Protein AF-A0A849J1Z3-F1 (afdb_monomer)

Sequence (390 aa):
MSTADLGISADLLAADRLHNLSDVVPKVPTTITYFDLETTGLQRGTGTVPFLYGWAVITGDRVHFEQWLLTQLGQEAPLVEAAISQLRATDLLVTYNGASYDLPLLRTRMVMAGVDRAWPATPHLDLLPMVRKLFRHRLDRCSLRRVEESVLGLSRDHDLPGREAPERYWQFLRSGDPLPLAAVLEHNQQDVLSLARLLERLVRHVDLEGPHPSDWLSLGRFIEARGDLRGAEGVYRRAETCSPPPLDRAAALRRARLLRRQGLEDQARQAWSSIWERWHDPEAAEAMCIDLEHRQNDLGGALELAREGLRAAPVGWDQRFARRIWRLQSRLGPTGPGVPSAGGRTVGKPWSGWLPGGESYEAWIALRRGGDPSRALGERRLVRAPAVGR

Radius of gyration: 31.35 Å; Cα contacts (8 Å, |Δi|>4): 544; chains: 1; bounding box: 70×80×79 Å

Structure (mmCIF, N/CA/C/O backbone):
data_AF-A0A849J1Z3-F1
#
_entry.id   AF-A0A849J1Z3-F1
#
loop_
_atom_site.group_PDB
_atom_site.id
_atom_site.type_symbol
_atom_site.label_atom_id
_atom_site.label_alt_id
_atom_site.label_comp_id
_atom_site.label_asym_id
_atom_site.label_entity_id
_atom_site.label_seq_id
_atom_site.pdbx_PDB_ins_code
_atom_site.Cartn_x
_atom_site.Cartn_y
_atom_site.Cartn_z
_atom_site.occupancy
_atom_site.B_iso_or_equiv
_atom_site.auth_seq_id
_atom_site.auth_comp_id
_atom_site.auth_asym_id
_atom_site.auth_atom_id
_atom_site.pdbx_PDB_model_num
ATOM 1 N N . MET A 1 1 ? -20.767 -13.749 12.564 1.00 87.12 1 MET A N 1
ATOM 2 C CA . MET A 1 1 ? -21.053 -13.647 11.114 1.00 87.12 1 MET A CA 1
ATOM 3 C C . MET A 1 1 ? -20.193 -14.667 10.385 1.00 87.12 1 MET A C 1
ATOM 5 O O . MET A 1 1 ? -19.251 -15.177 10.989 1.00 87.12 1 MET A O 1
ATOM 9 N N . SER A 1 2 ? -20.512 -14.992 9.139 1.00 87.88 2 SER A N 1
ATOM 10 C CA . SER A 1 2 ? -19.619 -15.746 8.260 1.00 87.88 2 SER A CA 1
ATOM 11 C C . SER A 1 2 ? -18.723 -14.805 7.447 1.00 87.88 2 SER A C 1
ATOM 13 O O . SER A 1 2 ? -19.020 -13.618 7.304 1.00 87.88 2 SER A O 1
ATOM 15 N N . THR A 1 3 ? -17.629 -15.316 6.885 1.00 84.81 3 THR A N 1
ATOM 16 C CA . THR A 1 3 ? -16.816 -14.569 5.908 1.00 84.81 3 THR A CA 1
ATOM 17 C C . THR A 1 3 ? -17.610 -14.232 4.644 1.00 84.81 3 THR A C 1
ATOM 19 O O . THR A 1 3 ? -17.436 -13.149 4.083 1.00 84.81 3 THR A O 1
ATOM 22 N N . ALA A 1 4 ? -18.548 -15.099 4.247 1.00 86.25 4 ALA A N 1
ATOM 23 C CA . ALA A 1 4 ? -19.447 -14.861 3.122 1.00 86.25 4 ALA A CA 1
ATOM 24 C C . ALA A 1 4 ? -20.362 -13.645 3.351 1.00 86.25 4 ALA A C 1
ATOM 26 O O . ALA A 1 4 ? -20.583 -12.878 2.415 1.00 86.25 4 ALA A O 1
ATOM 27 N N . ASP A 1 5 ? -20.807 -13.403 4.591 1.00 86.50 5 ASP A N 1
ATOM 28 C CA . ASP A 1 5 ? -21.599 -12.210 4.942 1.00 86.50 5 ASP A CA 1
ATOM 29 C C . ASP A 1 5 ? -20.804 -10.908 4.729 1.00 86.50 5 ASP A C 1
ATOM 31 O O . ASP A 1 5 ? -21.382 -9.855 4.468 1.00 86.50 5 ASP A O 1
ATOM 35 N N . LEU A 1 6 ? -19.470 -10.974 4.803 1.00 83.06 6 LEU A N 1
ATOM 36 C CA . LEU A 1 6 ? -18.568 -9.856 4.501 1.00 83.06 6 LEU A CA 1
ATOM 37 C C . LEU A 1 6 ? -18.173 -9.777 3.017 1.00 83.06 6 LEU A C 1
ATOM 39 O O . LEU A 1 6 ? -17.414 -8.885 2.629 1.00 83.06 6 LEU A O 1
ATOM 43 N N . GLY A 1 7 ? -18.652 -10.709 2.188 1.00 82.88 7 GLY A N 1
ATOM 44 C CA . GLY A 1 7 ? -18.244 -10.855 0.792 1.00 82.88 7 GLY A CA 1
ATOM 45 C C . GLY A 1 7 ? -16.819 -11.387 0.614 1.00 82.88 7 GLY A C 1
ATOM 46 O O . GLY A 1 7 ? -16.238 -11.173 -0.447 1.00 82.88 7 GLY A O 1
ATOM 47 N N . ILE A 1 8 ? -16.261 -12.050 1.633 1.00 84.00 8 ILE A N 1
ATOM 48 C CA . ILE A 1 8 ? -14.901 -12.597 1.638 1.00 84.00 8 ILE A CA 1
ATOM 49 C C . ILE A 1 8 ? -14.949 -14.085 1.279 1.00 84.00 8 ILE A C 1
ATOM 51 O O . ILE A 1 8 ? -15.718 -14.848 1.865 1.00 84.00 8 ILE A O 1
ATOM 55 N N . SER A 1 9 ? -14.113 -14.519 0.330 1.00 76.06 9 SER A N 1
ATOM 56 C CA . SER A 1 9 ? -14.031 -15.937 -0.050 1.00 76.06 9 SER A CA 1
ATOM 57 C C . SER A 1 9 ? -13.435 -16.801 1.066 1.00 76.06 9 SER A C 1
ATOM 59 O O . SER A 1 9 ? -12.420 -16.437 1.661 1.00 76.06 9 SER A O 1
ATOM 61 N N . ALA A 1 10 ? -14.010 -17.986 1.297 1.00 66.50 10 ALA A N 1
ATOM 62 C CA . ALA A 1 10 ? -13.481 -18.972 2.243 1.00 66.50 10 ALA A CA 1
ATOM 63 C C . ALA A 1 10 ? -12.053 -19.433 1.880 1.00 66.50 10 ALA A C 1
ATOM 65 O O . ALA A 1 10 ? -11.229 -19.647 2.767 1.00 66.50 10 ALA A O 1
ATOM 66 N N . ASP A 1 11 ? -11.732 -19.490 0.582 1.00 66.12 11 ASP A N 1
ATOM 67 C CA . ASP A 1 11 ? -10.422 -19.917 0.068 1.00 66.12 11 ASP A CA 1
ATOM 68 C C . ASP A 1 11 ? -9.326 -18.858 0.248 1.00 66.12 11 ASP A C 1
ATOM 70 O O . ASP A 1 11 ? -8.145 -19.128 0.036 1.00 66.12 11 ASP A O 1
ATOM 74 N N . LEU A 1 12 ? -9.689 -17.627 0.613 1.00 60.81 12 LEU A N 1
ATOM 75 C CA . LEU A 1 12 ? -8.722 -16.550 0.798 1.00 60.81 12 LEU A CA 1
ATOM 76 C C . LEU A 1 12 ? -7.778 -16.811 1.974 1.00 60.81 12 LEU A C 1
ATOM 78 O O . LEU A 1 12 ? -6.606 -16.440 1.930 1.00 60.81 12 LEU A O 1
ATOM 82 N N . LEU A 1 13 ? -8.296 -17.449 3.023 1.00 58.59 13 LEU A N 1
ATOM 83 C CA . LEU A 1 13 ? -7.522 -17.819 4.203 1.00 58.59 13 LEU A CA 1
ATOM 84 C C . LEU A 1 13 ? -6.597 -19.013 3.936 1.00 58.59 13 LEU A C 1
ATOM 86 O O . LEU A 1 13 ? -5.935 -19.486 4.858 1.00 58.59 13 LEU A O 1
ATOM 90 N N . ALA A 1 14 ? -6.504 -19.486 2.687 1.00 62.38 14 ALA A N 1
ATOM 91 C CA . ALA A 1 14 ? -5.457 -20.399 2.267 1.00 62.38 14 ALA A CA 1
ATOM 92 C C . ALA A 1 14 ? -4.090 -19.692 2.332 1.00 62.38 14 ALA A C 1
ATOM 94 O O . ALA A 1 14 ? -3.602 -19.125 1.356 1.00 62.38 14 ALA A O 1
ATOM 95 N N . ALA A 1 15 ? -3.500 -19.726 3.526 1.00 56.50 15 ALA A N 1
ATOM 96 C CA . ALA A 1 15 ? -2.077 -19.834 3.828 1.00 56.50 15 ALA A CA 1
ATOM 97 C C . ALA A 1 15 ? -1.095 -19.245 2.794 1.00 56.50 15 ALA A C 1
ATOM 99 O O . ALA A 1 15 ? -0.576 -18.136 2.959 1.00 56.50 15 ALA A O 1
ATOM 100 N N . ASP A 1 16 ? -0.862 -19.976 1.702 1.00 65.19 16 ASP A N 1
ATOM 101 C CA . ASP A 1 16 ? 0.143 -19.641 0.694 1.00 65.19 16 ASP A CA 1
ATOM 102 C C . ASP A 1 16 ? -0.132 -18.301 -0.005 1.00 65.19 16 ASP A C 1
ATOM 104 O O . ASP A 1 16 ? 0.800 -17.571 -0.348 1.00 65.19 16 ASP A O 1
ATOM 108 N N . ARG A 1 17 ? -1.407 -17.926 -0.172 1.00 75.81 17 ARG A N 1
ATOM 109 C CA . ARG A 1 17 ? -1.790 -16.688 -0.871 1.00 75.81 17 ARG A CA 1
ATOM 110 C C . ARG A 1 17 ? -1.498 -15.448 -0.024 1.00 75.81 17 ARG A C 1
ATOM 112 O O . ARG A 1 17 ? -1.074 -14.418 -0.544 1.00 75.81 17 ARG A O 1
ATOM 119 N N . LEU A 1 18 ? -1.659 -15.555 1.295 1.00 78.62 18 LEU A N 1
ATOM 120 C CA . LEU A 1 18 ? -1.367 -14.474 2.237 1.00 78.62 18 LEU A CA 1
ATOM 121 C C . LEU A 1 18 ? 0.143 -14.249 2.398 1.00 78.62 18 LEU A C 1
ATOM 123 O O . LEU A 1 18 ? 0.591 -13.102 2.429 1.00 78.62 18 LEU A O 1
ATOM 127 N N . HIS A 1 19 ? 0.942 -15.320 2.424 1.00 78.19 19 HIS A N 1
ATOM 128 C CA . HIS A 1 19 ? 2.403 -15.217 2.511 1.00 78.19 19 HIS A CA 1
ATOM 129 C C . HIS A 1 19 ? 3.022 -14.500 1.293 1.00 78.19 19 HIS A C 1
ATOM 131 O O . HIS A 1 19 ? 4.009 -13.772 1.420 1.00 78.19 19 HIS A O 1
ATOM 137 N N . ASN A 1 20 ? 2.396 -14.609 0.116 1.00 78.50 20 ASN A N 1
ATOM 138 C CA . ASN A 1 20 ? 2.830 -13.892 -1.089 1.00 78.50 20 ASN A CA 1
ATOM 139 C C . ASN A 1 20 ? 2.712 -12.360 -0.969 1.00 78.50 20 ASN A C 1
ATOM 141 O O . ASN A 1 20 ? 3.391 -11.629 -1.701 1.00 78.50 20 ASN A O 1
ATOM 145 N N . LEU A 1 21 ? 1.904 -11.844 -0.035 1.00 82.75 21 LEU A N 1
ATOM 146 C CA . LEU A 1 21 ? 1.808 -10.405 0.212 1.00 82.75 21 LEU A CA 1
ATOM 147 C C . LEU A 1 21 ? 3.029 -9.854 0.950 1.00 82.75 21 LEU A C 1
ATOM 149 O O . LEU A 1 21 ? 3.564 -8.813 0.563 1.00 82.75 21 LEU A O 1
ATOM 153 N N . SER A 1 22 ? 3.478 -10.529 2.006 1.00 82.50 22 SER A N 1
ATOM 154 C CA . SER A 1 22 ? 4.548 -10.042 2.878 1.00 82.50 22 SER A CA 1
ATOM 155 C C . SER A 1 22 ? 5.187 -11.189 3.645 1.00 82.50 22 SER A C 1
ATOM 157 O O . SER A 1 22 ? 4.489 -12.035 4.194 1.00 82.50 22 SER A O 1
ATOM 159 N N . ASP A 1 23 ? 6.513 -11.159 3.765 1.00 81.31 23 ASP A N 1
ATOM 160 C CA . ASP A 1 23 ? 7.274 -12.206 4.455 1.00 81.31 23 ASP A CA 1
ATOM 161 C C . ASP A 1 23 ? 7.044 -12.195 5.980 1.00 81.31 23 ASP A C 1
ATOM 163 O O . ASP A 1 23 ? 7.378 -13.157 6.666 1.00 81.31 23 ASP A O 1
ATOM 167 N N . VAL A 1 24 ? 6.444 -11.120 6.511 1.00 81.12 24 VAL A N 1
ATOM 168 C CA . VAL A 1 24 ? 5.987 -11.032 7.911 1.00 81.12 24 VAL A CA 1
ATOM 169 C C . VAL A 1 24 ? 4.764 -11.917 8.157 1.00 81.12 24 VAL A C 1
ATOM 171 O O . VAL A 1 24 ? 4.516 -12.315 9.291 1.00 81.12 24 VAL A O 1
ATOM 174 N N . VAL A 1 25 ? 3.987 -12.229 7.118 1.00 81.75 25 VAL A N 1
ATOM 175 C CA . VAL A 1 25 ? 2.778 -13.038 7.258 1.00 81.75 25 VAL A CA 1
ATOM 176 C C . VAL A 1 25 ? 3.175 -14.505 7.452 1.00 81.75 25 VAL A C 1
ATOM 178 O O . VAL A 1 25 ? 3.900 -15.048 6.608 1.00 81.75 25 VAL A O 1
ATOM 181 N N . PRO A 1 26 ? 2.715 -15.167 8.532 1.00 78.19 26 PRO A N 1
ATOM 182 C CA . PRO A 1 26 ? 2.923 -16.598 8.715 1.00 78.19 26 PRO A CA 1
ATOM 183 C C . PRO A 1 26 ? 2.433 -17.387 7.504 1.00 78.19 26 PRO A C 1
ATOM 185 O O . PRO A 1 26 ? 1.479 -16.988 6.843 1.00 78.19 26 PRO A O 1
ATOM 188 N N . LYS A 1 27 ? 3.055 -18.537 7.231 1.00 73.62 27 LYS A N 1
ATOM 189 C CA . LYS A 1 27 ? 2.645 -19.371 6.094 1.00 73.62 27 LYS A CA 1
ATOM 190 C C . LYS A 1 27 ? 1.214 -19.879 6.226 1.00 73.62 27 LYS A C 1
ATOM 192 O O . LYS A 1 27 ? 0.548 -19.975 5.217 1.00 73.62 27 LYS A O 1
ATOM 197 N N . VAL A 1 28 ? 0.747 -20.202 7.434 1.00 76.56 28 VAL A N 1
ATOM 198 C CA . VAL A 1 28 ? -0.594 -20.763 7.676 1.00 76.56 28 VAL A CA 1
ATOM 199 C C . VAL A 1 28 ? -1.196 -20.109 8.929 1.00 76.56 28 VAL A C 1
ATOM 201 O O . VAL A 1 28 ? -1.158 -20.717 9.999 1.00 76.56 28 VAL A O 1
ATOM 204 N N . PRO A 1 29 ? -1.684 -18.855 8.861 1.00 82.81 29 PRO A N 1
ATOM 205 C CA . PRO A 1 29 ? -2.381 -18.259 9.993 1.00 82.81 29 PRO A CA 1
ATOM 206 C C . PRO A 1 29 ? -3.744 -18.943 10.145 1.00 82.81 29 PRO A C 1
ATOM 208 O O . PRO A 1 29 ? -4.526 -19.008 9.198 1.00 82.81 29 PRO A O 1
ATOM 211 N N . THR A 1 30 ? -4.032 -19.465 11.333 1.00 86.06 30 THR A N 1
ATOM 212 C CA . THR A 1 30 ? -5.344 -20.039 11.673 1.00 86.06 30 THR A CA 1
ATOM 213 C C . THR A 1 30 ? -6.303 -18.975 12.195 1.00 86.06 30 THR A C 1
ATOM 215 O O . THR A 1 30 ? -7.520 -19.098 12.042 1.00 86.06 30 THR A O 1
ATOM 218 N N . THR A 1 31 ? -5.745 -17.910 12.772 1.00 91.38 31 THR A N 1
ATOM 219 C CA . THR A 1 31 ? -6.471 -16.782 13.343 1.00 91.38 31 THR A CA 1
ATOM 220 C C . THR A 1 31 ? -5.893 -15.463 12.836 1.00 91.38 31 THR A C 1
ATOM 222 O O . THR A 1 31 ? -4.683 -15.236 12.871 1.00 91.38 31 THR A O 1
ATOM 225 N N . ILE A 1 32 ? -6.763 -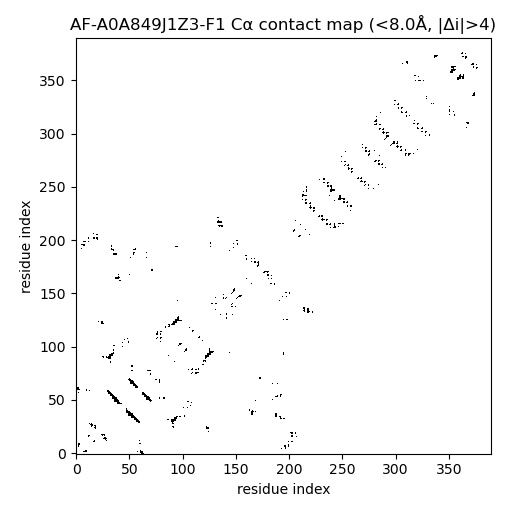14.584 12.338 1.00 94.25 32 ILE A N 1
ATOM 226 C CA . ILE A 1 32 ? -6.386 -13.232 11.911 1.00 94.25 32 ILE A CA 1
ATOM 227 C C . ILE A 1 32 ? -7.235 -12.235 12.686 1.00 94.25 32 ILE A C 1
ATOM 229 O O . ILE A 1 32 ? -8.462 -12.340 12.693 1.00 94.25 32 ILE A O 1
ATOM 233 N N . THR A 1 33 ? -6.590 -11.263 13.325 1.00 97.06 33 THR A N 1
ATOM 234 C CA . THR A 1 33 ? -7.271 -10.174 14.028 1.00 97.06 33 THR A CA 1
ATOM 235 C C . THR A 1 33 ? -7.088 -8.867 13.280 1.00 97.06 33 THR A C 1
ATOM 237 O O . THR A 1 33 ? -5.965 -8.436 13.036 1.00 97.06 33 THR A O 1
ATOM 240 N N . TYR A 1 34 ? -8.199 -8.211 12.976 1.00 97.81 34 TYR A N 1
ATOM 241 C CA . TYR A 1 34 ? -8.262 -6.860 12.433 1.00 97.81 34 TYR A CA 1
ATOM 242 C C . TYR A 1 34 ? -8.568 -5.905 13.572 1.00 97.81 34 TYR A C 1
ATOM 244 O O . TYR A 1 34 ? -9.480 -6.188 14.342 1.00 97.81 34 TYR A O 1
ATOM 252 N N . PHE A 1 35 ? -7.811 -4.822 13.706 1.00 98.31 35 PHE A N 1
ATOM 253 C CA . PHE A 1 35 ? -7.876 -3.956 14.883 1.00 98.31 35 PHE A CA 1
ATOM 254 C C . PHE A 1 35 ? -7.850 -2.479 14.497 1.00 98.31 35 PHE A C 1
ATOM 256 O O . PHE A 1 35 ? -7.056 -2.085 13.638 1.00 98.31 35 PHE A O 1
ATOM 263 N N . ASP A 1 36 ? -8.687 -1.691 15.168 1.00 97.56 36 ASP A N 1
ATOM 264 C CA . ASP A 1 36 ? -8.805 -0.243 15.001 1.00 97.56 36 ASP A CA 1
ATOM 265 C C . ASP A 1 36 ? -9.231 0.437 16.319 1.00 97.56 36 ASP A C 1
ATOM 267 O O . ASP A 1 36 ? -9.882 -0.186 17.168 1.00 97.56 36 ASP A O 1
ATOM 271 N N . LEU A 1 37 ? -8.851 1.706 16.498 1.00 96.38 37 LEU A N 1
ATOM 272 C CA . LEU A 1 37 ? -9.151 2.504 17.689 1.00 96.38 37 LEU A CA 1
ATOM 273 C C . LEU A 1 37 ? -9.846 3.818 17.328 1.00 96.38 37 LEU A C 1
ATOM 275 O O . LEU A 1 37 ? -9.375 4.548 16.461 1.00 96.38 37 LEU A O 1
ATOM 279 N N . GLU A 1 38 ? -10.828 4.219 18.138 1.00 95.25 38 GLU A N 1
ATOM 280 C CA . GLU A 1 38 ? -11.273 5.618 18.188 1.00 95.25 38 GLU A CA 1
ATOM 281 C C . GLU A 1 38 ? -10.682 6.321 19.403 1.00 95.25 38 GLU A C 1
ATOM 283 O O . GLU A 1 38 ? -10.628 5.773 20.511 1.00 95.25 38 GLU A O 1
ATOM 288 N N . THR A 1 39 ? -10.240 7.561 19.212 1.00 94.00 39 THR A 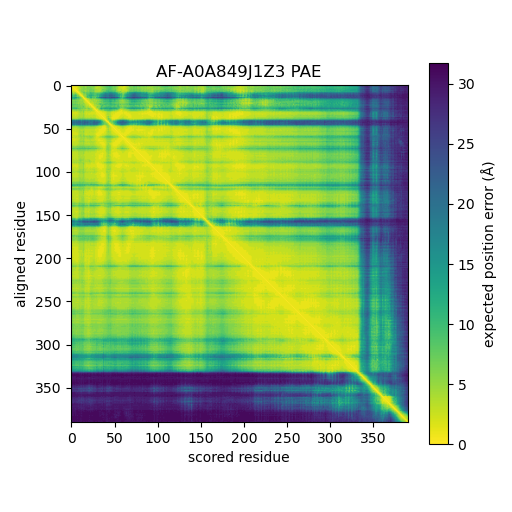N 1
ATOM 289 C CA . THR A 1 39 ? -9.469 8.291 20.221 1.00 94.00 39 THR A CA 1
ATOM 290 C C . THR A 1 39 ? -10.033 9.679 20.487 1.00 94.00 39 THR A C 1
ATOM 292 O O . THR A 1 39 ? -10.668 10.288 19.633 1.00 94.00 39 THR A O 1
ATOM 295 N N . THR A 1 40 ? -9.772 10.230 21.674 1.00 90.25 40 THR A N 1
ATOM 296 C CA . THR A 1 40 ? -10.233 11.572 22.072 1.00 90.25 40 THR A CA 1
ATOM 297 C C . THR A 1 40 ? -9.558 12.725 21.315 1.00 90.25 40 THR A C 1
ATOM 299 O O . THR A 1 40 ? -9.885 13.888 21.562 1.00 90.25 40 THR A O 1
ATOM 302 N N . GLY A 1 41 ? -8.632 12.450 20.388 1.00 79.94 41 GLY A N 1
ATOM 303 C CA . GLY A 1 41 ? -7.984 13.481 19.587 1.00 79.94 41 GLY A CA 1
ATOM 304 C C . GLY A 1 41 ? -7.016 12.949 18.530 1.00 79.94 41 GLY A C 1
ATOM 305 O O . GLY A 1 41 ? -6.396 11.903 18.664 1.00 79.94 41 GLY A O 1
ATOM 306 N N . LEU A 1 42 ? -6.808 13.743 17.479 1.00 61.88 42 LEU A N 1
ATOM 307 C CA . LEU A 1 42 ? -5.957 13.371 16.340 1.00 61.88 42 LEU A CA 1
ATOM 308 C C . LEU A 1 42 ? -4.443 13.428 16.642 1.00 61.88 42 LEU A C 1
ATOM 310 O O . LEU A 1 42 ? -3.630 12.954 15.848 1.00 61.88 42 LEU A O 1
ATOM 314 N N . GLN A 1 43 ? -4.036 14.037 17.761 1.00 61.84 43 GLN A N 1
ATOM 315 C CA . GLN A 1 43 ? -2.624 14.181 18.133 1.00 61.84 43 GLN A CA 1
ATOM 316 C C . GLN A 1 43 ? -2.134 12.995 18.972 1.00 61.84 43 GLN A C 1
ATOM 318 O O . GLN A 1 43 ? -2.889 12.388 19.716 1.00 61.84 43 GLN A O 1
ATOM 323 N N . ARG A 1 44 ? -0.840 12.669 18.877 1.00 58.41 44 ARG A N 1
ATOM 324 C CA . ARG A 1 44 ? -0.194 11.514 19.545 1.00 58.41 44 ARG A CA 1
ATOM 325 C C . ARG A 1 44 ? 0.290 11.820 20.970 1.00 58.41 44 ARG A C 1
ATOM 327 O O . ARG A 1 44 ? 1.252 11.218 21.439 1.00 58.41 44 ARG A O 1
ATOM 334 N N . GLY A 1 45 ? -0.298 12.823 21.616 1.00 62.62 45 GLY A N 1
ATOM 335 C CA . GLY A 1 45 ? 0.109 13.248 22.954 1.00 62.62 45 GLY A CA 1
ATOM 336 C C . GLY A 1 45 ? -0.314 12.243 24.024 1.00 62.62 45 GLY A C 1
ATOM 337 O O . GLY A 1 45 ? -1.264 11.490 23.836 1.00 62.62 45 GLY A O 1
ATOM 338 N N . THR A 1 46 ? 0.340 12.282 25.185 1.00 62.44 46 THR A N 1
ATOM 339 C CA . THR A 1 46 ? -0.026 11.475 26.368 1.00 62.44 46 THR A CA 1
ATOM 340 C C . THR A 1 46 ? -1.449 11.739 26.882 1.00 62.44 46 THR A C 1
ATOM 342 O O . THR A 1 46 ? -1.994 10.919 27.617 1.00 62.44 46 THR A O 1
ATOM 345 N N . GLY A 1 47 ? -2.054 12.866 26.489 1.00 79.50 47 GLY A N 1
ATOM 346 C CA . GLY A 1 47 ? -3.445 13.217 26.789 1.00 79.50 47 GLY A CA 1
ATOM 347 C C . GLY A 1 47 ? -4.487 12.577 25.866 1.00 79.50 47 GLY A C 1
ATOM 348 O O . GLY A 1 47 ? -5.676 12.664 26.161 1.00 79.50 47 GLY A O 1
ATOM 349 N N . THR A 1 48 ? -4.072 11.936 24.771 1.00 89.62 48 THR A N 1
ATOM 350 C CA . THR A 1 48 ? -4.989 11.213 23.885 1.00 89.62 48 THR A CA 1
ATOM 351 C C . THR A 1 48 ? -5.332 9.866 24.500 1.00 89.62 48 THR A C 1
ATOM 353 O O . THR A 1 48 ? -4.447 9.089 24.865 1.00 89.62 48 THR A O 1
ATOM 356 N N . VAL A 1 49 ? -6.628 9.592 24.610 1.00 93.12 49 VAL A N 1
ATOM 357 C CA . VAL A 1 49 ? -7.157 8.362 25.193 1.00 93.12 49 VAL A CA 1
ATOM 358 C C . VAL A 1 49 ? -7.943 7.622 24.113 1.00 93.12 49 VAL A C 1
ATOM 360 O O . VAL A 1 49 ? -8.840 8.224 23.519 1.00 93.12 49 VAL A O 1
ATOM 363 N N . PRO A 1 50 ? -7.622 6.353 23.820 1.00 95.25 50 PRO A N 1
ATOM 364 C CA . PRO A 1 50 ? -8.504 5.504 23.036 1.00 95.25 50 PRO A CA 1
ATOM 365 C C . PRO A 1 50 ? -9.760 5.216 23.862 1.00 95.25 50 PRO A C 1
ATOM 367 O O . PRO A 1 50 ? -9.677 4.695 24.974 1.00 95.25 50 PRO A O 1
ATOM 370 N N . PHE A 1 51 ? -10.918 5.608 23.345 1.00 95.75 51 PHE A N 1
ATOM 371 C CA . PHE A 1 51 ? -12.191 5.401 24.029 1.00 95.75 51 PHE A CA 1
ATOM 372 C C . PHE A 1 51 ? -13.000 4.258 23.420 1.00 95.75 51 PHE A C 1
ATOM 374 O O . PHE A 1 51 ? -13.898 3.751 24.080 1.00 95.75 51 PHE A O 1
ATOM 381 N N . LEU A 1 52 ? -12.690 3.834 22.196 1.00 97.38 52 LEU A N 1
ATOM 382 C CA . LEU A 1 52 ? -13.295 2.665 21.572 1.00 97.38 52 LEU A CA 1
ATOM 383 C C . LEU A 1 52 ? -12.200 1.781 21.001 1.00 97.38 52 LEU A C 1
ATOM 385 O O . LEU A 1 52 ? -11.312 2.257 20.296 1.00 97.38 52 LEU A O 1
ATOM 389 N N . TYR A 1 53 ? -12.292 0.495 21.305 1.00 98.19 53 TYR A N 1
ATOM 390 C CA . TYR A 1 53 ? -11.434 -0.533 20.750 1.00 98.19 53 TYR A CA 1
ATOM 391 C C . TYR A 1 53 ? -12.311 -1.461 19.930 1.00 98.19 53 TYR A C 1
ATOM 393 O O . TYR A 1 53 ? -13.208 -2.091 20.488 1.00 98.19 53 TYR A O 1
ATOM 401 N N . GLY A 1 54 ? -12.061 -1.536 18.629 1.00 98.00 54 GLY A N 1
ATOM 402 C CA . GLY A 1 54 ? -12.769 -2.434 17.730 1.00 98.00 54 GLY A CA 1
ATOM 403 C C . GLY A 1 54 ? -11.843 -3.519 17.220 1.00 98.00 54 GLY A C 1
ATOM 404 O O . GLY A 1 54 ? -10.724 -3.234 16.782 1.00 98.00 54 GLY A O 1
ATOM 405 N N . TRP A 1 55 ? -12.307 -4.766 17.230 1.00 98.19 55 TRP A N 1
ATOM 406 C CA . TRP A 1 55 ? -11.619 -5.820 16.501 1.00 98.19 55 TRP A CA 1
ATOM 407 C C . TRP A 1 55 ? -12.543 -6.882 15.933 1.00 98.19 55 TRP A C 1
ATOM 409 O O . TRP A 1 55 ? -13.598 -7.196 16.479 1.00 98.19 55 TRP A O 1
ATOM 419 N N . ALA A 1 56 ? -12.094 -7.476 14.831 1.00 97.25 56 ALA A N 1
ATOM 420 C CA . ALA A 1 56 ? -12.683 -8.670 14.252 1.00 97.25 56 ALA A CA 1
ATOM 421 C C . ALA A 1 56 ? -11.654 -9.798 14.262 1.00 97.25 56 ALA A C 1
ATOM 423 O O . ALA A 1 56 ? -10.523 -9.612 13.817 1.00 97.25 56 ALA A O 1
ATOM 424 N N . VAL A 1 57 ? -12.050 -10.973 14.737 1.00 95.94 57 VAL A N 1
ATOM 425 C CA . VAL A 1 57 ? -11.274 -12.210 14.665 1.00 95.94 57 VAL A CA 1
ATOM 426 C C . VAL A 1 57 ? -11.894 -13.099 13.604 1.00 95.94 57 VAL A C 1
ATOM 428 O O . VAL A 1 57 ? -13.084 -13.415 13.668 1.00 95.94 57 VAL A O 1
ATOM 431 N N . ILE A 1 58 ? -11.081 -13.503 12.635 1.00 92.69 58 ILE A N 1
ATOM 432 C CA . ILE A 1 58 ? -11.468 -14.476 11.620 1.00 92.69 58 ILE A CA 1
ATOM 433 C C . ILE A 1 58 ? -10.763 -15.799 11.904 1.00 92.69 58 ILE A C 1
ATOM 435 O O . ILE A 1 58 ? -9.544 -15.842 12.079 1.00 92.69 58 ILE A O 1
ATOM 439 N N . THR A 1 59 ? -11.545 -16.877 11.960 1.00 90.44 59 THR A N 1
ATOM 440 C 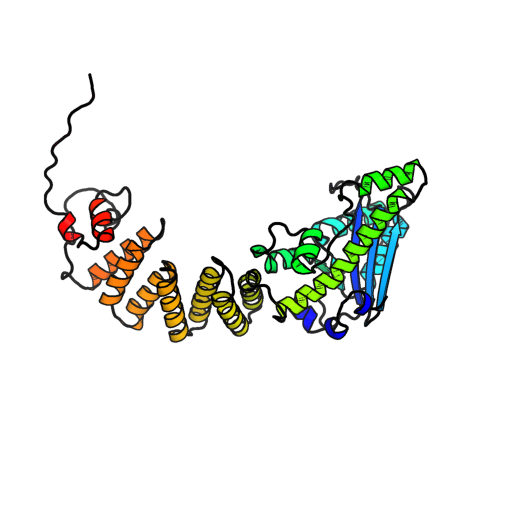CA . THR A 1 59 ? -11.072 -18.253 12.166 1.00 90.44 59 THR A CA 1
ATOM 441 C C . THR A 1 59 ? -11.870 -19.185 11.264 1.00 90.44 59 THR A C 1
ATOM 443 O O . THR A 1 59 ? -13.050 -19.444 11.512 1.00 90.44 59 THR A O 1
ATOM 446 N N . GLY A 1 60 ? -11.242 -19.669 10.191 1.00 86.00 60 GLY A N 1
ATOM 447 C CA . GLY A 1 60 ? -11.955 -20.378 9.128 1.00 86.00 60 GLY A CA 1
ATOM 448 C C . GLY A 1 60 ? -13.050 -19.501 8.511 1.00 86.00 60 GLY A C 1
ATOM 449 O O . GLY A 1 60 ? -12.796 -18.375 8.100 1.00 86.00 60 GLY A O 1
ATOM 450 N N . ASP A 1 61 ? -14.285 -19.994 8.472 1.00 86.81 61 ASP A N 1
ATOM 451 C CA . ASP A 1 61 ? -15.441 -19.261 7.944 1.00 86.81 61 ASP A CA 1
ATOM 452 C C . ASP A 1 61 ? -16.096 -18.313 8.962 1.00 86.81 61 ASP A C 1
ATOM 454 O O . ASP A 1 61 ? -17.030 -17.589 8.613 1.00 86.81 61 ASP A O 1
ATOM 458 N N . ARG A 1 62 ? -15.631 -18.297 10.218 1.00 90.75 62 ARG A N 1
ATOM 459 C CA . ARG A 1 62 ? -16.262 -17.542 11.304 1.00 90.75 62 ARG A CA 1
ATOM 460 C C . ARG A 1 62 ? -15.619 -16.181 11.482 1.00 90.75 62 ARG A C 1
ATOM 462 O O . ARG A 1 62 ? -14.402 -16.068 11.584 1.00 90.75 62 ARG A O 1
ATOM 469 N N . VAL A 1 63 ? -16.471 -15.171 11.618 1.00 92.94 63 VAL A N 1
ATOM 470 C CA . VAL A 1 63 ? -16.110 -13.804 11.986 1.00 92.94 63 VAL A CA 1
ATOM 471 C C . VAL A 1 63 ? -16.742 -13.483 13.337 1.00 92.94 63 VAL A C 1
ATOM 473 O O . VAL A 1 63 ? -17.977 -13.466 13.466 1.00 92.94 63 VAL A O 1
ATOM 476 N N . HIS A 1 64 ? -15.894 -13.209 14.326 1.00 95.44 64 HIS A N 1
ATOM 477 C CA . HIS A 1 64 ? -16.278 -12.668 15.626 1.00 95.44 64 HIS A CA 1
ATOM 478 C C . HIS A 1 64 ? -15.871 -11.200 15.700 1.00 95.44 64 HIS A C 1
ATOM 480 O O . HIS A 1 64 ? -14.698 -10.894 15.524 1.00 95.44 64 HIS A O 1
ATOM 486 N N . PHE A 1 65 ? -16.820 -10.301 15.933 1.00 96.94 65 PHE A N 1
ATOM 487 C CA . PHE A 1 65 ? -16.557 -8.869 16.048 1.00 96.94 65 PHE A CA 1
ATOM 488 C C . PHE A 1 65 ? -16.895 -8.401 17.458 1.00 96.94 65 PHE A C 1
ATOM 490 O O . PHE A 1 65 ? -17.950 -8.754 17.984 1.00 96.94 65 PHE A O 1
ATOM 497 N N . GLU A 1 66 ? -16.012 -7.601 18.044 1.00 96.81 66 GLU A N 1
ATOM 498 C CA . GLU A 1 66 ? -16.177 -7.031 19.375 1.00 96.81 66 GLU A CA 1
ATOM 499 C C . GLU A 1 66 ? -15.810 -5.551 19.388 1.00 96.81 66 GLU A C 1
ATOM 501 O O . GLU A 1 66 ? -14.892 -5.106 18.693 1.00 96.81 66 GLU A O 1
ATOM 506 N N . GLN A 1 67 ? -16.515 -4.810 20.242 1.00 97.38 67 GLN A N 1
ATOM 507 C CA . GLN A 1 67 ? -16.238 -3.415 20.547 1.00 97.38 67 GLN A CA 1
ATOM 508 C C . GLN A 1 67 ? -16.223 -3.201 22.050 1.00 97.38 67 GLN A C 1
ATOM 510 O O . GLN A 1 67 ? -17.142 -3.613 22.759 1.00 97.38 67 GLN A O 1
ATOM 515 N N . TRP A 1 68 ? -15.188 -2.518 22.522 1.00 97.69 68 TRP A N 1
ATOM 516 C CA . TRP A 1 68 ? -14.998 -2.199 23.927 1.00 97.69 68 TRP A CA 1
ATOM 517 C C . TRP A 1 68 ? -14.945 -0.685 24.096 1.00 97.69 68 TRP A C 1
ATOM 519 O O . TRP A 1 68 ? -14.013 -0.025 23.634 1.00 97.69 68 TRP A O 1
ATOM 529 N N . LEU A 1 69 ? -15.981 -0.144 24.738 1.00 96.94 69 LEU A N 1
ATOM 530 C CA . LEU A 1 69 ? -16.174 1.286 24.960 1.00 96.94 69 LEU A CA 1
ATOM 531 C C . LEU A 1 69 ? -15.722 1.676 26.370 1.00 96.94 69 LEU A C 1
ATOM 533 O O . LEU A 1 69 ? -16.165 1.102 27.366 1.00 96.94 69 LEU A O 1
ATOM 537 N N . LEU A 1 70 ? -14.883 2.701 26.458 1.00 96.19 70 LEU A N 1
ATOM 538 C CA . LEU A 1 70 ? -14.480 3.315 27.710 1.00 96.19 70 LEU A CA 1
ATOM 539 C C . LEU A 1 70 ? -15.620 4.203 28.198 1.00 96.19 70 LEU A C 1
ATOM 541 O O . LEU A 1 70 ? -15.831 5.287 27.674 1.00 96.19 70 LEU A O 1
ATOM 545 N N . THR A 1 71 ? -16.373 3.770 29.201 1.00 94.75 71 THR A N 1
ATOM 546 C CA . THR A 1 71 ? -17.519 4.557 29.684 1.00 94.75 71 THR A CA 1
ATOM 547 C C . THR A 1 71 ? -17.125 5.658 30.666 1.00 94.75 71 THR A C 1
ATOM 549 O O . THR A 1 71 ? -17.900 6.582 30.904 1.00 94.75 71 THR A O 1
ATOM 552 N N . GLN A 1 72 ? -15.923 5.569 31.243 1.00 92.50 72 GLN A N 1
ATOM 553 C CA . GLN A 1 72 ? -15.393 6.509 32.225 1.00 92.50 72 GLN A CA 1
ATOM 554 C C . GLN A 1 72 ? -13.881 6.659 32.053 1.00 92.50 72 GLN A C 1
ATOM 556 O O . GLN A 1 72 ? -13.145 5.674 31.989 1.00 92.50 72 GLN A O 1
ATOM 561 N N . LEU A 1 73 ? -13.397 7.901 32.015 1.00 91.69 73 LEU A N 1
ATOM 562 C CA . LEU A 1 73 ? -11.960 8.171 31.940 1.00 91.69 73 LEU A CA 1
ATOM 563 C C . LEU A 1 73 ? -11.234 7.669 33.193 1.00 91.69 73 LEU A C 1
ATOM 565 O O . LEU A 1 73 ? -11.760 7.739 34.302 1.00 91.69 73 LEU A O 1
ATOM 569 N N . GLY A 1 74 ? -10.010 7.176 33.008 1.00 90.00 74 GLY A N 1
ATOM 570 C CA . GLY A 1 74 ? -9.211 6.581 34.081 1.00 90.00 74 GLY A CA 1
ATOM 571 C C . GLY A 1 74 ? -9.502 5.100 34.349 1.00 90.00 74 GLY A C 1
ATOM 572 O O . GLY A 1 74 ? -8.742 4.477 35.080 1.00 90.00 74 GLY A O 1
ATOM 573 N N . GLN A 1 75 ? -10.532 4.513 33.727 1.00 93.25 75 GLN A N 1
ATOM 574 C CA . GLN A 1 75 ? -10.880 3.086 33.844 1.00 93.25 75 GLN A CA 1
ATOM 575 C C . GLN A 1 75 ? -10.458 2.280 32.604 1.00 93.25 75 GLN A C 1
ATOM 577 O O . GLN A 1 75 ? -11.198 1.452 32.083 1.00 93.25 75 GLN A O 1
ATOM 582 N N . GLU A 1 76 ? -9.259 2.549 32.091 1.00 94.56 76 GLU A N 1
ATOM 583 C CA . GLU A 1 76 ? -8.791 1.996 30.811 1.00 94.56 76 GLU A CA 1
ATOM 584 C C . GLU A 1 76 ? -8.172 0.602 30.924 1.00 94.56 76 GLU A C 1
ATOM 586 O O . GLU A 1 76 ? -8.096 -0.110 29.923 1.00 94.56 76 GLU A O 1
ATOM 591 N N . ALA A 1 77 ? -7.732 0.207 32.125 1.00 95.38 77 ALA A N 1
ATOM 592 C CA . ALA A 1 77 ? -7.003 -1.042 32.342 1.00 95.38 77 ALA A CA 1
ATOM 593 C C . ALA A 1 77 ? -7.726 -2.276 31.763 1.00 95.38 77 ALA A C 1
ATOM 595 O O . ALA A 1 77 ? -7.080 -3.004 31.009 1.00 95.38 77 ALA A O 1
ATOM 596 N N . PRO A 1 78 ? -9.047 -2.482 31.967 1.00 95.94 78 PRO A N 1
ATOM 597 C CA . PRO A 1 78 ? -9.736 -3.648 31.409 1.00 95.94 78 PRO A CA 1
ATOM 598 C C . PRO A 1 78 ? -9.733 -3.690 29.873 1.00 95.94 78 PRO A C 1
ATOM 600 O O . PRO A 1 78 ? -9.550 -4.754 29.286 1.00 95.94 78 PRO A O 1
ATOM 603 N N . LEU A 1 79 ? -9.892 -2.540 29.207 1.00 96.94 79 LEU A N 1
ATOM 604 C CA . LEU A 1 79 ? -9.904 -2.455 27.741 1.00 96.94 79 LEU A CA 1
ATOM 605 C C . LEU A 1 79 ? -8.518 -2.750 27.169 1.00 96.94 79 LEU A C 1
ATOM 607 O O . LEU A 1 79 ? -8.369 -3.487 26.194 1.00 96.94 79 LEU A O 1
ATOM 611 N N . VAL A 1 80 ? -7.488 -2.190 27.803 1.00 96.88 80 VAL A N 1
ATOM 612 C CA . VAL A 1 80 ? -6.100 -2.438 27.427 1.00 96.88 80 VAL A CA 1
ATOM 613 C C . VAL A 1 80 ? -5.737 -3.908 27.645 1.00 96.88 80 VAL A C 1
ATOM 615 O O . VAL A 1 80 ? -5.132 -4.521 26.769 1.00 96.88 80 VAL A O 1
ATOM 618 N N . GLU A 1 81 ? -6.124 -4.503 28.773 1.00 96.75 81 GLU A N 1
ATOM 619 C CA . GLU A 1 81 ? -5.900 -5.924 29.054 1.00 96.75 81 GLU A CA 1
ATOM 620 C C . GLU A 1 81 ? -6.592 -6.837 28.042 1.00 96.75 81 GLU A C 1
ATOM 622 O O . GLU A 1 81 ? -5.974 -7.803 27.576 1.00 96.75 81 GLU A O 1
ATOM 627 N N . ALA A 1 82 ? -7.837 -6.523 27.670 1.00 96.62 82 ALA A N 1
ATOM 628 C CA . ALA A 1 82 ? -8.578 -7.244 26.642 1.00 96.62 82 ALA A CA 1
ATOM 629 C C . ALA A 1 82 ? -7.853 -7.169 25.291 1.00 96.62 82 ALA A C 1
ATOM 631 O O . ALA A 1 82 ? -7.547 -8.206 24.699 1.00 96.62 82 ALA A O 1
ATOM 632 N N . ALA A 1 83 ? -7.456 -5.968 24.859 1.00 96.69 83 ALA A N 1
ATOM 633 C CA . ALA A 1 83 ? -6.726 -5.773 23.609 1.00 96.69 83 ALA A CA 1
ATOM 634 C C . ALA A 1 83 ? -5.385 -6.528 23.596 1.00 96.69 83 ALA A C 1
ATOM 636 O O . ALA A 1 83 ? -5.082 -7.247 22.647 1.00 96.69 83 ALA A O 1
ATOM 637 N N . ILE A 1 84 ? -4.584 -6.434 24.664 1.00 96.31 84 ILE A N 1
ATOM 638 C CA . ILE A 1 84 ? -3.303 -7.154 24.759 1.00 96.31 84 ILE A CA 1
ATOM 639 C C . ILE A 1 84 ? -3.513 -8.673 24.770 1.00 96.31 84 ILE A C 1
ATOM 641 O O . ILE A 1 84 ? -2.705 -9.403 24.192 1.00 96.31 84 ILE A O 1
ATOM 645 N N . SER A 1 85 ? -4.578 -9.164 25.406 1.00 95.44 85 SER A N 1
ATOM 646 C CA . SER A 1 85 ? -4.920 -10.591 25.395 1.00 95.44 85 SER A CA 1
ATOM 647 C C . SER A 1 85 ? -5.312 -11.055 23.992 1.00 95.44 85 SER A C 1
ATOM 649 O O . SER A 1 85 ? -4.794 -12.070 23.530 1.00 95.44 85 SER A O 1
ATOM 651 N N . GLN A 1 86 ? -6.125 -10.274 23.278 1.00 95.88 86 GLN A N 1
ATOM 652 C CA . GLN A 1 86 ? -6.518 -10.571 21.903 1.00 95.88 86 GLN A CA 1
ATOM 653 C C . GLN A 1 86 ? -5.320 -10.558 20.945 1.00 95.88 86 GLN A C 1
ATOM 655 O O . GLN A 1 86 ? -5.146 -11.485 20.156 1.00 95.88 86 GLN A O 1
ATOM 660 N N . LEU A 1 87 ? -4.447 -9.550 21.043 1.00 94.69 87 LEU A N 1
ATOM 661 C CA . LEU A 1 87 ? -3.233 -9.470 20.230 1.00 94.69 87 LEU A CA 1
ATOM 662 C C . LEU A 1 87 ? -2.303 -10.670 20.468 1.00 94.69 87 LEU A C 1
ATOM 664 O O . LEU A 1 87 ? -1.604 -11.071 19.547 1.00 94.69 87 LEU A O 1
ATOM 668 N N . ARG A 1 88 ? -2.277 -11.260 21.670 1.00 94.12 88 ARG A N 1
ATOM 669 C CA . ARG A 1 88 ? -1.480 -12.469 21.969 1.00 94.12 88 ARG A CA 1
ATOM 670 C C . ARG A 1 88 ? -2.095 -13.759 21.441 1.00 94.12 88 ARG A C 1
ATOM 672 O O . ARG A 1 88 ? -1.358 -14.711 21.224 1.00 94.12 88 ARG A O 1
ATOM 679 N N . ALA A 1 89 ? -3.416 -13.800 21.310 1.00 93.50 89 ALA A N 1
ATOM 680 C CA . ALA A 1 89 ? -4.160 -14.992 20.919 1.00 93.50 89 ALA A CA 1
ATOM 681 C C . ALA A 1 89 ? -4.283 -15.165 19.395 1.00 93.50 89 ALA A C 1
ATOM 683 O O . ALA A 1 89 ? -4.852 -16.157 18.954 1.00 93.50 89 ALA A O 1
ATOM 684 N N . THR A 1 90 ? -3.789 -14.206 18.605 1.00 94.25 90 THR A N 1
ATOM 685 C CA . THR A 1 90 ? -3.893 -14.210 17.140 1.00 94.25 90 THR A CA 1
ATOM 686 C C . THR A 1 90 ? -2.570 -14.574 16.473 1.00 94.25 90 THR A C 1
ATOM 688 O O . THR A 1 90 ? -1.505 -14.210 16.974 1.00 94.25 90 THR A O 1
ATOM 691 N N . ASP A 1 91 ? -2.623 -15.247 15.324 1.00 93.31 91 ASP A N 1
ATOM 692 C CA . ASP A 1 91 ? -1.429 -15.576 14.534 1.00 93.31 91 ASP A CA 1
ATOM 693 C C . ASP A 1 91 ? -0.954 -14.380 13.699 1.00 93.31 91 ASP A C 1
ATOM 695 O O . ASP A 1 91 ? 0.237 -14.240 13.410 1.00 93.31 91 ASP A O 1
ATOM 699 N N . LEU A 1 92 ? -1.890 -13.515 13.293 1.00 94.50 92 LEU A N 1
ATOM 700 C CA . LEU A 1 92 ? -1.621 -12.333 12.486 1.00 94.50 92 LEU A CA 1
ATOM 701 C C . LEU A 1 92 ? -2.510 -11.167 12.917 1.00 94.50 92 LEU A C 1
ATOM 703 O O . LEU A 1 92 ? -3.736 -11.224 12.826 1.00 94.50 92 LEU A O 1
ATOM 707 N N . LEU A 1 93 ? -1.872 -10.066 13.299 1.00 97.31 93 LEU A N 1
ATOM 708 C CA . LEU A 1 93 ? -2.531 -8.784 13.498 1.00 97.31 93 LEU A CA 1
ATOM 709 C C . LEU A 1 93 ? -2.532 -7.989 12.191 1.00 97.31 93 LEU A C 1
ATOM 711 O O . LEU A 1 93 ? -1.492 -7.835 11.549 1.00 97.31 93 LEU A O 1
ATOM 715 N N . VAL A 1 94 ? -3.676 -7.420 11.831 1.00 97.50 94 VAL A N 1
ATOM 716 C CA . VAL A 1 94 ? -3.855 -6.581 10.647 1.00 97.50 94 VAL A CA 1
ATOM 717 C C . VAL A 1 94 ? -4.446 -5.240 11.061 1.00 97.50 94 VAL A C 1
ATOM 719 O O . VAL A 1 94 ? -5.448 -5.182 11.768 1.00 97.50 94 VAL A O 1
ATOM 722 N N . THR A 1 95 ? -3.832 -4.149 10.611 1.00 98.31 95 THR A N 1
ATOM 723 C CA . THR A 1 95 ? -4.323 -2.786 10.873 1.00 98.31 95 THR A CA 1
ATOM 724 C C . THR A 1 95 ? -4.187 -1.910 9.630 1.00 98.31 95 THR A C 1
ATOM 726 O O . THR A 1 95 ? -3.533 -2.290 8.652 1.00 98.31 95 THR A O 1
ATOM 729 N N . TYR A 1 96 ? -4.766 -0.710 9.664 1.00 97.75 96 TYR A N 1
ATOM 730 C CA . TYR A 1 96 ? -4.535 0.317 8.650 1.00 97.75 96 TYR A CA 1
ATOM 731 C C . TYR A 1 96 ? -3.852 1.524 9.275 1.00 97.75 96 TYR A C 1
ATOM 733 O O . TYR A 1 96 ? -4.462 2.257 10.037 1.00 97.75 96 TYR A O 1
ATOM 741 N N . ASN A 1 97 ? -2.579 1.753 8.948 1.00 96.62 97 ASN A N 1
ATOM 742 C CA . ASN A 1 97 ? -1.745 2.782 9.577 1.00 96.62 97 ASN A CA 1
ATOM 743 C C . ASN A 1 97 ? -1.498 2.576 11.088 1.00 96.62 97 ASN A C 1
ATOM 745 O O . ASN A 1 97 ? -0.942 3.461 11.750 1.00 96.62 97 ASN A O 1
ATOM 749 N N . GLY A 1 98 ? -1.857 1.416 11.647 1.00 95.88 98 GLY A N 1
ATOM 750 C CA . GLY A 1 98 ? -1.740 1.162 13.081 1.00 95.88 98 GLY A CA 1
ATOM 751 C C . GLY A 1 98 ? -0.308 0.951 13.564 1.00 95.88 98 GLY A C 1
ATOM 752 O O . GLY A 1 98 ? -0.034 1.201 14.735 1.00 95.88 98 GLY A O 1
ATOM 753 N N . ALA A 1 99 ? 0.641 0.601 12.680 1.00 95.75 99 ALA A N 1
ATOM 754 C CA . ALA A 1 99 ? 2.065 0.590 13.050 1.00 95.75 99 ALA A CA 1
ATOM 755 C C . ALA A 1 99 ? 2.520 1.989 13.465 1.00 95.75 99 ALA A C 1
ATOM 757 O O . ALA A 1 99 ? 3.330 2.165 14.376 1.00 95.75 99 ALA A O 1
ATOM 758 N N . SER A 1 100 ? 1.987 2.991 12.766 1.00 93.81 100 SER A N 1
ATOM 759 C CA . SER A 1 100 ? 2.286 4.372 13.062 1.00 93.81 100 SER A CA 1
ATOM 760 C C . SER A 1 100 ? 1.364 4.925 14.129 1.00 93.81 100 SER A C 1
ATOM 762 O O . SER A 1 100 ? 1.850 5.770 14.850 1.00 93.81 100 SER A O 1
ATOM 764 N N . TYR A 1 101 ? 0.087 4.562 14.248 1.00 91.56 101 TYR A N 1
ATOM 765 C CA . TYR A 1 101 ? -0.864 5.274 15.120 1.00 91.56 101 TYR A CA 1
ATOM 766 C C . TYR A 1 101 ? -1.374 4.439 16.305 1.00 91.56 101 TYR A C 1
ATOM 768 O O . TYR A 1 101 ? -0.966 4.707 17.438 1.00 91.56 101 TYR A O 1
ATOM 776 N N . ASP A 1 102 ? -2.185 3.414 16.047 1.00 95.12 102 ASP A N 1
ATOM 777 C CA . ASP A 1 102 ? -2.925 2.677 17.082 1.00 95.12 102 ASP A CA 1
ATOM 778 C C . ASP A 1 102 ? -2.018 1.917 18.049 1.00 95.12 102 ASP A C 1
ATOM 780 O O . ASP A 1 102 ? -2.168 2.011 19.267 1.00 95.12 102 ASP A O 1
ATOM 784 N N . LEU A 1 103 ? -1.031 1.182 17.526 1.00 95.62 103 LEU A N 1
ATOM 785 C CA . LEU A 1 103 ? -0.183 0.315 18.346 1.00 95.62 103 LEU A CA 1
ATOM 786 C C . LEU A 1 103 ? 0.767 1.103 19.259 1.00 95.62 103 LEU A C 1
ATOM 788 O O . LEU A 1 103 ? 0.893 0.731 20.429 1.00 95.62 103 LEU A O 1
ATOM 792 N N . PRO A 1 104 ? 1.412 2.199 18.805 1.00 94.56 104 PRO A N 1
ATOM 793 C CA . PRO A 1 104 ? 2.137 3.086 19.709 1.00 94.56 104 PRO A CA 1
ATOM 794 C C . PRO A 1 104 ? 1.256 3.664 20.821 1.00 94.56 104 PRO A C 1
ATOM 796 O O . PRO A 1 104 ? 1.684 3.669 21.975 1.00 94.56 104 PRO A O 1
ATOM 799 N N . LEU A 1 105 ? 0.031 4.103 20.502 1.00 94.50 105 LEU A N 1
ATOM 800 C CA . LEU A 1 105 ? -0.900 4.636 21.500 1.00 94.50 105 LEU A CA 1
ATOM 801 C C . LEU A 1 105 ? -1.286 3.563 22.523 1.00 94.50 105 LEU A C 1
ATOM 803 O O . LEU A 1 105 ? -1.156 3.794 23.725 1.00 94.50 105 LEU A O 1
ATOM 807 N N . LEU A 1 106 ? -1.677 2.372 22.059 1.00 95.25 106 LEU A N 1
ATOM 808 C CA . LEU A 1 106 ? -2.003 1.234 22.917 1.00 95.25 106 LEU A CA 1
ATOM 809 C C . LEU A 1 106 ? -0.841 0.879 23.850 1.00 95.25 106 LEU A C 1
ATOM 811 O O . LEU A 1 106 ? -1.049 0.656 25.041 1.00 95.25 106 LEU A O 1
ATOM 815 N N . ARG A 1 107 ? 0.396 0.888 23.341 1.00 94.69 107 ARG A N 1
ATOM 816 C CA . ARG A 1 107 ? 1.596 0.636 24.148 1.00 94.69 107 ARG A CA 1
ATOM 817 C C . ARG A 1 107 ? 1.791 1.692 25.235 1.00 94.69 107 ARG A C 1
ATOM 819 O O . ARG A 1 107 ? 2.117 1.341 26.365 1.00 94.69 107 ARG A O 1
ATOM 826 N N . THR A 1 108 ? 1.580 2.970 24.926 1.00 93.56 108 THR A N 1
ATOM 827 C CA . THR A 1 108 ? 1.626 4.035 25.937 1.00 93.56 108 THR A CA 1
ATOM 828 C C . THR A 1 108 ? 0.541 3.839 26.996 1.00 93.56 108 THR A C 1
ATOM 830 O O . THR A 1 108 ? 0.847 3.905 28.186 1.00 93.56 108 THR A O 1
ATOM 833 N N . ARG A 1 109 ? -0.701 3.534 26.593 1.00 93.50 109 ARG A N 1
ATOM 834 C CA . ARG A 1 109 ? -1.806 3.301 27.540 1.00 93.50 109 ARG A CA 1
ATOM 835 C C . ARG A 1 109 ? -1.580 2.072 28.414 1.00 93.50 109 ARG A C 1
ATOM 837 O O . ARG A 1 109 ? -1.892 2.119 29.593 1.00 93.50 109 ARG A O 1
ATOM 844 N N . MET A 1 110 ? -0.962 1.025 27.876 1.00 94.50 110 MET A N 1
ATOM 845 C CA . MET A 1 110 ? -0.546 -0.162 28.625 1.00 94.50 110 MET A CA 1
ATOM 846 C C . MET A 1 110 ? 0.387 0.160 29.787 1.00 94.50 110 MET A C 1
ATOM 848 O O . MET A 1 110 ? 0.147 -0.298 30.901 1.00 94.50 110 MET A O 1
ATOM 852 N N . VAL A 1 111 ? 1.393 1.004 29.555 1.00 93.56 111 VAL A N 1
ATOM 853 C CA . VAL A 1 111 ? 2.285 1.464 30.626 1.00 93.56 111 VAL A CA 1
ATOM 854 C C . VAL A 1 111 ? 1.527 2.339 31.628 1.00 93.56 111 VAL A C 1
ATOM 856 O O . VAL A 1 111 ? 1.651 2.140 32.831 1.00 93.56 111 VAL A O 1
ATOM 859 N N . MET A 1 112 ? 0.718 3.289 31.148 1.00 92.50 112 MET A N 1
ATOM 860 C CA . MET A 1 112 ? -0.013 4.226 32.015 1.00 92.50 112 MET A CA 1
ATOM 861 C C . MET A 1 112 ? -1.082 3.549 32.880 1.00 92.50 112 MET A C 1
ATOM 863 O O . MET A 1 112 ? -1.301 3.971 34.010 1.00 92.50 112 MET A O 1
ATOM 867 N N . ALA A 1 113 ? -1.727 2.504 32.365 1.00 92.31 113 ALA A N 1
ATOM 868 C CA . ALA A 1 113 ? -2.723 1.717 33.081 1.00 92.31 113 ALA A CA 1
ATOM 869 C C . ALA A 1 113 ? -2.100 0.680 34.036 1.00 92.31 113 ALA A C 1
ATOM 871 O O . ALA A 1 113 ? -2.837 -0.017 34.725 1.00 92.31 113 ALA A O 1
ATOM 872 N N . GLY A 1 114 ? -0.765 0.559 34.082 1.00 92.19 114 GLY A N 1
ATOM 873 C CA . GLY A 1 114 ? -0.078 -0.398 34.952 1.00 92.19 114 GLY A CA 1
ATOM 874 C C . GLY A 1 114 ? -0.287 -1.860 34.552 1.00 92.19 114 GLY A C 1
ATOM 875 O O . GLY A 1 114 ? -0.181 -2.745 35.398 1.00 92.19 114 GLY A O 1
ATOM 876 N N . VAL A 1 115 ? -0.592 -2.129 33.278 1.00 92.19 115 VAL A N 1
ATOM 877 C CA . VAL A 1 115 ? -0.804 -3.492 32.781 1.00 92.19 115 VAL A CA 1
ATOM 878 C C . VAL A 1 115 ? 0.553 -4.178 32.636 1.00 92.19 115 VAL A C 1
ATOM 880 O O . VAL A 1 115 ? 1.250 -4.010 31.631 1.00 92.19 115 VAL A O 1
ATOM 883 N N . ASP A 1 116 ? 0.930 -4.955 33.653 1.00 85.19 116 ASP A N 1
ATOM 884 C CA . ASP A 1 116 ? 2.205 -5.678 33.715 1.00 85.19 116 ASP A CA 1
ATOM 885 C C . ASP A 1 116 ? 2.192 -6.924 32.819 1.00 85.19 116 ASP A C 1
ATOM 887 O O . ASP A 1 116 ? 1.969 -8.061 33.241 1.00 85.19 116 ASP A O 1
ATOM 891 N N . ARG A 1 117 ? 2.367 -6.695 31.518 1.00 83.94 117 ARG A N 1
ATOM 892 C CA . ARG A 1 117 ? 2.571 -7.743 30.516 1.00 83.94 117 ARG A CA 1
ATOM 893 C C . ARG A 1 117 ? 3.677 -7.314 29.557 1.00 83.94 117 ARG A C 1
ATOM 895 O O . ARG A 1 117 ? 3.932 -6.134 29.352 1.00 83.94 117 ARG A O 1
ATOM 902 N N . ALA A 1 118 ? 4.323 -8.266 28.892 1.00 91.12 118 ALA A N 1
ATOM 903 C CA . ALA A 1 118 ? 5.183 -7.911 27.762 1.00 91.12 118 ALA A CA 1
ATOM 904 C C . ALA A 1 118 ? 4.334 -7.428 26.566 1.00 91.12 118 ALA A C 1
ATOM 906 O O . ALA A 1 118 ? 3.171 -7.823 26.418 1.00 91.12 118 ALA A O 1
ATOM 907 N N . TRP A 1 119 ? 4.912 -6.624 25.673 1.00 94.19 119 TRP A N 1
ATOM 908 C CA . TRP A 1 119 ? 4.270 -6.363 24.384 1.00 94.19 119 TRP A CA 1
ATOM 909 C C . TRP A 1 119 ? 4.195 -7.672 23.567 1.00 94.19 119 TRP A C 1
ATOM 911 O O . TRP A 1 119 ? 5.177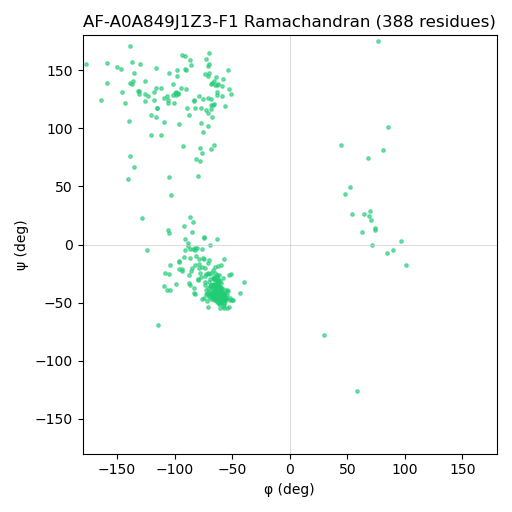 -8.422 23.565 1.00 94.19 119 TRP A O 1
ATOM 921 N N . PRO A 1 120 ? 3.073 -7.989 22.894 1.00 91.69 120 PRO A N 1
ATOM 922 C CA . PRO A 1 120 ? 2.951 -9.222 22.116 1.00 91.69 120 PRO A CA 1
ATOM 923 C C . PRO A 1 120 ? 3.957 -9.264 20.954 1.00 91.69 120 PRO A C 1
ATOM 925 O O . PRO A 1 120 ? 4.135 -8.274 20.247 1.00 91.69 120 PRO A O 1
ATOM 928 N N . ALA A 1 121 ? 4.595 -10.418 20.732 1.00 90.69 121 ALA A N 1
ATOM 929 C CA . ALA A 1 121 ? 5.509 -10.650 19.603 1.00 90.69 121 ALA A CA 1
ATOM 930 C C . ALA A 1 121 ? 4.773 -11.055 18.309 1.00 90.69 121 ALA A C 1
ATOM 932 O O . ALA A 1 121 ? 5.355 -11.655 17.408 1.00 90.69 121 ALA A O 1
ATOM 933 N N . THR A 1 122 ? 3.479 -10.761 18.248 1.00 92.31 122 THR A N 1
ATOM 934 C CA . THR A 1 122 ? 2.571 -11.154 17.178 1.00 92.31 122 THR A CA 1
ATOM 935 C C . THR A 1 122 ? 2.991 -10.528 15.848 1.00 92.31 122 THR A C 1
ATOM 937 O O . THR A 1 122 ? 3.218 -9.313 15.799 1.00 92.31 122 THR A O 1
ATOM 940 N N . PRO A 1 123 ? 3.072 -11.314 14.760 1.00 94.44 123 PRO A N 1
ATOM 941 C CA . PRO A 1 123 ? 3.254 -10.784 13.418 1.00 94.44 123 PRO A CA 1
ATOM 942 C C . PRO A 1 123 ? 2.212 -9.716 13.090 1.00 94.44 123 PRO A C 1
ATOM 944 O O . PRO A 1 123 ? 1.018 -9.894 13.333 1.00 94.44 123 PRO A O 1
ATOM 947 N N . HIS A 1 124 ? 2.668 -8.599 12.529 1.00 95.50 124 HIS A N 1
ATOM 948 C CA . HIS A 1 124 ? 1.817 -7.452 12.232 1.00 95.50 124 HIS A CA 1
ATOM 949 C C . HIS A 1 124 ? 1.926 -7.051 10.764 1.00 95.50 124 HIS A C 1
ATOM 951 O O . HIS A 1 124 ? 3.011 -6.743 10.269 1.00 95.50 124 HIS A O 1
ATOM 957 N N . LEU A 1 125 ? 0.783 -7.023 10.081 1.00 95.81 125 LEU A N 1
ATOM 958 C CA . LEU A 1 125 ? 0.637 -6.514 8.727 1.00 95.81 125 LEU A CA 1
ATOM 959 C C . LEU A 1 125 ? -0.143 -5.192 8.740 1.00 95.81 125 LEU A C 1
ATOM 961 O O . LEU A 1 125 ? -1.363 -5.165 8.883 1.00 95.81 125 LEU A O 1
ATOM 965 N N . ASP A 1 126 ? 0.567 -4.086 8.533 1.00 97.25 126 ASP A N 1
ATOM 966 C CA . ASP A 1 126 ? -0.056 -2.792 8.247 1.00 97.25 126 ASP A CA 1
ATOM 967 C C . ASP A 1 126 ? -0.387 -2.696 6.748 1.00 97.25 126 ASP A C 1
ATOM 969 O O . ASP A 1 126 ? 0.491 -2.842 5.888 1.00 97.25 126 ASP A O 1
ATOM 973 N N . LEU A 1 127 ? -1.656 -2.450 6.417 1.00 97.56 127 LEU A N 1
ATOM 974 C CA . LEU A 1 127 ? -2.132 -2.418 5.032 1.00 97.56 127 LEU A CA 1
ATOM 975 C C . LEU A 1 127 ? -1.780 -1.116 4.299 1.00 97.56 127 LEU A C 1
ATOM 977 O O . LEU A 1 127 ? -1.669 -1.117 3.068 1.00 97.56 127 LEU A O 1
ATOM 981 N N . LEU A 1 128 ? -1.562 -0.002 5.008 1.00 97.19 128 LEU A N 1
ATOM 982 C CA . LEU A 1 128 ? -1.350 1.305 4.377 1.00 97.19 128 LEU A CA 1
ATOM 983 C C . LEU A 1 128 ? -0.093 1.349 3.480 1.00 97.19 128 LEU A C 1
ATOM 985 O O . LEU A 1 128 ? -0.186 1.858 2.354 1.00 97.19 128 LEU A O 1
ATOM 989 N N . PRO A 1 129 ? 1.083 0.832 3.895 1.00 94.94 129 PRO A N 1
ATOM 990 C CA . PRO A 1 129 ? 2.253 0.763 3.023 1.00 94.94 129 PRO A CA 1
ATOM 991 C C . PRO A 1 129 ? 1.989 0.000 1.719 1.00 94.94 129 PRO A C 1
ATOM 993 O O . PRO A 1 129 ? 2.437 0.435 0.654 1.00 94.94 129 PRO A O 1
ATOM 996 N N . MET A 1 130 ? 1.231 -1.100 1.777 1.00 93.88 130 MET A N 1
ATOM 997 C CA . MET A 1 130 ? 0.905 -1.896 0.590 1.00 93.88 130 MET A CA 1
ATOM 998 C C . MET A 1 130 ? -0.060 -1.161 -0.333 1.00 93.88 130 MET A C 1
ATOM 1000 O O . MET A 1 130 ? 0.197 -1.076 -1.533 1.00 93.88 130 MET A O 1
ATOM 1004 N N . VAL A 1 131 ? -1.108 -0.552 0.227 1.00 96.25 131 VAL A N 1
ATOM 1005 C CA . VAL A 1 131 ? -2.049 0.293 -0.521 1.00 96.25 131 VAL A CA 1
ATOM 1006 C C . VAL A 1 131 ? -1.308 1.405 -1.256 1.00 96.25 131 VAL A C 1
ATOM 1008 O O . VAL A 1 131 ? -1.499 1.586 -2.457 1.00 96.25 131 VAL A O 1
ATOM 1011 N N . ARG A 1 132 ? -0.404 2.115 -0.569 1.00 95.62 132 ARG A N 1
ATOM 1012 C CA . ARG A 1 132 ? 0.423 3.160 -1.189 1.00 95.62 132 ARG A CA 1
ATOM 1013 C C . ARG A 1 132 ? 1.301 2.599 -2.298 1.00 95.62 132 ARG A C 1
ATOM 1015 O O . ARG A 1 132 ? 1.454 3.234 -3.333 1.00 95.62 132 ARG A O 1
ATOM 1022 N N . LYS A 1 133 ? 1.896 1.422 -2.110 1.00 94.06 133 LYS A N 1
ATOM 1023 C CA . LYS A 1 133 ? 2.781 0.818 -3.112 1.00 94.06 133 LYS A CA 1
ATOM 1024 C C . LYS A 1 133 ? 2.017 0.391 -4.366 1.00 94.06 133 LYS A C 1
ATOM 1026 O O . LYS A 1 133 ? 2.471 0.699 -5.467 1.00 94.06 133 LYS A O 1
ATOM 1031 N N . LEU A 1 134 ? 0.888 -0.294 -4.198 1.00 95.62 134 LEU A N 1
ATOM 1032 C CA . LEU A 1 134 ? 0.126 -0.914 -5.283 1.00 95.62 134 LEU A CA 1
ATOM 1033 C C . LEU A 1 134 ? -0.785 0.092 -5.997 1.00 95.62 134 LEU A C 1
ATOM 1035 O O . LEU A 1 134 ? -0.771 0.163 -7.223 1.00 95.62 134 LEU A O 1
ATOM 1039 N N . PHE A 1 135 ? -1.471 0.961 -5.255 1.00 96.06 135 PHE A N 1
ATOM 1040 C CA . PHE A 1 135 ? -2.526 1.822 -5.799 1.00 96.06 135 PHE A CA 1
ATOM 1041 C C . PHE A 1 135 ? -2.127 3.299 -5.978 1.00 96.06 135 PHE A C 1
ATOM 1043 O O . PHE A 1 135 ? -2.975 4.128 -6.307 1.00 96.06 135 PHE A O 1
ATOM 1050 N N . ARG A 1 136 ? -0.841 3.664 -5.825 1.00 92.31 136 ARG A N 1
ATOM 1051 C CA . ARG A 1 136 ? -0.326 5.057 -5.958 1.00 92.31 136 ARG A CA 1
ATOM 1052 C C . ARG A 1 136 ? -0.717 5.809 -7.230 1.00 92.31 136 ARG A C 1
ATOM 1054 O O . ARG A 1 136 ? -0.638 7.029 -7.263 1.00 92.31 136 ARG A O 1
ATOM 1061 N N . HIS A 1 137 ? -1.011 5.094 -8.310 1.00 92.75 137 HIS A N 1
ATOM 1062 C CA . HIS A 1 137 ? -1.338 5.691 -9.605 1.00 92.75 137 HIS A CA 1
ATOM 1063 C C . HIS A 1 137 ? -2.837 5.912 -9.800 1.00 92.75 137 HIS A C 1
ATOM 1065 O O . HIS A 1 137 ? -3.240 6.576 -10.751 1.00 92.75 137 HIS A O 1
ATOM 1071 N N . ARG A 1 138 ? -3.647 5.348 -8.904 1.00 90.12 138 ARG A N 1
ATOM 1072 C CA . ARG A 1 138 ? -5.101 5.438 -8.911 1.00 90.12 138 ARG A CA 1
ATOM 1073 C C . ARG A 1 138 ? -5.619 6.312 -7.773 1.00 90.12 138 ARG A C 1
ATOM 1075 O O . ARG A 1 138 ? -6.602 7.018 -7.956 1.00 90.12 138 ARG A O 1
ATOM 1082 N N . LEU A 1 139 ? -4.958 6.259 -6.618 1.00 92.12 139 LEU A N 1
ATOM 1083 C CA . LEU A 1 139 ? -5.357 6.980 -5.416 1.00 92.12 139 LEU A CA 1
ATOM 1084 C C . LEU A 1 139 ? -4.518 8.248 -5.241 1.00 92.12 139 LEU A C 1
ATOM 1086 O O . LEU A 1 139 ? -3.299 8.186 -5.096 1.00 92.12 139 LEU A O 1
ATOM 1090 N N . ASP A 1 140 ? -5.194 9.391 -5.193 1.00 85.25 140 ASP A N 1
ATOM 1091 C CA . ASP A 1 140 ? -4.632 10.686 -4.795 1.00 85.25 140 ASP A CA 1
ATOM 1092 C C . ASP A 1 140 ? -4.286 10.717 -3.298 1.00 85.25 140 ASP A C 1
ATOM 1094 O O . ASP A 1 140 ? -3.293 11.312 -2.877 1.00 85.25 140 ASP A O 1
ATOM 1098 N N . ARG A 1 141 ? -5.109 10.043 -2.489 1.00 89.94 141 ARG A N 1
ATOM 1099 C CA . ARG A 1 141 ? -4.942 9.869 -1.048 1.00 89.94 141 ARG A CA 1
ATOM 1100 C C . ARG A 1 141 ? -5.230 8.425 -0.672 1.00 89.94 141 ARG A C 1
ATOM 1102 O O . ARG A 1 141 ? -6.167 7.814 -1.168 1.00 89.94 141 ARG A O 1
ATOM 1109 N N . CYS A 1 142 ? -4.435 7.897 0.251 1.00 93.19 142 CYS A N 1
ATOM 1110 C CA . CYS A 1 142 ? -4.595 6.547 0.790 1.00 93.19 142 CYS A CA 1
ATOM 1111 C C . CYS A 1 142 ? -5.181 6.621 2.206 1.00 93.19 142 CYS A C 1
ATOM 1113 O O . CYS A 1 142 ? -4.514 6.235 3.160 1.00 93.19 142 CYS A O 1
ATOM 1115 N N . SER A 1 143 ? -6.360 7.226 2.364 1.00 92.38 143 SER A N 1
ATOM 1116 C CA . SER A 1 143 ? -7.167 7.019 3.573 1.00 92.38 143 SER A CA 1
ATOM 1117 C C . SER A 1 143 ? -8.020 5.766 3.393 1.00 92.38 143 SER A C 1
ATOM 1119 O O . SER A 1 143 ? -8.344 5.420 2.254 1.00 92.38 143 SER A O 1
ATOM 1121 N N . LEU A 1 144 ? -8.410 5.109 4.490 1.00 93.31 144 LEU A N 1
ATOM 1122 C CA . LEU A 1 144 ? -9.232 3.899 4.425 1.00 93.31 144 LEU A CA 1
ATOM 1123 C C . LEU A 1 144 ? -10.527 4.148 3.641 1.00 93.31 144 LEU A C 1
ATOM 1125 O O . LEU A 1 144 ? -10.789 3.439 2.679 1.00 93.31 144 LEU A O 1
ATOM 1129 N N . ARG A 1 145 ? -11.217 5.260 3.913 1.00 90.44 145 ARG A N 1
ATOM 1130 C CA . ARG A 1 145 ? -12.376 5.716 3.130 1.00 90.44 145 ARG A CA 1
ATOM 1131 C C . ARG A 1 145 ? -12.128 5.763 1.615 1.00 90.44 145 ARG A C 1
ATOM 1133 O O . ARG A 1 145 ? -12.930 5.268 0.832 1.00 90.44 145 ARG A O 1
ATOM 1140 N N . ARG A 1 146 ? -11.009 6.344 1.163 1.00 92.06 146 ARG A N 1
ATOM 1141 C CA . ARG A 1 146 ? -10.705 6.415 -0.283 1.00 92.06 146 ARG A CA 1
ATOM 1142 C C . ARG A 1 146 ? -10.448 5.033 -0.870 1.00 92.06 146 ARG A C 1
ATOM 1144 O O . ARG A 1 146 ? -10.794 4.784 -2.024 1.00 92.06 146 ARG A O 1
ATOM 1151 N N . VAL A 1 147 ? -9.843 4.143 -0.087 1.00 94.75 147 VAL A N 1
ATOM 1152 C CA . VAL A 1 147 ? -9.631 2.746 -0.473 1.00 94.75 147 VAL A CA 1
ATOM 1153 C C . VAL A 1 147 ? -10.957 1.997 -0.554 1.00 94.75 147 VAL A C 1
ATOM 1155 O O . VAL A 1 147 ? -11.184 1.287 -1.524 1.00 94.75 147 VAL A O 1
ATOM 1158 N N . GLU A 1 148 ? -11.859 2.178 0.398 1.00 93.62 148 GLU A N 1
ATOM 1159 C CA . GLU A 1 148 ? -13.193 1.583 0.357 1.00 93.62 148 GLU A CA 1
ATOM 1160 C C . GLU A 1 148 ? -13.959 1.993 -0.901 1.00 93.62 148 GLU A C 1
ATOM 1162 O O . GLU A 1 148 ? -14.366 1.128 -1.673 1.00 93.62 148 GLU A O 1
ATOM 1167 N N . GLU A 1 149 ? -14.057 3.296 -1.167 1.00 92.25 149 GLU A N 1
ATOM 1168 C CA . GLU A 1 149 ? -14.766 3.834 -2.332 1.00 92.25 149 GLU A CA 1
ATOM 1169 C C . GLU A 1 149 ? -14.137 3.350 -3.646 1.00 92.25 149 GLU A C 1
ATOM 1171 O O . GLU A 1 149 ? -14.809 2.823 -4.531 1.00 92.25 149 GLU A O 1
ATOM 1176 N N . SER A 1 150 ? -12.819 3.515 -3.787 1.00 92.00 150 SER A N 1
ATOM 1177 C CA . SER A 1 150 ? -12.150 3.315 -5.075 1.00 92.00 150 SER A CA 1
ATOM 1178 C C . SER A 1 150 ? -11.719 1.868 -5.309 1.00 92.00 150 SER A C 1
ATOM 1180 O O . SER A 1 150 ? -11.685 1.410 -6.449 1.00 92.00 150 SER A O 1
ATOM 1182 N N . VAL A 1 151 ? -11.336 1.134 -4.267 1.00 93.44 151 VAL A N 1
ATOM 1183 C CA . VAL A 1 151 ? -10.739 -0.207 -4.383 1.00 93.44 151 VAL A CA 1
ATOM 1184 C C . VAL A 1 151 ? -11.732 -1.306 -4.017 1.00 93.44 151 VAL A C 1
ATOM 1186 O O . VAL A 1 151 ? -11.736 -2.331 -4.700 1.00 93.44 151 VAL A O 1
ATOM 1189 N N . LEU A 1 152 ? -12.570 -1.093 -2.996 1.00 92.31 152 LEU A N 1
ATOM 1190 C CA . LEU A 1 152 ? -13.579 -2.068 -2.553 1.00 92.31 152 LEU A CA 1
ATOM 1191 C C . LEU A 1 152 ? -14.975 -1.820 -3.141 1.00 92.31 152 LEU A C 1
ATOM 1193 O O . LEU A 1 152 ? -15.814 -2.714 -3.078 1.00 92.31 152 LEU A O 1
ATOM 1197 N N . GLY A 1 153 ? -15.217 -0.644 -3.728 1.00 90.38 153 GLY A N 1
ATOM 1198 C CA . GLY A 1 153 ? -16.521 -0.266 -4.274 1.00 90.38 153 GLY A CA 1
ATOM 1199 C C . GLY A 1 153 ? -17.581 -0.032 -3.197 1.00 90.38 153 GLY A C 1
ATOM 1200 O O . GLY A 1 153 ? -18.756 -0.284 -3.441 1.00 90.38 153 GLY A O 1
ATOM 1201 N N . LEU A 1 154 ? -17.169 0.396 -2.000 1.00 87.25 154 LEU A N 1
ATOM 1202 C CA . LEU A 1 154 ? -18.067 0.658 -0.879 1.00 87.25 154 LEU A CA 1
ATOM 1203 C C . LEU A 1 154 ? -18.419 2.136 -0.787 1.00 87.25 154 LEU A C 1
ATOM 1205 O O . LEU A 1 154 ? -17.539 2.995 -0.780 1.00 87.25 154 LEU A O 1
ATOM 1209 N N . SER A 1 155 ? -19.713 2.422 -0.692 1.00 77.81 155 SER A N 1
ATOM 1210 C CA . SER A 1 155 ? -20.241 3.770 -0.492 1.00 77.81 155 SER A CA 1
ATOM 1211 C C . SER A 1 155 ? -20.569 3.985 0.985 1.00 77.81 155 SER A C 1
ATOM 1213 O O . SER A 1 155 ? -21.231 3.151 1.598 1.00 77.81 155 SER A O 1
ATOM 1215 N N . ARG A 1 156 ? -20.117 5.110 1.553 1.00 75.56 156 ARG A N 1
ATOM 1216 C CA . ARG A 1 156 ? -20.515 5.565 2.893 1.00 75.56 156 ARG A CA 1
ATOM 1217 C C . ARG A 1 156 ? -21.655 6.576 2.753 1.00 75.56 156 ARG A C 1
ATOM 1219 O O . ARG A 1 156 ? -21.393 7.719 2.388 1.00 75.56 156 ARG A O 1
ATOM 1226 N N . ASP A 1 157 ? -22.892 6.170 3.037 1.00 58.12 157 ASP A N 1
ATOM 1227 C CA . ASP A 1 157 ? -24.058 7.075 2.974 1.00 58.12 157 ASP A CA 1
ATOM 1228 C C . ASP A 1 157 ? -24.095 8.090 4.135 1.00 58.12 157 ASP A C 1
ATOM 1230 O O . ASP A 1 157 ? -24.643 9.179 3.986 1.00 58.12 157 ASP A O 1
ATOM 1234 N N . HIS A 1 158 ? -23.471 7.776 5.277 1.00 56.53 158 HIS A N 1
ATOM 1235 C CA . HIS A 1 158 ? -23.496 8.599 6.494 1.00 56.53 158 HIS A CA 1
ATOM 1236 C C . HIS A 1 158 ? -22.094 8.716 7.105 1.00 56.53 158 HIS A C 1
ATOM 1238 O O . HIS A 1 158 ? -21.814 8.171 8.170 1.00 56.53 158 HIS A O 1
ATOM 1244 N N . ASP A 1 159 ? -21.171 9.383 6.408 1.00 62.03 159 ASP A N 1
ATOM 1245 C CA . ASP A 1 159 ? -19.800 9.503 6.908 1.00 62.03 159 ASP A CA 1
ATOM 1246 C C . ASP A 1 159 ? -19.743 10.448 8.111 1.00 62.03 159 ASP A C 1
ATOM 1248 O O . ASP A 1 159 ? -19.959 11.654 7.980 1.00 62.03 159 ASP A O 1
ATOM 1252 N N . LEU A 1 160 ? -19.425 9.889 9.278 1.00 67.56 160 LEU A N 1
ATOM 1253 C CA . LEU A 1 160 ? -19.004 10.657 10.435 1.00 67.56 160 LEU A CA 1
ATOM 1254 C C . LEU A 1 160 ? -17.619 11.252 10.133 1.00 67.56 160 LEU A C 1
ATOM 1256 O O . LEU A 1 160 ? -16.656 10.498 9.973 1.00 67.56 160 LEU A O 1
ATOM 1260 N N . PRO A 1 161 ? -17.454 12.584 10.071 1.00 70.00 161 PRO A N 1
ATOM 1261 C CA . PRO A 1 161 ? -16.126 13.166 9.987 1.00 70.00 161 PRO A CA 1
ATOM 1262 C C . PRO A 1 161 ? -15.321 12.727 11.213 1.00 70.00 161 PRO A C 1
ATOM 1264 O O . PRO A 1 161 ? -15.761 12.964 12.330 1.00 70.00 161 PRO A O 1
ATOM 1267 N N . GLY A 1 162 ? -14.117 12.169 11.043 1.00 66.19 162 GLY A N 1
ATOM 1268 C CA . GLY A 1 162 ? -13.320 11.638 12.170 1.00 66.19 162 GLY A CA 1
ATOM 1269 C C . GLY A 1 162 ? -13.007 12.638 13.303 1.00 66.19 162 GLY A C 1
ATOM 1270 O O . GLY A 1 162 ? -12.588 12.253 14.386 1.00 66.19 162 GLY A O 1
ATOM 1271 N N . ARG A 1 163 ? -13.247 13.940 13.093 1.00 70.94 163 ARG A N 1
ATOM 1272 C CA . ARG A 1 163 ? -13.198 14.975 14.144 1.00 70.94 163 ARG A CA 1
ATOM 1273 C C . ARG A 1 163 ? -14.411 14.986 15.085 1.00 70.94 163 ARG A C 1
ATOM 1275 O O . ARG A 1 163 ? -14.312 15.557 16.163 1.00 70.94 163 ARG A O 1
ATOM 1282 N N . GLU A 1 164 ? -15.533 14.398 14.683 1.00 84.31 164 GLU A N 1
ATOM 1283 C CA . GLU A 1 164 ? -16.778 14.362 15.457 1.00 84.31 164 GLU A CA 1
ATOM 1284 C C . GLU A 1 164 ? -16.823 13.195 16.447 1.00 84.31 164 GLU A C 1
ATOM 1286 O O . GLU A 1 164 ? -17.543 13.277 17.441 1.00 84.31 164 GLU A O 1
ATOM 1291 N N . ALA A 1 165 ? -16.049 12.127 16.221 1.00 90.19 165 ALA A N 1
ATOM 1292 C CA . ALA A 1 165 ? -15.994 10.985 17.133 1.00 90.19 165 ALA A CA 1
ATOM 1293 C C . ALA A 1 165 ? -15.584 11.396 18.568 1.00 90.19 165 ALA A C 1
ATOM 1295 O O . ALA A 1 165 ? -16.330 11.079 19.501 1.00 90.19 165 ALA A O 1
ATOM 1296 N N . PRO A 1 166 ? -14.519 12.205 18.778 1.00 91.50 166 PRO A N 1
ATOM 1297 C CA . PRO A 1 166 ? -14.218 12.762 20.096 1.00 91.50 166 PRO A CA 1
ATOM 1298 C C . PRO A 1 166 ? -15.362 13.591 20.689 1.00 91.50 166 PRO A C 1
ATOM 1300 O O . PRO A 1 166 ? -15.664 13.473 21.872 1.00 91.50 166 PRO A O 1
ATOM 1303 N N . GLU A 1 167 ? -15.997 14.451 19.890 1.00 92.31 167 GLU A N 1
ATOM 1304 C CA . GLU A 1 167 ? -17.045 15.360 20.366 1.00 92.31 167 GLU A CA 1
ATOM 1305 C C . GLU A 1 167 ? -18.274 14.596 20.870 1.00 92.31 167 GLU A C 1
ATOM 1307 O O . GLU A 1 167 ? -18.785 14.890 21.954 1.00 92.31 167 GLU A O 1
ATOM 1312 N N . ARG A 1 168 ? -18.693 13.563 20.133 1.00 93.56 168 ARG A N 1
ATOM 1313 C CA . ARG A 1 168 ? -19.793 12.666 20.513 1.00 93.56 168 ARG A CA 1
ATOM 1314 C C . ARG A 1 168 ? -19.464 11.864 21.765 1.00 93.56 168 ARG A C 1
ATOM 1316 O O . ARG A 1 168 ? -20.321 11.708 22.632 1.00 93.56 168 ARG A O 1
ATOM 1323 N N . TYR A 1 169 ? -18.215 11.429 21.910 1.00 95.00 169 TYR A N 1
ATOM 1324 C CA . TYR A 1 169 ? -17.752 10.789 23.136 1.00 95.00 169 TYR A CA 1
ATOM 1325 C C . TYR A 1 169 ? -17.802 11.732 24.347 1.00 95.00 169 TYR A C 1
ATOM 1327 O O . TYR A 1 169 ? -18.336 11.371 25.397 1.00 95.00 169 TYR A O 1
ATOM 1335 N N . TRP A 1 170 ? -17.347 12.979 24.202 1.00 93.19 170 TRP A N 1
ATOM 1336 C CA . TRP A 1 170 ? -17.469 13.983 25.264 1.00 93.19 170 TRP A CA 1
ATOM 1337 C C . TRP A 1 170 ? -18.921 14.334 25.589 1.00 93.19 170 TRP A C 1
ATOM 1339 O O . TRP A 1 170 ? -19.237 14.621 26.744 1.00 93.19 170 TRP A O 1
ATOM 1349 N N . GLN A 1 171 ? -19.813 14.326 24.596 1.00 93.94 171 GLN A N 1
ATOM 1350 C CA . GLN A 1 171 ? -21.246 14.481 24.826 1.00 93.94 171 GLN A CA 1
ATOM 1351 C C . GLN A 1 171 ? -21.781 13.342 25.696 1.00 93.94 171 GLN A C 1
ATOM 1353 O O . GLN A 1 171 ? -22.384 13.636 26.725 1.00 93.94 171 GLN A O 1
ATOM 1358 N N . PHE A 1 172 ? -21.483 12.090 25.341 1.00 95.50 172 PHE A N 1
ATOM 1359 C CA . PHE A 1 172 ? -21.858 10.914 26.125 1.00 95.50 172 PHE A CA 1
ATOM 1360 C C . PHE A 1 172 ? -21.355 10.998 27.574 1.00 95.50 172 PHE A C 1
ATOM 1362 O O . PHE A 1 172 ? -22.138 10.809 28.500 1.00 95.50 172 PHE A O 1
ATOM 1369 N N . LEU A 1 173 ? -20.091 11.372 27.801 1.00 94.44 173 LEU A N 1
ATOM 1370 C CA . LEU A 1 173 ? -19.555 11.503 29.162 1.00 94.44 173 LEU A CA 1
ATOM 1371 C C . LEU A 1 173 ? -20.265 12.582 30.000 1.00 94.44 173 LEU A C 1
ATOM 1373 O O . LEU A 1 173 ? -20.317 12.466 31.222 1.00 94.44 173 LEU A O 1
ATOM 1377 N N . ARG A 1 174 ? -20.791 13.641 29.367 1.00 94.69 174 ARG A N 1
ATOM 1378 C CA . ARG A 1 174 ? -21.506 14.728 30.060 1.00 94.69 174 ARG A CA 1
ATOM 1379 C C . ARG A 1 174 ? -22.972 14.404 30.322 1.00 94.69 174 ARG A C 1
ATOM 1381 O O . ARG A 1 174 ? -23.481 14.767 31.377 1.00 94.69 174 ARG A O 1
ATOM 1388 N N . SER A 1 175 ? -23.661 13.809 29.350 1.00 94.94 175 SER A N 1
ATOM 1389 C CA . SER A 1 175 ? -25.105 13.561 29.427 1.00 94.94 175 SER A CA 1
ATOM 1390 C C . SER A 1 175 ? -25.457 12.178 29.971 1.00 94.94 175 SER A C 1
ATOM 1392 O O . SER A 1 175 ? -26.577 11.987 30.434 1.00 94.94 175 SER A O 1
ATOM 1394 N N . GLY A 1 176 ? -24.541 11.211 29.877 1.00 92.69 176 GLY A N 1
ATOM 1395 C CA . GLY A 1 176 ? -24.820 9.788 30.075 1.00 92.69 176 GLY A CA 1
ATOM 1396 C C . GLY A 1 176 ? -25.639 9.149 28.945 1.00 92.69 176 GLY A C 1
ATOM 1397 O O . GLY A 1 176 ? -25.915 7.954 29.005 1.00 92.69 176 GLY A O 1
ATOM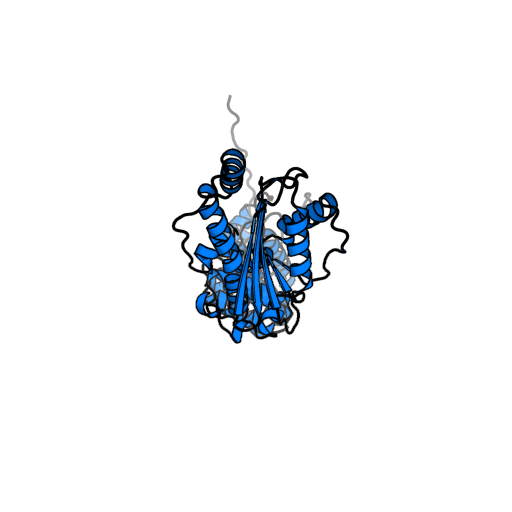 1398 N N . ASP A 1 177 ? -26.028 9.916 27.922 1.00 93.12 177 ASP A N 1
ATOM 1399 C CA . ASP A 1 177 ? -26.820 9.434 26.788 1.00 93.12 177 ASP A CA 1
ATOM 1400 C C . ASP A 1 177 ? -25.905 8.759 25.751 1.00 93.12 177 ASP A C 1
ATOM 1402 O O . ASP A 1 177 ? -25.029 9.436 25.201 1.00 93.12 177 ASP A O 1
ATOM 1406 N N . PRO A 1 178 ? -26.069 7.451 25.470 1.00 91.56 178 PRO A N 1
ATOM 1407 C CA . PRO A 1 178 ? -25.243 6.732 24.505 1.00 91.56 178 PRO A CA 1
ATOM 1408 C C . PRO A 1 178 ? -25.645 6.993 23.050 1.00 91.56 178 PRO A C 1
ATOM 1410 O O . PRO A 1 178 ? -24.891 6.634 22.149 1.00 91.56 178 PRO A O 1
ATOM 1413 N N . LEU A 1 179 ? -26.804 7.608 22.788 1.00 91.56 179 LEU A N 1
ATOM 1414 C CA . LEU A 1 179 ? -27.320 7.797 21.432 1.00 91.56 179 LEU A CA 1
ATOM 1415 C C . LEU A 1 179 ? -26.324 8.482 20.468 1.00 91.56 179 LEU A C 1
ATOM 1417 O O . LEU A 1 179 ? -26.195 8.015 19.334 1.00 91.56 179 LEU A O 1
ATOM 1421 N N . PRO A 1 180 ? -25.547 9.512 20.873 1.00 87.75 180 PRO A N 1
ATOM 1422 C CA . PRO A 1 180 ? -24.540 10.128 20.006 1.00 87.75 180 PRO A CA 1
ATOM 1423 C C . PRO A 1 180 ? -23.435 9.166 19.548 1.00 87.75 180 PRO A C 1
ATOM 1425 O O . PRO A 1 180 ? -22.850 9.388 18.485 1.00 87.75 180 PRO A O 1
ATOM 1428 N N . LEU A 1 181 ? -23.150 8.111 20.324 1.00 92.56 181 LEU A N 1
ATOM 1429 C CA . LEU A 1 181 ? -22.097 7.136 20.036 1.00 92.56 181 LEU A CA 1
ATOM 1430 C C . LEU A 1 181 ? -22.492 6.095 18.992 1.00 92.56 181 LEU A C 1
ATOM 1432 O O . LEU A 1 181 ? -21.593 5.470 18.440 1.00 92.56 181 LEU A O 1
ATOM 1436 N N . ALA A 1 182 ? -23.781 5.921 18.682 1.00 92.00 182 ALA A N 1
ATOM 1437 C CA . ALA A 1 182 ? -24.232 4.913 17.717 1.00 92.00 182 ALA A CA 1
ATOM 1438 C C . ALA A 1 182 ? -23.474 5.018 16.380 1.00 92.00 182 ALA A C 1
ATOM 1440 O O . ALA A 1 182 ? -22.880 4.046 15.925 1.00 92.00 182 ALA A O 1
ATOM 1441 N N . ALA A 1 183 ? -23.361 6.232 15.832 1.00 89.75 183 ALA A N 1
ATOM 1442 C CA . ALA A 1 183 ? -22.622 6.473 14.591 1.00 89.75 183 ALA A CA 1
ATOM 1443 C C . ALA A 1 183 ? -21.106 6.221 14.715 1.00 89.75 183 ALA A C 1
ATOM 1445 O O . ALA A 1 183 ? -20.462 5.870 13.732 1.00 89.75 183 ALA A O 1
ATOM 1446 N N . VAL A 1 184 ? -20.520 6.409 15.905 1.00 93.06 184 VAL A N 1
ATOM 1447 C CA . VAL A 1 184 ? -19.093 6.130 16.152 1.00 93.06 184 VAL A CA 1
ATOM 1448 C C . VAL A 1 184 ? -18.849 4.621 16.182 1.00 93.06 184 VAL A C 1
ATOM 1450 O O . VAL A 1 184 ? -17.894 4.135 15.586 1.00 93.06 184 VAL A O 1
ATOM 1453 N N . LEU A 1 185 ? -19.742 3.872 16.838 1.00 93.94 185 LEU A N 1
ATOM 1454 C CA . LEU A 1 185 ? -19.691 2.412 16.888 1.00 93.94 185 LEU A CA 1
ATOM 1455 C C . LEU A 1 185 ? -19.858 1.806 15.489 1.00 93.94 185 LEU A C 1
ATOM 1457 O O . LEU A 1 185 ? -19.070 0.946 15.104 1.00 93.94 185 LEU A O 1
ATOM 1461 N N . GLU A 1 186 ? -20.828 2.289 14.712 1.00 92.44 186 GLU A N 1
ATOM 1462 C CA . GLU A 1 186 ? -21.044 1.860 13.324 1.00 92.44 186 GLU A CA 1
ATOM 1463 C C . GLU A 1 186 ? -19.831 2.169 12.433 1.00 92.44 186 GLU A C 1
ATOM 1465 O O . GLU A 1 186 ? -19.412 1.320 11.645 1.00 92.44 186 GLU A O 1
ATOM 1470 N N . HIS A 1 187 ? -19.223 3.351 12.590 1.00 92.19 187 HIS A N 1
ATOM 1471 C CA . HIS A 1 187 ? -18.020 3.739 11.851 1.00 92.19 187 HIS A CA 1
ATOM 1472 C C . HIS A 1 187 ? -16.849 2.799 12.136 1.00 92.19 187 HIS A C 1
ATOM 1474 O O . HIS A 1 187 ? -16.300 2.201 11.215 1.00 92.19 187 HIS A O 1
ATOM 1480 N N . ASN A 1 188 ? -16.503 2.615 13.410 1.00 94.69 188 ASN A N 1
ATOM 1481 C CA . ASN A 1 188 ? -15.400 1.745 13.801 1.00 94.69 188 ASN A CA 1
ATOM 1482 C C . ASN A 1 188 ? -15.653 0.284 13.390 1.00 94.69 188 ASN A C 1
ATOM 1484 O O . ASN A 1 188 ? -14.738 -0.400 12.933 1.00 94.69 188 ASN A O 1
ATOM 1488 N N . GLN A 1 189 ? -16.898 -0.195 13.479 1.00 94.62 189 GLN A N 1
ATOM 1489 C CA . GLN A 1 189 ? -17.260 -1.512 12.960 1.00 94.62 189 GLN A CA 1
ATOM 1490 C C . GLN A 1 189 ? -16.983 -1.620 11.460 1.00 94.62 189 GLN A C 1
ATOM 1492 O O . GLN A 1 189 ? -16.352 -2.584 11.019 1.00 94.62 189 GLN A O 1
ATOM 1497 N N . GLN A 1 190 ? -17.427 -0.639 10.677 1.00 92.94 190 GLN A N 1
ATOM 1498 C CA . GLN A 1 190 ? -17.179 -0.605 9.242 1.00 92.94 190 GLN A CA 1
ATOM 1499 C C . GLN A 1 190 ? -15.677 -0.586 8.936 1.00 92.94 190 GLN A C 1
ATOM 1501 O O . GLN A 1 190 ? -15.232 -1.379 8.108 1.00 92.94 190 GLN A O 1
ATOM 1506 N N . ASP A 1 191 ? -14.896 0.249 9.622 1.00 94.38 191 ASP A N 1
ATOM 1507 C CA . ASP A 1 191 ? -13.450 0.372 9.420 1.00 94.38 191 ASP A CA 1
ATOM 1508 C C . ASP A 1 191 ? -12.740 -0.965 9.668 1.00 94.38 191 ASP A C 1
ATOM 1510 O O . ASP A 1 191 ? -12.012 -1.450 8.795 1.00 94.38 191 ASP A O 1
ATOM 1514 N N . VAL A 1 192 ? -13.030 -1.625 10.796 1.00 96.38 192 VAL A N 1
ATOM 1515 C CA . VAL A 1 192 ? -12.472 -2.942 11.146 1.00 96.38 192 VAL A CA 1
ATOM 1516 C C . VAL A 1 192 ? -12.836 -4.004 10.105 1.00 96.38 192 VAL A C 1
ATOM 1518 O O . VAL A 1 192 ? -11.968 -4.757 9.653 1.00 96.38 192 VAL A O 1
ATOM 1521 N N . LEU A 1 193 ? -14.104 -4.078 9.689 1.00 94.38 193 LEU A N 1
ATOM 1522 C CA . LEU A 1 193 ? -14.557 -5.069 8.706 1.00 94.38 193 LEU A CA 1
ATOM 1523 C C . LEU A 1 193 ? -14.007 -4.782 7.298 1.00 94.38 193 LEU A C 1
ATOM 1525 O O . LEU A 1 193 ? -13.692 -5.710 6.545 1.00 94.38 193 LEU A O 1
ATOM 1529 N N . SER A 1 194 ? -13.817 -3.509 6.949 1.00 95.06 194 SER A N 1
ATOM 1530 C CA . SER A 1 194 ? -13.162 -3.089 5.711 1.00 95.06 194 SER A CA 1
ATOM 1531 C C . SER A 1 194 ? -11.712 -3.563 5.634 1.00 95.06 194 SER A C 1
ATOM 1533 O O . SER A 1 194 ? -11.246 -3.872 4.536 1.00 95.06 194 SER A O 1
ATOM 1535 N N . LEU A 1 195 ? -11.000 -3.700 6.760 1.00 96.44 195 LEU A N 1
ATOM 1536 C CA . LEU A 1 195 ? -9.635 -4.243 6.763 1.00 96.44 195 LEU A CA 1
ATOM 1537 C C . LEU A 1 195 ? -9.587 -5.688 6.260 1.00 96.44 195 LEU A C 1
ATOM 1539 O O . LEU A 1 195 ? -8.694 -6.037 5.484 1.00 96.44 195 LEU A O 1
ATOM 1543 N N . ALA A 1 196 ? -10.560 -6.514 6.652 1.00 93.50 196 ALA A N 1
ATOM 1544 C CA . ALA A 1 196 ? -10.648 -7.903 6.211 1.00 93.50 196 ALA A CA 1
ATOM 1545 C C . ALA A 1 196 ? -10.871 -8.002 4.699 1.00 93.50 196 ALA A C 1
ATOM 1547 O O . ALA A 1 196 ? -10.153 -8.717 3.994 1.00 93.50 196 ALA A O 1
ATOM 1548 N N . ARG A 1 197 ? -11.794 -7.191 4.180 1.00 93.62 197 ARG A N 1
ATOM 1549 C CA . ARG A 1 197 ? -12.089 -7.100 2.743 1.00 93.62 197 ARG A CA 1
ATOM 1550 C C . ARG A 1 197 ? -10.930 -6.507 1.946 1.00 93.62 197 ARG A C 1
ATOM 1552 O O . ARG A 1 197 ? -10.665 -6.909 0.814 1.00 93.62 197 ARG A O 1
ATOM 1559 N N . LEU A 1 198 ? -10.206 -5.556 2.527 1.00 95.00 198 LEU A N 1
ATOM 1560 C CA . LEU A 1 198 ? -9.025 -4.973 1.906 1.00 95.00 198 LEU A CA 1
ATOM 1561 C C . LEU A 1 198 ? -7.878 -5.974 1.818 1.00 95.00 198 LEU A C 1
ATOM 1563 O O . LEU A 1 198 ? -7.236 -6.051 0.770 1.00 95.00 198 LEU A O 1
ATOM 1567 N N . LEU A 1 199 ? -7.636 -6.750 2.876 1.00 94.00 199 LEU A N 1
ATOM 1568 C CA . LEU A 1 199 ? -6.641 -7.815 2.836 1.00 94.00 199 LEU A CA 1
ATOM 1569 C C . LEU A 1 199 ? -6.962 -8.808 1.716 1.00 94.00 199 LEU A C 1
ATOM 1571 O O . LEU A 1 199 ? -6.082 -9.105 0.910 1.00 94.00 199 LEU A O 1
ATOM 1575 N N . GLU A 1 200 ? -8.225 -9.232 1.599 1.00 91.00 200 GLU A N 1
ATOM 1576 C CA . GLU A 1 200 ? -8.671 -10.059 0.475 1.00 91.00 200 GLU A CA 1
ATOM 1577 C C . GLU A 1 200 ? -8.324 -9.442 -0.867 1.00 91.00 200 GLU A C 1
ATOM 1579 O O . GLU A 1 200 ? -7.710 -10.074 -1.733 1.00 91.00 200 GLU A O 1
ATOM 1584 N N . ARG A 1 201 ? -8.750 -8.193 -1.050 1.00 92.69 201 ARG A N 1
ATOM 1585 C CA . ARG A 1 201 ? -8.589 -7.513 -2.320 1.00 92.69 201 ARG A CA 1
ATOM 1586 C C . ARG A 1 201 ? -7.118 -7.395 -2.688 1.00 92.69 201 ARG A C 1
ATOM 1588 O O . ARG A 1 201 ? -6.795 -7.536 -3.862 1.00 92.69 201 ARG A O 1
ATOM 1595 N N . LEU A 1 202 ? -6.241 -7.175 -1.711 1.00 93.38 202 LEU A N 1
ATOM 1596 C CA . LEU A 1 202 ? -4.795 -7.126 -1.902 1.00 93.38 202 LEU A CA 1
ATOM 1597 C C . LEU A 1 202 ? -4.230 -8.484 -2.335 1.00 93.38 202 LEU A C 1
ATOM 1599 O O . LEU A 1 202 ? -3.474 -8.503 -3.304 1.00 93.38 202 LEU A O 1
ATOM 1603 N N . VAL A 1 203 ? -4.624 -9.595 -1.695 1.00 91.00 203 VAL A N 1
ATOM 1604 C CA . VAL A 1 203 ? -4.216 -10.956 -2.110 1.00 91.00 203 VAL A CA 1
ATOM 1605 C C . VAL A 1 203 ? -4.620 -11.214 -3.559 1.00 91.00 203 VAL A C 1
ATOM 1607 O O . VAL A 1 203 ? -3.778 -11.492 -4.407 1.00 91.00 203 VAL A O 1
ATOM 1610 N N . ARG A 1 204 ? -5.905 -11.033 -3.878 1.00 90.25 204 ARG A N 1
ATOM 1611 C CA . ARG A 1 204 ? -6.413 -11.233 -5.242 1.00 90.25 204 ARG A CA 1
ATOM 1612 C C . ARG A 1 204 ? -5.701 -10.333 -6.251 1.00 90.25 204 ARG A C 1
ATOM 1614 O O . ARG A 1 204 ? -5.418 -10.739 -7.373 1.00 90.25 204 ARG A O 1
ATOM 1621 N N . HIS A 1 205 ? -5.381 -9.103 -5.855 1.00 92.00 205 HIS A N 1
ATOM 1622 C CA . HIS A 1 205 ? -4.686 -8.158 -6.719 1.00 92.00 205 HIS A CA 1
ATOM 1623 C C . HIS A 1 205 ? -3.261 -8.612 -7.062 1.00 92.00 205 HIS A C 1
ATOM 1625 O O . HIS A 1 205 ? -2.859 -8.483 -8.219 1.00 92.00 205 HIS A O 1
ATOM 1631 N N . VAL A 1 206 ? -2.508 -9.157 -6.098 1.00 91.19 206 VAL A N 1
ATOM 1632 C CA . VAL A 1 206 ? -1.160 -9.694 -6.365 1.00 91.19 206 VAL A CA 1
ATOM 1633 C C . VAL A 1 206 ? -1.193 -11.017 -7.131 1.00 91.19 206 VAL A C 1
ATOM 1635 O O . VAL A 1 206 ? -0.295 -11.251 -7.935 1.00 91.19 206 VAL A O 1
ATOM 1638 N N . ASP A 1 207 ? -2.272 -11.791 -6.993 1.00 89.38 207 ASP A N 1
ATOM 1639 C CA . ASP A 1 207 ? -2.586 -12.964 -7.826 1.00 89.38 207 ASP A CA 1
ATOM 1640 C C . ASP A 1 207 ? -3.082 -12.585 -9.239 1.00 89.38 207 ASP A C 1
ATOM 1642 O O . ASP A 1 207 ? -3.462 -13.441 -10.036 1.00 89.38 207 ASP A O 1
ATOM 1646 N N . LEU A 1 208 ? -3.040 -11.292 -9.583 1.00 91.31 208 LEU A N 1
ATOM 1647 C CA . LEU A 1 208 ? -3.423 -10.738 -10.883 1.00 91.31 208 LEU A CA 1
ATOM 1648 C C . LEU A 1 208 ? -4.915 -10.907 -11.218 1.00 91.31 208 LEU A C 1
ATOM 1650 O O . LEU A 1 208 ? -5.302 -10.869 -12.390 1.00 91.31 208 LEU A O 1
ATOM 1654 N N . GLU A 1 209 ? -5.772 -11.013 -10.202 1.00 90.50 209 GLU A N 1
ATOM 1655 C CA . GLU A 1 209 ? -7.224 -11.100 -10.354 1.00 90.50 209 GLU A CA 1
ATOM 1656 C C . GLU A 1 209 ? -7.873 -9.701 -10.396 1.00 90.50 209 GLU A C 1
ATOM 1658 O O . GLU A 1 209 ? -7.912 -8.933 -9.423 1.00 90.50 209 GLU A O 1
ATOM 1663 N N . GLY A 1 210 ? -8.399 -9.346 -11.571 1.00 86.88 210 GLY A N 1
ATOM 1664 C CA . GLY A 1 210 ? -9.023 -8.050 -11.845 1.00 86.88 210 GLY A CA 1
ATOM 1665 C C . GLY A 1 210 ? -8.186 -6.804 -11.493 1.00 86.88 210 GLY A C 1
ATOM 1666 O O . GLY A 1 210 ? -8.725 -5.922 -10.809 1.00 86.88 210 GLY A O 1
ATOM 1667 N N . PRO A 1 211 ? -6.903 -6.671 -11.903 1.00 92.44 211 PRO A N 1
ATOM 1668 C CA . PRO A 1 211 ? -6.156 -5.436 -11.697 1.00 92.44 211 PRO A CA 1
ATOM 1669 C C . PRO A 1 211 ? -6.724 -4.290 -12.531 1.00 92.44 211 PRO A C 1
ATOM 1671 O O . PRO A 1 211 ? -7.042 -4.452 -13.712 1.00 92.44 211 PRO A O 1
ATOM 1674 N N . HIS A 1 212 ? -6.802 -3.104 -11.933 1.00 95.25 212 HIS A N 1
ATOM 1675 C CA . HIS A 1 212 ? -7.152 -1.903 -12.676 1.00 95.25 212 HIS A CA 1
ATOM 1676 C C . HIS A 1 212 ? -5.990 -1.508 -13.614 1.00 95.25 212 HIS A C 1
ATOM 1678 O O . HIS A 1 212 ? -4.825 -1.644 -13.227 1.00 95.25 212 HIS A O 1
ATOM 1684 N N . PRO A 1 213 ? -6.261 -0.960 -14.816 1.00 95.88 213 PRO A N 1
ATOM 1685 C CA . PRO A 1 213 ? -5.243 -0.476 -15.752 1.00 95.88 213 PRO A CA 1
ATOM 1686 C C . PRO A 1 213 ? -4.098 0.340 -15.134 1.00 95.88 213 PRO A C 1
ATOM 1688 O O . PRO A 1 213 ? -2.934 0.145 -15.485 1.00 95.88 213 PRO A O 1
ATOM 1691 N N . SER A 1 214 ? -4.410 1.231 -14.193 1.00 96.38 214 SER A N 1
ATOM 1692 C CA . SER A 1 214 ? -3.422 2.086 -13.516 1.00 96.38 214 SER A CA 1
ATOM 1693 C C . SER A 1 214 ? -2.490 1.349 -12.544 1.00 96.38 214 SER A C 1
ATOM 1695 O O . SER A 1 214 ? -1.454 1.899 -12.172 1.00 96.38 214 SER A O 1
ATOM 1697 N N . ASP A 1 215 ? -2.819 0.121 -12.145 1.00 96.56 215 ASP A N 1
ATOM 1698 C CA . ASP A 1 215 ? -2.104 -0.592 -11.081 1.00 96.56 215 ASP A CA 1
ATOM 1699 C C . ASP A 1 215 ? -1.025 -1.537 -11.633 1.00 96.56 215 ASP A C 1
ATOM 1701 O O . ASP A 1 215 ? -0.064 -1.857 -10.932 1.00 96.56 215 ASP A O 1
ATOM 1705 N N . TRP A 1 216 ? -1.119 -1.938 -12.908 1.00 97.38 216 TRP A N 1
ATOM 1706 C CA . TRP A 1 216 ? -0.211 -2.919 -13.520 1.00 97.38 216 TRP A CA 1
ATOM 1707 C C . TRP A 1 216 ? 1.275 -2.559 -13.387 1.00 97.38 216 TRP A C 1
ATOM 1709 O O . TRP A 1 216 ? 2.100 -3.428 -13.110 1.00 97.38 216 TRP A O 1
ATOM 1719 N N . LEU A 1 217 ? 1.642 -1.279 -13.526 1.00 97.50 217 LEU A N 1
ATOM 1720 C CA . LEU A 1 217 ? 3.029 -0.838 -13.331 1.00 97.50 217 LEU A CA 1
ATOM 1721 C C . LEU A 1 217 ? 3.511 -1.073 -11.891 1.00 97.50 217 LEU A C 1
ATOM 1723 O O . LEU A 1 217 ? 4.659 -1.469 -11.672 1.00 97.50 217 LEU A O 1
ATOM 1727 N N . SER A 1 218 ? 2.656 -0.802 -10.905 1.00 97.19 218 SER A N 1
ATOM 1728 C CA . SER A 1 218 ? 2.965 -1.017 -9.491 1.00 97.19 218 SER A CA 1
ATOM 1729 C C . SER A 1 218 ? 3.040 -2.505 -9.156 1.00 97.19 218 SER A C 1
ATOM 1731 O O . SER A 1 218 ? 3.960 -2.907 -8.446 1.00 97.19 218 SER A O 1
ATOM 1733 N N . LEU A 1 219 ? 2.139 -3.319 -9.715 1.00 96.69 219 LEU A N 1
ATOM 1734 C CA . LEU A 1 219 ? 2.164 -4.779 -9.599 1.00 96.69 219 LEU A CA 1
ATOM 1735 C C . LEU A 1 219 ? 3.452 -5.373 -10.166 1.00 96.69 219 LEU A C 1
ATOM 1737 O O . LEU A 1 219 ? 4.121 -6.148 -9.488 1.00 96.69 219 LEU A O 1
ATOM 1741 N N . GLY A 1 220 ? 3.866 -4.946 -11.360 1.00 97.00 220 GLY A N 1
ATOM 1742 C CA . GLY A 1 220 ? 5.112 -5.424 -11.960 1.00 97.00 220 GLY A CA 1
ATOM 1743 C C . GLY A 1 220 ? 6.322 -5.100 -11.086 1.00 97.00 220 GLY A C 1
ATOM 1744 O O . GLY A 1 220 ? 7.187 -5.947 -10.887 1.00 97.00 220 GLY A O 1
ATOM 1745 N N . ARG A 1 221 ? 6.347 -3.910 -10.469 1.00 96.94 221 ARG A N 1
ATOM 1746 C CA . ARG A 1 221 ? 7.400 -3.525 -9.510 1.00 96.94 221 ARG A CA 1
ATOM 1747 C C . ARG A 1 221 ? 7.337 -4.314 -8.215 1.00 96.94 221 ARG A C 1
ATOM 1749 O O . ARG A 1 221 ? 8.377 -4.563 -7.612 1.00 96.94 221 ARG A O 1
ATOM 1756 N N . PHE A 1 222 ? 6.135 -4.645 -7.758 1.00 95.50 222 PHE A N 1
ATOM 1757 C CA . PHE A 1 222 ? 5.934 -5.463 -6.574 1.00 95.50 222 PHE A CA 1
ATOM 1758 C C . PHE A 1 222 ? 6.508 -6.868 -6.788 1.00 95.50 222 PHE A C 1
ATOM 1760 O O . PHE A 1 222 ? 7.334 -7.297 -5.987 1.00 95.50 222 PHE A O 1
ATOM 1767 N N . ILE A 1 223 ? 6.162 -7.513 -7.904 1.00 94.12 223 ILE A N 1
ATOM 1768 C CA . ILE A 1 223 ? 6.634 -8.854 -8.277 1.00 94.12 223 ILE A CA 1
ATOM 1769 C C . ILE A 1 223 ? 8.146 -8.846 -8.556 1.00 94.12 223 ILE A C 1
ATOM 1771 O O . ILE A 1 223 ? 8.875 -9.681 -8.024 1.00 94.12 223 ILE A O 1
ATOM 1775 N N . GLU A 1 224 ? 8.652 -7.841 -9.286 1.00 95.38 224 GLU A N 1
ATOM 1776 C CA . GLU A 1 224 ? 10.091 -7.680 -9.557 1.00 95.38 224 GLU A CA 1
ATOM 1777 C C . GLU A 1 224 ? 10.904 -7.587 -8.258 1.00 95.38 224 GLU A C 1
ATOM 1779 O O . GLU A 1 224 ? 11.967 -8.192 -8.146 1.00 95.38 224 GLU A O 1
ATOM 1784 N N . ALA A 1 225 ? 10.406 -6.847 -7.261 1.00 93.88 225 ALA A N 1
ATOM 1785 C CA . ALA A 1 225 ? 11.084 -6.684 -5.975 1.00 93.88 225 ALA A CA 1
ATOM 1786 C C . ALA A 1 225 ? 11.151 -7.983 -5.153 1.00 93.88 225 ALA A C 1
ATOM 1788 O O . ALA A 1 225 ? 12.022 -8.095 -4.296 1.00 93.88 225 ALA A O 1
ATOM 1789 N N . ARG A 1 226 ? 10.265 -8.952 -5.420 1.00 90.81 226 ARG A N 1
ATOM 1790 C CA . ARG A 1 226 ? 10.277 -10.290 -4.805 1.00 90.81 226 ARG A CA 1
ATOM 1791 C C . ARG A 1 226 ? 11.141 -11.296 -5.579 1.00 90.81 226 ARG A C 1
ATOM 1793 O O . ARG A 1 226 ? 11.228 -12.451 -5.185 1.00 90.81 226 ARG A O 1
ATOM 1800 N N . GLY A 1 227 ? 11.783 -10.868 -6.667 1.00 92.31 227 GLY A N 1
ATOM 1801 C CA . GLY A 1 227 ? 12.710 -11.691 -7.445 1.00 92.31 227 GLY A CA 1
ATOM 1802 C C . GLY A 1 227 ? 12.074 -12.499 -8.577 1.00 92.31 227 GLY A C 1
ATOM 1803 O O . GLY A 1 227 ? 12.811 -13.082 -9.370 1.00 92.31 227 GLY A O 1
ATOM 1804 N N . ASP A 1 228 ? 10.746 -12.494 -8.729 1.00 92.62 228 ASP A N 1
ATOM 1805 C CA . ASP A 1 228 ? 10.093 -13.130 -9.878 1.00 92.62 228 ASP A CA 1
ATOM 1806 C C . ASP A 1 228 ? 10.209 -12.241 -11.128 1.00 92.62 228 ASP A C 1
ATOM 1808 O O . ASP A 1 228 ? 9.331 -11.453 -11.489 1.00 92.62 228 ASP A O 1
ATOM 1812 N N . LEU A 1 229 ? 11.352 -12.353 -11.803 1.00 95.12 229 LEU A N 1
ATOM 1813 C CA . LEU A 1 229 ? 11.658 -11.552 -12.986 1.00 95.12 229 LEU A CA 1
ATOM 1814 C C . LEU A 1 229 ? 10.791 -11.934 -14.194 1.00 95.12 229 LEU A C 1
ATOM 1816 O O . LEU A 1 229 ? 10.509 -11.080 -15.038 1.00 95.12 229 LEU A O 1
ATOM 1820 N N . ARG A 1 230 ? 10.363 -13.199 -14.284 1.00 93.75 230 ARG A N 1
ATOM 1821 C CA . ARG A 1 230 ? 9.543 -13.691 -15.397 1.00 93.75 230 ARG A CA 1
ATOM 1822 C C . ARG A 1 230 ? 8.100 -13.216 -15.252 1.00 93.75 230 ARG A C 1
ATOM 1824 O O . ARG A 1 230 ? 7.546 -12.691 -16.218 1.00 93.75 230 ARG A O 1
ATOM 1831 N N . GLY A 1 231 ? 7.518 -13.339 -14.060 1.00 94.56 231 GLY A N 1
ATOM 1832 C CA . GLY A 1 231 ? 6.199 -12.789 -13.754 1.00 94.56 231 GLY A CA 1
ATOM 1833 C C . GLY A 1 231 ? 6.170 -11.272 -13.921 1.00 94.56 231 GLY A C 1
ATOM 1834 O O . GLY A 1 231 ? 5.268 -10.737 -14.569 1.00 94.56 231 GLY A O 1
ATOM 1835 N N . ALA A 1 232 ? 7.210 -10.573 -13.452 1.00 97.06 232 ALA A N 1
ATOM 1836 C CA . ALA A 1 232 ? 7.329 -9.127 -13.630 1.00 97.06 232 ALA A CA 1
ATOM 1837 C C . ALA A 1 232 ? 7.361 -8.707 -15.110 1.00 97.06 232 ALA A C 1
ATOM 1839 O O . ALA A 1 232 ? 6.695 -7.739 -15.480 1.00 97.06 232 ALA A O 1
ATOM 1840 N N . GLU A 1 233 ? 8.091 -9.423 -15.975 1.00 96.88 233 GLU A N 1
ATOM 1841 C CA . GLU A 1 233 ? 8.097 -9.160 -17.424 1.00 96.88 233 GLU A CA 1
ATOM 1842 C C . GLU A 1 233 ? 6.696 -9.290 -18.028 1.00 96.88 233 GLU A C 1
ATOM 1844 O O . GLU A 1 233 ? 6.259 -8.387 -18.750 1.00 96.88 233 GLU A O 1
ATOM 1849 N N . GLY A 1 234 ? 5.974 -10.365 -17.690 1.00 96.19 234 GLY A N 1
ATOM 1850 C CA . GLY A 1 234 ? 4.610 -10.594 -18.166 1.00 96.19 234 GLY A CA 1
ATOM 1851 C C . GLY A 1 234 ? 3.658 -9.477 -17.740 1.00 96.19 234 GLY A C 1
ATOM 1852 O O . GLY A 1 234 ? 2.883 -8.963 -18.551 1.00 96.19 234 GLY A O 1
ATOM 1853 N N . VAL A 1 235 ? 3.778 -9.029 -16.492 1.00 97.81 235 VAL A N 1
ATOM 1854 C CA . VAL A 1 235 ? 2.982 -7.923 -15.956 1.00 97.81 235 VAL A CA 1
ATOM 1855 C C . VAL A 1 235 ? 3.331 -6.587 -16.614 1.00 97.81 235 VAL A C 1
ATOM 1857 O O . VAL A 1 235 ? 2.425 -5.841 -16.990 1.00 97.81 235 VAL A O 1
ATOM 1860 N N . TYR A 1 236 ? 4.612 -6.276 -16.832 1.00 98.38 236 TYR A N 1
ATOM 1861 C CA . TYR A 1 236 ? 4.987 -5.043 -17.529 1.00 98.38 236 TYR A CA 1
ATOM 1862 C C . TYR A 1 236 ? 4.536 -5.029 -18.990 1.00 98.38 236 TYR A C 1
ATOM 1864 O O . TYR A 1 236 ? 4.117 -3.986 -19.486 1.00 98.38 236 TYR A O 1
ATOM 1872 N N . ARG A 1 237 ? 4.557 -6.179 -19.669 1.00 96.94 237 ARG A N 1
ATOM 1873 C CA . ARG A 1 237 ? 3.998 -6.325 -21.019 1.00 96.94 237 ARG A CA 1
ATOM 1874 C C . ARG A 1 237 ? 2.493 -6.053 -21.042 1.00 96.94 237 ARG A C 1
ATOM 1876 O O . ARG A 1 237 ? 1.989 -5.403 -21.956 1.00 96.94 237 ARG A O 1
ATOM 1883 N N . ARG A 1 238 ? 1.760 -6.506 -20.020 1.00 97.00 238 ARG A N 1
ATOM 1884 C CA . ARG A 1 238 ? 0.335 -6.178 -19.874 1.00 97.00 238 ARG A CA 1
ATOM 1885 C C . ARG A 1 238 ? 0.126 -4.683 -19.612 1.00 97.00 238 ARG A C 1
ATOM 1887 O O . ARG A 1 238 ? -0.734 -4.074 -20.240 1.00 97.00 238 ARG A O 1
ATOM 1894 N N . ALA A 1 239 ? 0.945 -4.078 -18.756 1.00 97.44 239 ALA A N 1
ATOM 1895 C CA . ALA A 1 239 ? 0.898 -2.645 -18.466 1.00 97.44 239 ALA A CA 1
ATOM 1896 C C . ALA A 1 239 ? 1.148 -1.773 -19.714 1.00 97.44 239 ALA A C 1
ATOM 1898 O O . ALA A 1 239 ? 0.440 -0.802 -19.940 1.00 97.44 239 ALA A O 1
ATOM 1899 N N . GLU A 1 240 ? 2.101 -2.147 -20.569 1.00 96.12 240 GLU A N 1
ATOM 1900 C CA . GLU A 1 240 ? 2.423 -1.445 -21.824 1.00 96.12 240 GLU A CA 1
ATOM 1901 C C . GLU A 1 240 ? 1.228 -1.335 -22.797 1.00 96.12 240 GLU A C 1
ATOM 1903 O O . GLU A 1 240 ? 1.136 -0.392 -23.591 1.00 96.12 240 GLU A O 1
ATOM 1908 N N . THR A 1 241 ? 0.304 -2.297 -22.731 1.00 94.62 241 THR A N 1
ATOM 1909 C CA . THR A 1 241 ? -0.873 -2.363 -23.612 1.00 94.62 241 THR A CA 1
ATOM 1910 C C . THR A 1 241 ? -2.139 -1.811 -22.968 1.00 94.62 241 THR A C 1
ATOM 1912 O O . THR A 1 241 ? -2.968 -1.235 -23.666 1.00 94.62 241 THR A O 1
ATOM 1915 N N . CYS A 1 242 ? -2.306 -1.980 -21.655 1.00 95.12 242 CYS A N 1
ATOM 1916 C CA . CYS A 1 242 ? -3.557 -1.654 -20.973 1.00 95.12 242 CYS A CA 1
ATOM 1917 C C . CYS A 1 242 ? -3.495 -0.419 -20.082 1.00 95.12 242 CYS A C 1
ATOM 1919 O O . CYS A 1 242 ? -4.547 0.147 -19.801 1.00 95.12 242 CYS A O 1
ATOM 1921 N N . SER A 1 243 ? -2.323 -0.021 -19.584 1.00 97.25 243 SER A N 1
ATOM 1922 C CA . SER A 1 243 ? -2.233 1.112 -18.663 1.00 97.25 243 SER A CA 1
ATOM 1923 C C . SER A 1 243 ? -2.440 2.446 -19.391 1.00 97.25 243 SER A C 1
ATOM 1925 O O . SER A 1 243 ? -2.035 2.592 -20.542 1.00 97.25 243 SER A O 1
ATOM 1927 N N . PRO A 1 244 ? -3.050 3.449 -18.737 1.00 96.88 244 PRO A N 1
ATOM 1928 C CA . PRO A 1 244 ? -3.212 4.769 -19.336 1.00 96.88 244 PRO A CA 1
ATOM 1929 C C . PRO A 1 244 ? -1.867 5.513 -19.429 1.00 96.88 244 PRO A C 1
ATOM 1931 O O . PRO A 1 244 ? -0.990 5.293 -18.585 1.00 96.88 244 PRO A O 1
ATOM 1934 N N . PRO A 1 245 ? -1.697 6.454 -20.375 1.00 96.12 245 PRO A N 1
ATOM 1935 C CA . PRO A 1 245 ? -0.541 7.342 -20.382 1.00 96.12 245 PRO A CA 1
ATOM 1936 C C . PRO A 1 245 ? -0.419 8.157 -19.084 1.00 96.12 245 PRO A C 1
ATOM 1938 O O . PRO A 1 245 ? -1.434 8.599 -18.545 1.00 96.12 245 PRO A O 1
ATOM 1941 N N . PRO A 1 246 ? 0.804 8.395 -18.565 1.00 95.56 246 PRO A N 1
ATOM 1942 C CA . PRO A 1 246 ? 2.108 7.964 -19.089 1.00 95.56 246 PRO A CA 1
ATOM 1943 C C . PRO A 1 246 ? 2.596 6.606 -18.529 1.00 95.56 246 PRO A C 1
ATOM 1945 O O . PRO A 1 246 ? 3.795 6.312 -18.565 1.00 95.56 246 PRO A O 1
ATOM 1948 N N . LEU A 1 247 ? 1.714 5.807 -17.919 1.00 97.62 247 LEU A N 1
ATOM 1949 C CA . LEU A 1 247 ? 2.086 4.564 -17.233 1.00 97.62 247 LEU A CA 1
ATOM 1950 C C . LEU A 1 247 ? 2.452 3.442 -18.208 1.00 97.62 247 LEU A C 1
ATOM 1952 O O . LEU A 1 247 ? 3.337 2.650 -17.890 1.00 97.62 247 LEU A O 1
ATOM 1956 N N . ASP A 1 248 ? 1.828 3.412 -19.387 1.00 97.81 248 ASP A N 1
ATOM 1957 C CA . ASP A 1 248 ? 2.173 2.521 -20.500 1.00 97.81 248 ASP A CA 1
ATOM 1958 C C . ASP A 1 248 ? 3.652 2.649 -20.890 1.00 97.81 248 ASP A C 1
ATOM 1960 O O . ASP A 1 248 ? 4.411 1.679 -20.819 1.00 97.81 248 ASP A O 1
ATOM 1964 N N . ARG A 1 249 ? 4.096 3.874 -21.183 1.00 97.69 249 ARG A N 1
ATOM 1965 C CA . ARG A 1 249 ? 5.485 4.205 -21.510 1.00 97.69 249 ARG A CA 1
ATOM 1966 C C . ARG A 1 249 ? 6.420 3.835 -20.365 1.00 97.69 249 ARG A C 1
ATOM 1968 O O . ARG A 1 249 ? 7.469 3.227 -20.575 1.00 97.69 249 ARG A O 1
ATOM 1975 N N . ALA A 1 250 ? 6.050 4.187 -19.132 1.00 98.12 250 ALA A N 1
ATOM 1976 C CA . ALA A 1 250 ? 6.860 3.878 -17.957 1.00 98.12 250 ALA A CA 1
ATOM 1977 C C . ALA A 1 250 ? 7.027 2.362 -17.740 1.00 98.12 250 ALA A C 1
ATOM 1979 O O . ALA A 1 250 ? 8.089 1.925 -17.282 1.00 98.12 250 ALA A O 1
ATOM 1980 N N . ALA A 1 251 ? 6.007 1.566 -18.068 1.00 98.19 251 ALA A N 1
ATOM 1981 C CA . ALA A 1 251 ? 6.075 0.115 -18.006 1.00 98.19 251 ALA A CA 1
ATOM 1982 C C . ALA A 1 251 ? 6.928 -0.475 -19.129 1.00 98.19 251 ALA A C 1
ATOM 1984 O O . ALA A 1 251 ? 7.778 -1.318 -18.840 1.00 98.19 251 ALA A O 1
ATOM 1985 N N . ALA A 1 252 ? 6.786 0.022 -20.360 1.00 98.38 252 ALA A N 1
ATOM 1986 C CA . ALA A 1 252 ? 7.608 -0.392 -21.494 1.00 98.38 252 ALA A CA 1
ATOM 1987 C C . ALA A 1 252 ? 9.106 -0.175 -21.203 1.00 98.38 252 ALA A C 1
ATOM 1989 O O . ALA A 1 252 ? 9.908 -1.106 -21.296 1.00 98.38 252 ALA A O 1
ATOM 1990 N N . LEU A 1 253 ? 9.478 1.011 -20.701 1.00 98.38 253 LEU A N 1
ATOM 1991 C CA . LEU A 1 253 ? 10.849 1.303 -20.262 1.00 98.38 253 LEU A CA 1
ATOM 1992 C C . LEU A 1 253 ? 11.330 0.335 -19.174 1.00 98.38 253 LEU A C 1
ATOM 1994 O O . LEU A 1 253 ? 12.457 -0.161 -19.216 1.00 98.38 253 LEU A O 1
ATOM 1998 N N . ARG A 1 254 ? 10.492 0.054 -18.166 1.00 98.19 254 ARG A N 1
ATOM 1999 C CA . ARG A 1 254 ? 10.863 -0.854 -17.070 1.00 98.19 254 ARG A CA 1
ATOM 2000 C C . ARG A 1 254 ? 11.065 -2.286 -17.574 1.00 98.19 254 ARG A C 1
ATOM 2002 O O . ARG A 1 254 ? 12.048 -2.912 -17.176 1.00 98.19 254 ARG A O 1
ATOM 2009 N N . ARG A 1 255 ? 10.203 -2.756 -18.480 1.00 98.31 255 ARG A N 1
ATOM 2010 C CA . ARG A 1 255 ? 10.308 -4.051 -19.163 1.00 98.31 255 ARG A CA 1
ATOM 2011 C C . ARG A 1 255 ? 11.599 -4.161 -19.965 1.00 98.31 255 ARG A C 1
ATOM 2013 O O . ARG A 1 255 ? 12.346 -5.112 -19.767 1.00 98.31 255 ARG A O 1
ATOM 2020 N N . ALA A 1 256 ? 11.913 -3.172 -20.799 1.00 98.19 256 ALA A N 1
ATOM 2021 C CA . ALA A 1 256 ? 13.109 -3.194 -21.638 1.00 98.19 256 ALA A CA 1
ATOM 2022 C C . ALA A 1 256 ? 14.410 -3.211 -20.806 1.00 98.19 256 ALA A C 1
ATOM 2024 O O . ALA A 1 256 ? 15.328 -3.990 -21.081 1.00 98.19 256 ALA A O 1
ATOM 2025 N N . ARG A 1 257 ? 14.469 -2.443 -19.703 1.00 97.62 257 ARG A N 1
ATOM 2026 C CA . ARG A 1 257 ? 15.574 -2.528 -18.723 1.00 97.62 257 ARG A CA 1
ATOM 2027 C C . ARG A 1 257 ? 15.660 -3.900 -18.056 1.00 97.62 257 ARG A C 1
ATOM 2029 O O . ARG A 1 257 ? 16.758 -4.386 -17.790 1.00 97.62 257 ARG A O 1
ATOM 2036 N N . LEU A 1 258 ? 14.518 -4.506 -17.733 1.00 97.56 258 LEU A N 1
ATOM 2037 C CA . LEU A 1 258 ? 14.455 -5.826 -17.113 1.00 97.56 258 LEU A CA 1
ATOM 2038 C C . LEU A 1 258 ? 14.946 -6.924 -18.073 1.00 97.56 258 LEU A C 1
ATOM 2040 O O . LEU A 1 258 ? 15.791 -7.716 -17.669 1.00 97.56 258 LEU A O 1
ATOM 2044 N N . LEU A 1 259 ? 14.502 -6.923 -19.332 1.00 97.00 259 LEU A N 1
ATOM 2045 C CA . LEU A 1 259 ? 14.968 -7.848 -20.376 1.00 97.00 259 LEU A CA 1
ATOM 2046 C C . LEU A 1 259 ? 16.483 -7.745 -20.577 1.00 97.00 259 LEU A C 1
ATOM 2048 O O . LEU A 1 259 ? 17.185 -8.755 -20.590 1.00 97.00 259 LEU A O 1
ATOM 2052 N N . ARG A 1 260 ? 17.009 -6.513 -20.629 1.00 94.38 260 ARG A N 1
ATOM 2053 C CA . ARG A 1 260 ? 18.453 -6.274 -20.734 1.00 94.38 260 ARG A CA 1
ATOM 2054 C C . ARG A 1 260 ? 19.226 -6.824 -19.532 1.00 94.38 260 ARG A C 1
ATOM 2056 O O . ARG A 1 260 ? 20.278 -7.420 -19.730 1.00 94.38 260 ARG A O 1
ATOM 2063 N N . ARG A 1 261 ? 18.721 -6.653 -18.302 1.00 93.94 261 ARG A N 1
ATOM 2064 C CA . ARG A 1 261 ? 19.344 -7.223 -17.086 1.00 93.94 261 ARG A CA 1
ATOM 2065 C C . ARG A 1 261 ? 19.337 -8.752 -17.071 1.00 93.94 261 ARG A C 1
ATOM 2067 O O . ARG A 1 261 ? 20.232 -9.334 -16.476 1.00 93.94 261 ARG A O 1
ATOM 2074 N N . GLN A 1 262 ? 18.360 -9.381 -17.720 1.00 94.12 262 GLN A N 1
ATOM 2075 C CA . GLN A 1 262 ? 18.277 -10.838 -17.862 1.00 94.12 262 GLN A CA 1
ATOM 2076 C C . GLN A 1 262 ? 19.139 -11.391 -19.011 1.00 94.12 262 GLN A C 1
ATOM 2078 O O . GLN A 1 262 ? 19.174 -12.600 -19.205 1.00 94.12 262 GLN A O 1
ATOM 2083 N N . GLY A 1 263 ? 19.813 -10.538 -19.792 1.00 92.38 263 GLY A N 1
ATOM 2084 C CA . GLY A 1 263 ? 20.597 -10.973 -20.954 1.00 92.38 263 GLY A CA 1
ATOM 2085 C C . GLY A 1 263 ? 19.751 -11.395 -22.162 1.00 92.38 263 GLY A C 1
ATOM 2086 O O . GLY A 1 263 ? 20.282 -11.966 -23.107 1.00 92.38 263 GLY A O 1
ATOM 2087 N N . LEU A 1 264 ? 18.446 -11.102 -22.170 1.00 94.12 264 LEU A N 1
ATOM 2088 C CA . LEU A 1 264 ? 17.549 -11.394 -23.293 1.00 94.12 264 LEU A CA 1
ATOM 2089 C C . LEU A 1 264 ? 17.693 -10.305 -24.366 1.00 94.12 264 LEU A C 1
ATOM 2091 O O . LEU A 1 264 ? 16.846 -9.419 -24.491 1.00 94.12 264 LEU A O 1
ATOM 2095 N N . GLU A 1 265 ? 18.811 -10.327 -25.092 1.00 91.12 265 GLU A N 1
ATOM 2096 C CA . GLU A 1 265 ? 19.254 -9.209 -25.934 1.00 91.12 265 GLU A CA 1
ATOM 2097 C C . GLU A 1 265 ? 18.302 -8.900 -27.092 1.00 91.12 265 GLU A C 1
ATOM 2099 O O . GLU A 1 265 ? 17.937 -7.738 -27.268 1.00 91.12 265 GLU A O 1
ATOM 2104 N N . ASP A 1 266 ? 17.844 -9.914 -27.828 1.00 93.62 266 ASP A N 1
ATOM 2105 C CA . ASP A 1 266 ? 16.945 -9.713 -28.972 1.00 93.62 266 ASP A CA 1
ATOM 2106 C C . ASP A 1 266 ? 15.578 -9.173 -28.538 1.00 93.62 266 ASP A C 1
ATOM 2108 O O . ASP A 1 266 ? 15.054 -8.232 -29.136 1.00 93.62 266 ASP A O 1
ATOM 2112 N N . GLN A 1 267 ? 15.032 -9.696 -27.435 1.00 95.94 267 GLN A N 1
ATOM 2113 C CA . GLN A 1 267 ? 13.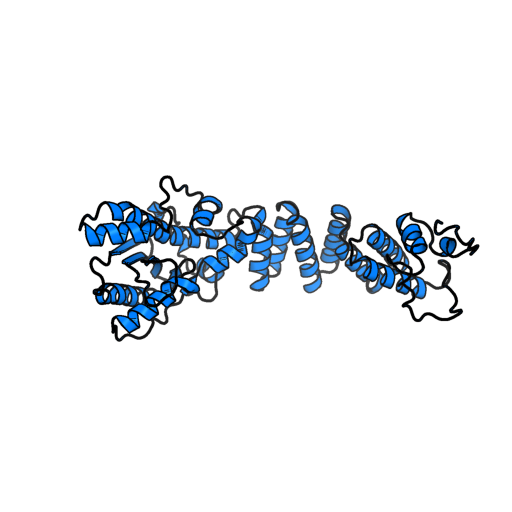779 -9.192 -26.863 1.00 95.94 267 GLN A CA 1
ATOM 2114 C C . GLN A 1 267 ? 13.944 -7.761 -26.345 1.00 95.94 267 GLN A C 1
ATOM 2116 O O . GLN A 1 267 ? 13.060 -6.926 -26.532 1.00 95.94 267 GLN A O 1
ATOM 2121 N N . ALA A 1 268 ? 15.079 -7.454 -25.709 1.00 96.06 268 ALA A N 1
ATOM 2122 C CA . ALA A 1 268 ? 15.380 -6.100 -25.267 1.00 96.06 268 ALA A CA 1
ATOM 2123 C C . ALA A 1 268 ? 15.494 -5.144 -26.462 1.00 96.06 268 ALA A C 1
ATOM 2125 O O . ALA A 1 268 ? 14.920 -4.061 -26.405 1.00 96.06 268 ALA A O 1
ATOM 2126 N N . ARG A 1 269 ? 16.180 -5.537 -27.546 1.00 95.12 269 ARG A N 1
ATOM 2127 C CA . ARG A 1 269 ? 16.291 -4.748 -28.784 1.00 95.12 269 ARG A CA 1
ATOM 2128 C C . ARG A 1 269 ? 14.911 -4.432 -29.348 1.00 95.12 269 ARG A C 1
ATOM 2130 O O . ARG A 1 269 ? 14.608 -3.263 -29.558 1.00 95.12 269 ARG A O 1
ATOM 2137 N N . GLN A 1 270 ? 14.060 -5.445 -29.509 1.00 96.31 270 GLN A N 1
ATOM 2138 C CA . GLN A 1 270 ? 12.698 -5.256 -30.006 1.00 96.31 270 GLN A CA 1
ATOM 2139 C C . GLN A 1 270 ? 11.879 -4.320 -29.104 1.00 96.31 270 GLN A C 1
ATOM 2141 O O . GLN A 1 270 ? 11.165 -3.447 -29.603 1.00 96.31 270 GLN A O 1
ATOM 2146 N N . ALA A 1 271 ? 12.002 -4.470 -27.782 1.00 97.50 271 ALA A N 1
ATOM 2147 C CA . ALA A 1 271 ? 11.326 -3.598 -26.829 1.00 97.50 271 ALA A CA 1
ATOM 2148 C C . ALA A 1 271 ? 11.805 -2.143 -26.954 1.00 97.50 271 ALA A C 1
ATOM 2150 O O . ALA A 1 271 ? 10.980 -1.235 -26.996 1.00 97.50 271 ALA A O 1
ATOM 2151 N N . TRP A 1 272 ? 13.117 -1.903 -27.070 1.00 97.88 272 TRP A N 1
ATOM 2152 C CA . TRP A 1 272 ? 13.651 -0.553 -27.271 1.00 97.88 272 TRP A CA 1
ATOM 2153 C C . TRP A 1 272 ? 13.186 0.067 -28.591 1.00 97.88 272 TRP A C 1
ATOM 2155 O O . TRP A 1 272 ? 12.735 1.210 -28.572 1.00 97.88 272 TRP A O 1
ATOM 2165 N N . SER A 1 273 ? 13.204 -0.682 -29.698 1.00 96.88 273 SER A N 1
ATOM 2166 C CA . SER A 1 273 ? 12.673 -0.211 -30.986 1.00 96.88 273 SER A CA 1
ATOM 2167 C C . SER A 1 273 ? 11.199 0.184 -30.886 1.00 96.88 273 SER A C 1
ATOM 2169 O O . SER A 1 273 ? 10.839 1.295 -31.261 1.00 96.88 273 SER A O 1
ATOM 2171 N N . SER A 1 274 ? 10.368 -0.664 -30.270 1.00 97.19 274 SER A N 1
ATOM 2172 C CA . SER A 1 274 ? 8.934 -0.384 -30.082 1.00 97.19 274 SER A CA 1
ATOM 2173 C C . SER A 1 274 ? 8.701 0.885 -29.249 1.00 97.19 274 SER A C 1
ATOM 2175 O O . SER A 1 274 ? 7.796 1.674 -29.524 1.00 97.19 274 SER A O 1
ATOM 2177 N N . ILE A 1 275 ? 9.541 1.115 -28.230 1.00 97.69 275 ILE A N 1
ATOM 2178 C CA . ILE A 1 275 ? 9.466 2.321 -27.398 1.00 97.69 275 ILE A CA 1
ATOM 2179 C C . ILE A 1 275 ? 9.848 3.571 -28.200 1.00 97.69 275 ILE A C 1
ATOM 2181 O O . ILE A 1 275 ? 9.197 4.613 -28.068 1.00 97.69 275 ILE A O 1
ATOM 2185 N N . TRP A 1 276 ? 10.902 3.486 -29.013 1.00 96.31 276 TRP A N 1
ATOM 2186 C CA . TRP A 1 276 ? 11.332 4.588 -29.867 1.00 96.31 276 TRP A CA 1
ATOM 2187 C C . TRP A 1 276 ? 10.254 4.953 -30.891 1.00 96.31 276 TRP A C 1
ATOM 2189 O O . TRP A 1 276 ? 9.870 6.114 -30.972 1.00 96.31 276 TRP A O 1
ATOM 2199 N N . GLU A 1 277 ? 9.685 3.969 -31.583 1.00 95.19 277 GLU A N 1
ATOM 2200 C CA . GLU A 1 277 ? 8.632 4.188 -32.580 1.00 95.19 277 GLU A CA 1
ATOM 2201 C C . GLU A 1 277 ? 7.395 4.871 -31.982 1.00 95.19 277 GLU A C 1
ATOM 2203 O O . GLU A 1 277 ? 6.840 5.802 -32.568 1.00 95.19 277 GLU A O 1
ATOM 2208 N N . ARG A 1 278 ? 6.969 4.444 -30.787 1.00 95.00 278 ARG A N 1
ATOM 2209 C CA . ARG A 1 278 ? 5.720 4.925 -30.182 1.00 95.00 278 ARG A CA 1
ATOM 2210 C C . ARG A 1 278 ? 5.860 6.250 -29.439 1.00 95.00 278 ARG A C 1
ATOM 2212 O O . ARG A 1 278 ? 4.934 7.058 -29.471 1.00 95.00 278 ARG A O 1
ATOM 2219 N N . TRP A 1 279 ? 6.980 6.484 -28.753 1.00 94.81 279 TRP A N 1
ATOM 2220 C CA . TRP A 1 279 ? 7.138 7.653 -27.874 1.00 94.81 279 TRP A CA 1
ATOM 2221 C C . TRP A 1 279 ? 8.344 8.532 -28.201 1.00 94.81 279 TRP A C 1
ATOM 2223 O O . TRP A 1 279 ? 8.500 9.569 -27.556 1.00 94.81 279 TRP A O 1
ATOM 2233 N N . HIS A 1 280 ? 9.192 8.139 -29.156 1.00 93.81 280 HIS A N 1
ATOM 2234 C CA . HIS A 1 280 ? 10.480 8.786 -29.427 1.00 93.81 280 HIS A CA 1
ATOM 2235 C C . HIS A 1 280 ? 11.281 8.992 -28.133 1.00 93.81 280 HIS A C 1
ATOM 2237 O O . HIS A 1 280 ? 11.830 10.060 -27.855 1.00 93.81 280 HIS A O 1
ATOM 2243 N N . ASP A 1 281 ? 11.283 7.959 -27.281 1.00 94.62 281 ASP A N 1
ATOM 2244 C CA . ASP A 1 281 ? 11.877 8.047 -25.956 1.00 94.62 281 ASP A CA 1
ATOM 2245 C C . ASP A 1 281 ? 13.407 8.173 -26.049 1.00 94.62 281 ASP A C 1
ATOM 2247 O O . ASP A 1 281 ? 14.060 7.304 -26.639 1.00 94.62 281 ASP A O 1
ATOM 2251 N N . PRO A 1 282 ? 14.016 9.201 -25.435 1.00 93.56 282 PRO A N 1
ATOM 2252 C CA . PRO A 1 282 ? 15.458 9.397 -25.513 1.00 93.56 282 PRO A CA 1
ATOM 2253 C C . PRO A 1 282 ? 16.255 8.252 -24.866 1.00 93.56 282 PRO A C 1
ATOM 2255 O O . PRO A 1 282 ? 17.375 7.963 -25.284 1.00 93.56 282 PRO A O 1
ATOM 2258 N N . GLU A 1 283 ? 15.698 7.551 -23.879 1.00 94.75 283 GLU A N 1
ATOM 2259 C CA . GLU A 1 283 ? 16.363 6.391 -23.296 1.00 94.75 283 GLU A CA 1
ATOM 2260 C C . GLU A 1 283 ? 16.383 5.198 -24.252 1.00 94.75 283 GLU A C 1
ATOM 2262 O O . GLU A 1 283 ? 17.388 4.487 -24.321 1.00 94.75 283 GLU A O 1
ATOM 2267 N N . ALA A 1 284 ? 15.309 5.004 -25.021 1.00 96.50 284 ALA A N 1
ATOM 2268 C CA . ALA A 1 284 ? 15.252 3.964 -26.039 1.00 96.50 284 ALA A CA 1
ATOM 2269 C C . ALA A 1 284 ? 16.262 4.229 -27.162 1.00 96.50 284 ALA A C 1
ATOM 2271 O O . ALA A 1 284 ? 17.054 3.341 -27.479 1.00 96.50 284 ALA A O 1
ATOM 2272 N N . ALA A 1 285 ? 16.322 5.464 -27.675 1.00 95.56 285 ALA A N 1
ATOM 2273 C CA . ALA A 1 285 ? 17.330 5.855 -28.662 1.00 95.56 285 ALA A CA 1
ATOM 2274 C C . ALA A 1 285 ? 18.760 5.654 -28.140 1.00 95.56 285 ALA A C 1
ATOM 2276 O O . ALA A 1 285 ? 19.607 5.115 -28.854 1.00 95.56 285 ALA A O 1
ATOM 2277 N N . GLU A 1 286 ? 19.050 6.028 -26.887 1.00 94.62 286 GLU A N 1
ATOM 2278 C CA . GLU A 1 286 ? 20.365 5.773 -26.286 1.00 94.62 286 GLU A CA 1
ATOM 2279 C C . GLU A 1 286 ? 20.678 4.268 -26.208 1.00 94.62 286 GLU A C 1
ATOM 2281 O O . GLU A 1 286 ? 21.784 3.853 -26.567 1.00 94.62 286 GLU A O 1
ATOM 2286 N N . ALA A 1 287 ? 19.728 3.445 -25.757 1.00 95.38 287 ALA A N 1
ATOM 2287 C CA . ALA A 1 287 ? 19.912 2.000 -25.657 1.00 95.38 287 ALA A CA 1
ATOM 2288 C C . ALA A 1 287 ? 20.162 1.350 -27.027 1.00 95.38 287 ALA A C 1
ATOM 2290 O O . ALA A 1 287 ? 21.060 0.515 -27.148 1.00 95.38 287 ALA A O 1
ATOM 2291 N N . MET A 1 288 ? 19.428 1.772 -28.055 1.00 96.19 288 MET A N 1
ATOM 2292 C CA . MET A 1 288 ? 19.596 1.307 -29.433 1.00 96.19 288 MET A CA 1
ATOM 2293 C C . MET A 1 288 ? 20.933 1.755 -30.037 1.00 96.19 288 MET A C 1
ATOM 2295 O O . MET A 1 288 ? 21.610 0.944 -30.662 1.00 96.19 288 MET A O 1
ATOM 2299 N N . CYS A 1 289 ? 21.383 2.992 -29.782 1.00 95.44 289 CYS A N 1
ATOM 2300 C CA . CYS A 1 289 ? 22.719 3.434 -30.201 1.00 95.44 289 CYS A CA 1
ATOM 2301 C C . CYS A 1 289 ? 23.815 2.541 -29.602 1.00 95.44 289 CYS A C 1
ATOM 2303 O O . CYS A 1 289 ? 24.765 2.178 -30.285 1.00 95.44 289 CYS A O 1
ATOM 2305 N N . ILE A 1 290 ? 23.695 2.177 -28.318 1.00 92.75 290 ILE A N 1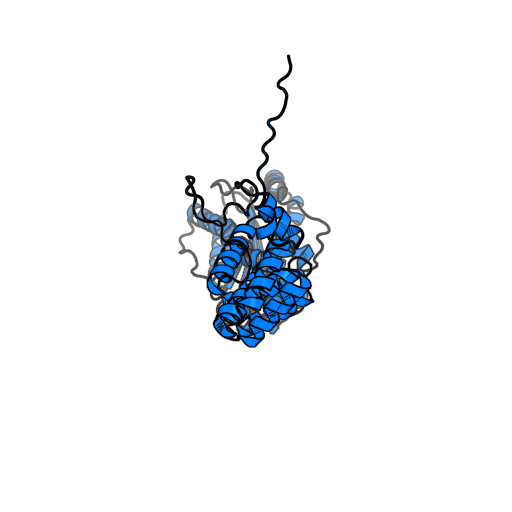
ATOM 2306 C CA . ILE A 1 290 ? 24.645 1.268 -27.656 1.00 92.75 290 ILE A CA 1
ATOM 2307 C C . ILE A 1 290 ? 24.643 -0.109 -28.334 1.00 92.75 290 ILE A C 1
ATOM 2309 O O . ILE A 1 290 ? 25.714 -0.680 -28.528 1.00 92.75 290 ILE A O 1
ATOM 2313 N N . ASP A 1 291 ? 23.472 -0.643 -28.684 1.00 92.81 291 ASP A N 1
ATOM 2314 C CA . ASP A 1 291 ? 23.365 -1.937 -29.368 1.00 92.81 291 ASP A CA 1
ATOM 2315 C C . ASP A 1 291 ? 24.038 -1.912 -30.751 1.00 92.81 291 ASP A C 1
ATOM 2317 O O . ASP A 1 291 ? 24.864 -2.779 -31.046 1.00 92.81 291 ASP A O 1
ATOM 2321 N N . LEU A 1 292 ? 23.773 -0.871 -31.547 1.00 93.81 292 LEU A N 1
ATOM 2322 C CA . LEU A 1 292 ? 24.406 -0.654 -32.852 1.00 93.81 292 LEU A CA 1
ATOM 2323 C C . LEU A 1 292 ? 25.934 -0.543 -32.729 1.00 93.81 292 LEU A C 1
ATOM 2325 O O . LEU A 1 292 ? 26.665 -1.224 -33.444 1.00 93.81 292 LEU A O 1
ATOM 2329 N N . GLU A 1 293 ? 26.427 0.243 -31.766 1.00 92.62 293 GLU A N 1
ATOM 2330 C CA . GLU A 1 293 ? 27.864 0.467 -31.563 1.00 92.62 293 GLU A CA 1
ATOM 2331 C C . GLU A 1 293 ? 28.630 -0.783 -31.132 1.00 92.62 293 GLU A C 1
ATOM 2333 O O . GLU A 1 293 ? 29.753 -0.998 -31.585 1.00 92.62 293 GLU A O 1
ATOM 2338 N N . HIS A 1 294 ? 28.075 -1.547 -30.192 1.00 89.38 294 HIS A N 1
ATOM 2339 C CA . HIS A 1 294 ? 28.834 -2.574 -29.478 1.00 89.38 294 HIS A CA 1
ATOM 2340 C C . HIS A 1 294 ? 28.518 -3.997 -29.922 1.00 89.38 294 HIS A C 1
ATOM 2342 O O . HIS A 1 294 ? 29.372 -4.864 -29.757 1.00 89.38 294 HIS A O 1
ATOM 2348 N N . ARG A 1 295 ? 27.319 -4.251 -30.459 1.00 88.00 295 ARG A N 1
ATOM 2349 C CA . ARG A 1 295 ? 26.916 -5.596 -30.893 1.00 88.00 295 ARG A CA 1
ATOM 2350 C C . ARG A 1 295 ? 26.895 -5.743 -32.405 1.00 88.00 295 ARG A C 1
ATOM 2352 O O . ARG A 1 295 ? 27.314 -6.775 -32.910 1.00 88.00 295 ARG A O 1
ATOM 2359 N N . GLN A 1 296 ? 26.434 -4.715 -33.114 1.00 89.69 296 GLN A N 1
ATOM 2360 C CA . GLN A 1 296 ? 26.317 -4.751 -34.578 1.00 89.69 296 GLN A CA 1
ATOM 2361 C C . GLN A 1 296 ? 27.528 -4.125 -35.285 1.00 89.69 296 GLN A C 1
ATOM 2363 O O . GLN A 1 296 ? 27.718 -4.336 -36.478 1.00 89.69 296 GLN A O 1
ATOM 2368 N N . ASN A 1 297 ? 28.360 -3.376 -34.548 1.00 90.44 297 ASN A N 1
ATOM 2369 C CA . ASN A 1 297 ? 29.474 -2.586 -35.079 1.00 90.44 297 ASN A CA 1
ATOM 2370 C C . ASN A 1 297 ? 29.044 -1.602 -36.193 1.00 90.44 297 ASN A C 1
ATOM 2372 O O . ASN A 1 297 ? 29.852 -1.207 -37.033 1.00 90.44 297 ASN A O 1
ATOM 2376 N N . ASP A 1 298 ? 27.777 -1.180 -36.179 1.00 92.50 298 ASP A N 1
ATOM 2377 C CA . ASP A 1 298 ? 27.216 -0.198 -37.104 1.00 92.50 298 ASP A CA 1
ATOM 2378 C C . ASP A 1 298 ? 27.310 1.205 -36.495 1.00 92.50 298 ASP A C 1
ATOM 2380 O O . ASP A 1 298 ? 26.396 1.728 -35.850 1.00 92.50 298 ASP A O 1
ATOM 2384 N N . LEU A 1 299 ? 28.476 1.822 -36.677 1.00 91.38 299 LEU A N 1
ATOM 2385 C CA . LEU A 1 299 ? 28.727 3.180 -36.199 1.00 91.38 299 LEU A CA 1
ATOM 2386 C C . LEU A 1 299 ? 27.940 4.237 -36.993 1.00 91.38 299 LEU A C 1
ATOM 2388 O O . LEU A 1 299 ? 27.670 5.310 -36.450 1.00 91.38 299 LEU A O 1
ATOM 2392 N N . GLY A 1 300 ? 27.586 3.945 -38.250 1.00 90.62 300 GLY A N 1
ATOM 2393 C CA . GLY A 1 300 ? 26.825 4.839 -39.124 1.00 90.62 300 GLY A CA 1
ATOM 2394 C C . GLY A 1 300 ? 25.375 4.955 -38.667 1.00 90.62 300 GLY A C 1
ATOM 2395 O O . GLY A 1 300 ? 24.925 6.055 -38.340 1.00 90.62 300 GLY A O 1
ATOM 2396 N N . GLY A 1 301 ? 24.690 3.819 -38.516 1.00 91.88 301 GLY A N 1
ATOM 2397 C CA . GLY A 1 301 ? 23.331 3.772 -37.980 1.00 91.88 301 GLY A CA 1
ATOM 2398 C C . GLY A 1 301 ? 23.248 4.334 -36.559 1.00 91.88 301 GLY A C 1
ATOM 2399 O O . GLY A 1 301 ? 22.332 5.092 -36.237 1.00 91.88 301 GLY A O 1
ATOM 2400 N N . ALA A 1 302 ? 24.250 4.069 -35.708 1.00 92.38 302 ALA A N 1
ATOM 2401 C CA . ALA A 1 302 ? 24.309 4.665 -34.371 1.00 92.38 302 ALA A CA 1
ATOM 2402 C C . ALA A 1 302 ? 24.408 6.202 -34.408 1.00 92.38 302 ALA A C 1
ATOM 2404 O O . ALA A 1 302 ? 23.848 6.882 -33.545 1.00 92.38 302 ALA A O 1
ATOM 2405 N N . LEU A 1 303 ? 25.126 6.766 -35.386 1.00 90.06 303 LEU A N 1
ATOM 2406 C CA . LEU A 1 303 ? 25.267 8.212 -35.550 1.00 90.06 303 LEU A CA 1
ATOM 2407 C C . LEU A 1 303 ? 23.957 8.851 -36.021 1.00 90.06 303 LEU A C 1
ATOM 2409 O O . LEU A 1 303 ? 23.570 9.901 -35.499 1.00 90.06 303 LEU A O 1
ATOM 2413 N N . GLU A 1 304 ? 23.282 8.233 -36.988 1.00 91.88 304 GLU A N 1
ATOM 2414 C CA . GLU A 1 304 ? 21.977 8.685 -37.478 1.00 91.88 304 GLU A CA 1
ATOM 2415 C C . GLU A 1 304 ? 20.936 8.672 -36.360 1.00 91.88 304 GLU A C 1
ATOM 2417 O O . GLU A 1 304 ? 20.329 9.708 -36.068 1.00 91.88 304 GLU A O 1
ATOM 2422 N N . LEU A 1 305 ? 20.832 7.558 -35.632 1.00 92.81 305 LEU A N 1
ATOM 2423 C CA . LEU A 1 305 ? 19.909 7.438 -34.510 1.00 92.81 305 LEU A CA 1
ATOM 2424 C C . LEU A 1 305 ? 20.240 8.415 -33.375 1.00 92.81 305 LEU A C 1
ATOM 2426 O O . LEU A 1 305 ? 19.340 8.988 -32.766 1.00 92.81 305 LEU A O 1
ATOM 2430 N N . ALA A 1 306 ? 21.521 8.673 -33.095 1.00 89.94 306 ALA A N 1
ATOM 2431 C CA . ALA A 1 306 ? 21.902 9.661 -32.087 1.00 89.94 306 ALA A CA 1
ATOM 2432 C C . ALA A 1 306 ? 21.501 11.091 -32.492 1.00 89.94 306 ALA A C 1
ATOM 2434 O O . ALA A 1 306 ? 21.125 11.889 -31.629 1.00 89.94 306 ALA A O 1
ATOM 2435 N N . ARG A 1 307 ? 21.552 11.426 -33.790 1.00 88.62 307 ARG A N 1
ATOM 2436 C CA . ARG A 1 307 ? 21.063 12.712 -34.321 1.00 88.62 307 ARG A CA 1
ATOM 2437 C C . ARG A 1 307 ? 19.546 12.816 -34.215 1.00 88.62 307 ARG A C 1
ATOM 2439 O O . ARG A 1 307 ? 19.040 13.863 -33.817 1.00 88.62 307 ARG A O 1
ATOM 2446 N N . GLU A 1 308 ? 18.818 11.749 -34.528 1.00 90.31 308 GLU A N 1
ATOM 2447 C CA . GLU A 1 308 ? 17.369 11.684 -34.314 1.00 90.31 308 GLU A CA 1
ATOM 2448 C C . GLU A 1 308 ? 16.998 11.827 -32.838 1.00 90.31 308 GLU A C 1
ATOM 2450 O O . GLU A 1 308 ? 16.171 12.672 -32.493 1.00 90.31 308 GLU A O 1
ATOM 2455 N N . GLY A 1 309 ? 17.693 11.099 -31.964 1.00 88.62 309 GLY A N 1
ATOM 2456 C CA . GLY A 1 309 ? 17.573 11.209 -30.515 1.00 88.62 309 GLY A CA 1
ATOM 2457 C C . GLY A 1 309 ? 17.795 12.637 -30.025 1.00 88.62 309 GLY A C 1
ATOM 2458 O O . GLY A 1 309 ? 17.000 13.134 -29.236 1.00 88.62 309 GLY A O 1
ATOM 2459 N N . LEU A 1 310 ? 18.808 13.346 -30.541 1.00 87.62 310 LEU A N 1
ATOM 2460 C CA . LEU A 1 310 ? 19.043 14.757 -30.214 1.00 87.62 310 LEU A CA 1
ATOM 2461 C C . LEU A 1 310 ? 17.893 15.671 -30.666 1.00 87.62 310 LEU A C 1
ATOM 2463 O O . LEU A 1 310 ? 17.547 16.605 -29.946 1.00 87.62 310 LEU A O 1
ATOM 2467 N N . ARG A 1 311 ? 17.293 15.419 -31.838 1.00 85.38 311 ARG A N 1
ATOM 2468 C CA . ARG A 1 311 ? 16.150 16.205 -32.342 1.00 85.38 311 ARG A CA 1
ATOM 2469 C C . ARG A 1 311 ? 14.900 16.022 -31.479 1.00 85.38 311 ARG A C 1
ATOM 2471 O O . ARG A 1 311 ? 14.180 16.997 -31.263 1.00 85.38 311 ARG A O 1
ATOM 2478 N N . ALA A 1 312 ? 14.672 14.807 -30.982 1.00 83.12 312 ALA A N 1
ATOM 2479 C CA . ALA A 1 312 ? 13.550 14.460 -30.108 1.00 83.12 312 ALA A CA 1
ATOM 2480 C C . ALA A 1 312 ? 13.825 14.708 -28.609 1.00 83.12 312 ALA A C 1
ATOM 2482 O O . ALA A 1 312 ? 12.904 14.648 -27.794 1.00 83.12 312 ALA A O 1
ATOM 2483 N N . ALA A 1 313 ? 15.078 14.975 -28.225 1.00 77.81 313 ALA A N 1
ATOM 2484 C CA . ALA A 1 313 ? 15.501 15.009 -26.831 1.00 77.81 313 ALA A CA 1
ATOM 2485 C C . ALA A 1 313 ? 14.803 16.123 -26.025 1.00 77.81 313 ALA A C 1
ATOM 2487 O O . ALA A 1 313 ? 14.879 17.300 -26.395 1.00 77.81 313 ALA A O 1
ATOM 2488 N N . PRO A 1 314 ? 14.204 15.799 -24.864 1.00 80.31 314 PRO A N 1
ATOM 2489 C CA . PRO A 1 314 ? 13.835 16.810 -23.886 1.00 80.31 314 PRO A CA 1
ATOM 2490 C C . PRO A 1 314 ? 15.092 17.406 -23.228 1.00 80.31 314 PRO A C 1
ATOM 2492 O O . PRO A 1 314 ? 16.190 16.841 -23.291 1.00 80.31 314 PRO A O 1
ATOM 2495 N N . VAL A 1 315 ? 14.918 18.544 -22.551 1.00 76.19 315 VAL A N 1
ATOM 2496 C CA . VAL A 1 315 ? 15.990 19.224 -21.803 1.00 76.19 315 VAL A CA 1
ATOM 2497 C C . VAL A 1 315 ? 16.702 18.236 -20.867 1.00 76.19 315 VAL A C 1
ATOM 2499 O O . VAL A 1 315 ? 16.054 17.513 -20.109 1.00 76.19 315 VAL A O 1
ATOM 2502 N N . GLY A 1 316 ? 18.037 18.192 -20.935 1.00 78.31 316 GLY A N 1
ATOM 2503 C CA . GLY A 1 316 ? 18.892 17.313 -20.127 1.00 78.31 316 GLY A CA 1
ATOM 2504 C C . GLY A 1 316 ? 19.399 16.052 -20.843 1.00 78.31 316 GLY A C 1
ATOM 2505 O O . GLY A 1 316 ? 20.388 15.463 -20.400 1.00 78.31 316 GLY A O 1
ATOM 2506 N N . TRP A 1 317 ? 18.780 15.643 -21.958 1.00 84.31 317 TRP A N 1
ATOM 2507 C CA . TRP A 1 317 ? 19.264 14.533 -22.802 1.00 84.31 317 TRP A CA 1
ATOM 2508 C C . TRP A 1 317 ? 20.154 14.993 -23.964 1.00 84.31 317 TRP A C 1
ATOM 2510 O O . TRP A 1 317 ? 20.984 14.228 -24.460 1.00 84.31 317 TRP A O 1
ATOM 2520 N N . ASP A 1 318 ? 20.041 16.260 -24.343 1.00 79.00 318 ASP A N 1
ATOM 2521 C CA . ASP A 1 318 ? 20.838 16.946 -25.360 1.00 79.00 318 ASP A CA 1
ATOM 2522 C C . ASP A 1 318 ? 22.352 16.748 -25.179 1.00 79.00 318 ASP A C 1
ATOM 2524 O O . ASP A 1 318 ? 23.047 16.335 -26.108 1.00 79.00 318 ASP A O 1
ATOM 2528 N N . GLN A 1 319 ? 22.870 16.923 -23.960 1.00 81.31 319 GLN A N 1
ATOM 2529 C CA . GLN A 1 319 ? 24.297 16.737 -23.670 1.00 81.31 319 GLN A CA 1
ATOM 2530 C C . GLN A 1 319 ? 24.767 15.291 -23.837 1.00 81.31 319 GLN A C 1
ATOM 2532 O O . GLN A 1 319 ? 25.950 15.043 -24.091 1.00 81.31 319 GLN A O 1
ATOM 2537 N N . ARG A 1 320 ? 23.883 14.310 -23.618 1.00 84.81 320 ARG A N 1
ATOM 2538 C CA . ARG A 1 320 ? 24.222 12.892 -23.797 1.00 84.81 320 ARG A CA 1
ATOM 2539 C C . ARG A 1 320 ? 24.349 12.569 -25.278 1.00 84.81 320 ARG A C 1
ATOM 2541 O O . ARG A 1 320 ? 25.375 12.021 -25.681 1.00 84.81 320 ARG A O 1
ATOM 2548 N N . PHE A 1 321 ? 23.369 12.977 -26.082 1.00 86.50 321 PHE A N 1
ATOM 2549 C CA . PHE A 1 321 ? 23.396 12.742 -27.522 1.00 86.50 321 PHE A CA 1
ATOM 2550 C C . PHE A 1 321 ? 24.490 13.545 -28.226 1.00 86.50 321 PHE A C 1
ATOM 2552 O O . PHE A 1 321 ? 25.237 12.961 -29.003 1.00 86.50 321 PHE A O 1
ATOM 2559 N N . ALA A 1 322 ? 24.689 14.823 -27.890 1.00 83.50 322 ALA A N 1
ATOM 2560 C CA . ALA A 1 322 ? 25.764 15.636 -28.468 1.00 83.50 322 ALA A CA 1
ATOM 2561 C C . ALA A 1 322 ? 27.152 15.006 -28.246 1.00 83.50 322 ALA A C 1
ATOM 2563 O O . ALA A 1 322 ? 27.940 14.873 -29.183 1.00 83.50 322 ALA A O 1
ATOM 2564 N N . ARG A 1 323 ? 27.430 14.525 -27.024 1.00 83.25 323 ARG A N 1
ATOM 2565 C CA . ARG A 1 323 ? 28.673 13.793 -26.714 1.00 83.25 323 ARG A CA 1
ATOM 2566 C C . ARG A 1 323 ? 28.819 12.514 -27.528 1.00 83.25 323 ARG A C 1
ATOM 2568 O O . ARG A 1 323 ? 29.915 12.209 -27.995 1.00 83.25 323 ARG A O 1
ATOM 2575 N N . ARG A 1 324 ? 27.733 11.753 -27.669 1.00 87.50 324 ARG A N 1
ATOM 2576 C CA . ARG A 1 324 ? 27.726 10.495 -28.420 1.00 87.50 324 ARG A CA 1
ATOM 2577 C C . ARG A 1 324 ? 27.986 10.731 -29.906 1.00 87.50 324 ARG A C 1
ATOM 2579 O O . ARG A 1 324 ? 28.863 10.079 -30.457 1.00 87.50 324 ARG A O 1
ATOM 2586 N N . ILE A 1 325 ? 27.299 11.697 -30.514 1.00 86.62 325 ILE A N 1
ATOM 2587 C CA . ILE A 1 325 ? 27.486 12.101 -31.916 1.00 86.62 325 ILE A CA 1
ATOM 2588 C C . ILE A 1 325 ? 28.945 12.502 -32.155 1.00 86.62 325 ILE A C 1
ATOM 2590 O O . ILE A 1 325 ? 29.578 11.961 -33.057 1.00 86.62 325 ILE A O 1
ATOM 2594 N N . TRP A 1 326 ? 29.509 13.373 -31.309 1.00 82.44 326 TRP A N 1
ATOM 2595 C CA . TRP A 1 326 ? 30.907 13.801 -31.429 1.00 82.44 326 TRP A CA 1
ATOM 2596 C C . TRP A 1 326 ? 31.889 12.617 -31.367 1.00 82.44 326 TRP A C 1
ATOM 2598 O O . TRP A 1 326 ? 32.797 12.506 -32.195 1.00 82.44 326 TRP A O 1
ATOM 2608 N N . ARG A 1 327 ? 31.681 11.684 -30.426 1.00 86.69 327 ARG A N 1
ATOM 2609 C CA . ARG A 1 327 ? 32.494 10.462 -30.308 1.00 86.69 327 ARG A CA 1
ATOM 2610 C C . ARG A 1 327 ? 32.379 9.582 -31.556 1.00 86.69 327 ARG A C 1
ATOM 2612 O O . ARG A 1 327 ? 33.390 9.074 -32.028 1.00 86.69 327 ARG A O 1
ATOM 2619 N N . LEU A 1 328 ? 31.164 9.379 -32.065 1.00 84.69 328 LEU A N 1
ATOM 2620 C CA . LEU A 1 328 ? 30.890 8.530 -33.227 1.00 84.69 328 LEU A CA 1
ATOM 2621 C C . LEU A 1 328 ? 31.498 9.096 -34.511 1.00 84.69 328 LEU A C 1
ATOM 2623 O O . LEU A 1 328 ? 32.185 8.369 -35.223 1.00 84.69 328 LEU A O 1
ATOM 2627 N N . GLN A 1 329 ? 31.338 10.398 -34.757 1.00 84.62 329 GLN A N 1
ATOM 2628 C CA . GLN A 1 329 ? 31.968 11.085 -35.890 1.00 84.62 329 GLN A CA 1
ATOM 2629 C C . GLN A 1 329 ? 33.491 10.968 -35.845 1.00 84.62 329 GLN A C 1
ATOM 2631 O O . GLN A 1 329 ? 34.120 10.685 -36.858 1.00 84.62 329 GLN A O 1
ATOM 2636 N N . SER A 1 330 ? 34.081 11.114 -34.657 1.00 78.75 330 SER A N 1
ATOM 2637 C CA . SER A 1 330 ? 35.532 10.988 -34.487 1.00 78.75 330 SER A CA 1
ATOM 2638 C C . SER A 1 330 ? 36.043 9.572 -34.797 1.00 78.75 330 SER A C 1
ATOM 2640 O O . SER A 1 330 ? 37.164 9.419 -35.272 1.00 78.75 330 SER A O 1
ATOM 2642 N N . ARG A 1 331 ? 35.230 8.533 -34.549 1.00 82.06 331 ARG A N 1
ATOM 2643 C CA . ARG A 1 331 ? 35.570 7.123 -34.827 1.00 82.06 331 ARG A CA 1
ATOM 2644 C C . ARG A 1 331 ? 35.390 6.725 -36.294 1.00 82.06 331 ARG A C 1
ATOM 2646 O O . ARG A 1 331 ? 36.114 5.853 -36.757 1.00 82.06 331 ARG A O 1
ATOM 2653 N N . LEU A 1 332 ? 34.443 7.338 -37.005 1.00 81.12 332 LEU A N 1
ATOM 2654 C CA . LEU A 1 332 ? 34.163 7.075 -38.425 1.00 81.12 332 LEU A CA 1
ATOM 2655 C C . LEU A 1 332 ? 35.187 7.718 -39.386 1.00 81.12 332 LEU A C 1
ATOM 2657 O O . LEU A 1 332 ? 35.140 7.477 -40.589 1.00 81.12 332 LEU A O 1
ATOM 2661 N N . GLY A 1 333 ? 36.142 8.494 -38.865 1.00 62.91 333 GLY A N 1
ATOM 2662 C CA . GLY A 1 333 ? 37.161 9.173 -39.663 1.00 62.91 333 GLY A CA 1
ATOM 2663 C C . GLY A 1 333 ? 36.632 10.419 -40.393 1.00 62.91 333 GLY A C 1
ATOM 2664 O O . GLY A 1 333 ? 35.443 10.736 -40.337 1.00 62.91 333 GLY A O 1
ATOM 2665 N N . PRO A 1 334 ? 37.511 11.178 -41.071 1.00 52.16 334 PRO A N 1
ATOM 2666 C CA . PRO A 1 334 ? 37.203 12.501 -41.612 1.00 52.16 334 PRO A CA 1
ATOM 2667 C C . PRO A 1 334 ? 36.429 12.435 -42.944 1.00 52.16 334 PRO A C 1
ATOM 2669 O O . PRO A 1 334 ? 36.886 12.947 -43.960 1.00 52.16 334 PRO A O 1
ATOM 2672 N N . THR A 1 335 ? 35.248 11.812 -42.956 1.00 45.19 335 THR A N 1
ATOM 2673 C CA . THR A 1 335 ? 34.293 11.864 -44.088 1.00 45.19 335 THR A CA 1
ATOM 2674 C C . THR A 1 335 ? 32.872 12.263 -43.663 1.00 45.19 335 THR A C 1
ATOM 2676 O O . THR A 1 335 ? 31.900 12.033 -44.372 1.00 45.19 335 THR A O 1
ATOM 2679 N N . GLY A 1 336 ? 32.750 12.945 -42.523 1.00 36.44 336 GLY A N 1
ATOM 2680 C CA . GLY A 1 336 ? 31.582 13.729 -42.122 1.00 36.44 336 GLY A CA 1
ATOM 2681 C C . GLY A 1 336 ? 32.092 15.025 -41.492 1.00 36.44 336 GLY A C 1
ATOM 2682 O O . GLY A 1 336 ? 33.135 15.011 -40.836 1.00 36.44 336 GLY A O 1
ATOM 2683 N N . PRO A 1 337 ? 31.489 16.178 -41.763 1.00 36.91 337 PRO A N 1
ATOM 2684 C CA . PRO A 1 337 ? 32.337 17.331 -42.025 1.00 36.91 337 PRO A CA 1
ATOM 2685 C C . PRO A 1 337 ? 32.681 18.157 -40.787 1.00 36.91 337 PRO A C 1
ATOM 2687 O O . PRO A 1 337 ? 31.917 18.268 -39.829 1.00 36.91 337 PRO A O 1
ATOM 2690 N N . GLY A 1 338 ? 33.860 18.774 -40.881 1.00 40.72 338 GLY A N 1
ATOM 2691 C CA . GLY A 1 338 ? 34.299 19.909 -40.079 1.00 40.72 338 GLY A CA 1
ATOM 2692 C C . GLY A 1 338 ? 34.535 19.625 -38.600 1.00 40.72 338 GLY A C 1
ATOM 2693 O O . GLY A 1 338 ? 33.793 20.110 -37.753 1.00 40.72 338 GLY A O 1
ATOM 2694 N N . VAL A 1 339 ? 35.632 18.939 -38.271 1.00 37.31 339 VAL A N 1
ATOM 2695 C CA . VAL A 1 339 ? 36.284 19.128 -36.965 1.00 37.31 339 VAL A CA 1
ATOM 2696 C C . VAL A 1 339 ? 36.823 20.570 -36.935 1.00 37.31 339 VAL A C 1
ATOM 2698 O O . VAL A 1 339 ? 37.634 20.902 -37.802 1.00 37.31 339 VAL A O 1
ATOM 2701 N N . PRO A 1 340 ? 36.420 21.450 -35.996 1.00 37.88 340 PRO A N 1
ATOM 2702 C CA . PRO A 1 340 ? 37.048 22.760 -35.863 1.00 37.88 340 PRO A CA 1
ATOM 2703 C C . PRO A 1 340 ? 38.488 22.545 -35.395 1.00 37.88 340 PRO A C 1
ATOM 2705 O O . PRO A 1 340 ? 38.716 21.938 -34.344 1.00 37.88 340 PRO A O 1
ATOM 2708 N N . SER A 1 341 ? 39.466 23.000 -36.180 1.00 33.25 341 SER A N 1
ATOM 2709 C CA . SER A 1 341 ? 40.863 22.962 -35.757 1.00 33.25 341 SER A CA 1
ATOM 2710 C C . SER A 1 341 ? 41.041 23.832 -34.511 1.00 33.25 341 SER A C 1
ATOM 2712 O O . SER A 1 341 ? 40.452 24.908 -34.383 1.00 33.25 341 SER A O 1
ATOM 2714 N N . ALA A 1 342 ? 41.823 23.330 -33.556 1.00 36.22 342 ALA A N 1
ATOM 2715 C CA . ALA A 1 342 ? 42.099 23.991 -32.289 1.00 36.22 342 ALA A CA 1
ATOM 2716 C C . ALA A 1 342 ? 42.956 25.251 -32.512 1.00 36.22 342 ALA A C 1
ATOM 2718 O O . ALA A 1 342 ? 44.175 25.232 -32.365 1.00 36.22 342 ALA A O 1
ATOM 2719 N N . GLY A 1 343 ? 42.306 26.352 -32.880 1.00 31.78 343 GLY A N 1
ATOM 2720 C CA . GLY A 1 343 ? 42.893 27.680 -32.972 1.00 31.78 343 GLY A CA 1
ATOM 2721 C C . GLY A 1 343 ? 42.319 28.600 -31.899 1.00 31.78 343 GLY A C 1
ATOM 2722 O O . GLY A 1 343 ? 41.297 29.233 -32.120 1.00 31.78 343 GLY A O 1
ATOM 2723 N N . GLY A 1 344 ? 43.014 28.704 -30.762 1.00 34.44 344 GLY A N 1
ATOM 2724 C CA . GLY A 1 344 ? 42.937 29.873 -29.877 1.00 34.44 344 GLY A CA 1
ATOM 2725 C C . GLY A 1 344 ? 41.811 29.917 -28.833 1.00 34.44 344 GLY A C 1
ATOM 2726 O O . GLY A 1 344 ? 40.706 30.353 -29.109 1.00 34.44 344 GLY A O 1
ATOM 2727 N N . ARG A 1 345 ? 42.187 29.586 -27.587 1.00 41.31 345 ARG A N 1
ATOM 2728 C CA . ARG A 1 345 ? 41.657 30.078 -26.293 1.00 41.31 345 ARG A CA 1
ATOM 2729 C C . ARG A 1 345 ? 40.128 30.190 -26.120 1.00 41.31 345 ARG A C 1
ATOM 2731 O O . ARG A 1 345 ? 39.598 31.290 -26.120 1.00 41.31 345 ARG A O 1
ATOM 2738 N N . THR A 1 346 ? 39.523 29.071 -25.723 1.00 36.00 346 THR A N 1
ATOM 2739 C CA . THR A 1 346 ? 38.635 28.902 -24.547 1.00 36.00 346 THR A CA 1
ATOM 2740 C C . THR A 1 346 ? 38.520 27.392 -24.292 1.00 36.00 346 THR A C 1
ATOM 2742 O O . THR A 1 346 ? 38.203 26.624 -25.195 1.00 36.00 346 THR A O 1
ATOM 2745 N N . VAL A 1 347 ? 38.850 26.918 -23.084 1.00 41.44 347 VAL A N 1
ATOM 2746 C CA . VAL A 1 347 ? 38.806 25.481 -22.730 1.00 41.44 347 VAL A CA 1
ATOM 2747 C C . VAL A 1 347 ? 37.351 25.081 -22.460 1.00 41.44 347 VAL A C 1
ATOM 2749 O O . VAL A 1 347 ? 36.929 24.896 -21.323 1.00 41.44 347 VAL A O 1
ATOM 2752 N N . GLY A 1 348 ? 36.557 25.012 -23.526 1.00 47.38 348 GLY A N 1
ATOM 2753 C CA . GLY A 1 348 ? 35.236 24.395 -23.543 1.00 47.38 348 GLY A CA 1
ATOM 2754 C C . GLY A 1 348 ? 35.331 22.973 -24.089 1.00 47.38 348 GLY A C 1
ATOM 2755 O O . GLY A 1 348 ? 36.144 22.682 -24.965 1.00 47.38 348 GLY A O 1
ATOM 2756 N N . LYS A 1 349 ? 34.509 22.057 -23.574 1.00 47.72 349 LYS A N 1
ATOM 2757 C CA . LYS A 1 349 ? 34.386 20.710 -24.153 1.00 47.72 349 LYS A CA 1
ATOM 2758 C C . LYS A 1 349 ? 33.945 20.843 -25.627 1.00 47.72 349 LYS A C 1
ATOM 2760 O O . LYS A 1 349 ? 33.013 21.596 -25.864 1.00 47.72 349 LYS A O 1
ATOM 2765 N N . PRO A 1 350 ? 34.500 20.105 -26.607 1.00 52.53 350 PRO A N 1
ATOM 2766 C CA . PRO A 1 350 ? 34.216 20.312 -28.040 1.00 52.53 350 PRO A CA 1
ATOM 2767 C C . PRO A 1 350 ? 32.727 20.318 -28.436 1.00 52.53 350 PRO A C 1
ATOM 2769 O O . PRO A 1 350 ? 32.336 20.947 -29.411 1.00 52.53 350 PRO A O 1
ATOM 2772 N N . TRP A 1 351 ? 31.883 19.633 -27.661 1.00 50.50 351 TRP A N 1
ATOM 2773 C CA . TRP A 1 351 ? 30.435 19.538 -27.859 1.00 50.50 351 TRP A CA 1
ATOM 2774 C C . TRP A 1 351 ? 29.623 20.623 -27.127 1.00 50.50 351 TRP A C 1
ATOM 2776 O O . TRP A 1 351 ? 28.404 20.659 -27.269 1.00 50.50 351 TRP A O 1
ATOM 2786 N N . SER A 1 352 ? 30.246 21.491 -26.318 1.00 50.12 352 SER A N 1
ATOM 2787 C CA . SER A 1 352 ? 29.534 22.523 -25.546 1.00 50.12 352 SER A CA 1
ATOM 2788 C C . SER A 1 352 ? 28.930 23.613 -26.426 1.00 50.12 352 SER A C 1
ATOM 2790 O O . SER A 1 352 ? 27.951 24.229 -26.025 1.00 50.12 352 SER A O 1
ATOM 2792 N N . GLY A 1 353 ? 29.474 23.823 -27.630 1.00 53.09 353 GLY A N 1
ATOM 2793 C CA . GLY A 1 353 ? 28.888 24.720 -28.626 1.00 53.09 353 GLY A CA 1
ATOM 2794 C C . GLY A 1 353 ? 27.522 24.246 -29.133 1.00 53.09 353 GLY A C 1
ATOM 2795 O O . GLY A 1 353 ? 26.695 25.063 -29.503 1.00 53.09 353 GLY A O 1
ATOM 2796 N N . TRP A 1 354 ? 27.232 22.943 -29.068 1.00 52.88 354 TRP A N 1
ATOM 2797 C CA . TRP A 1 354 ? 25.987 22.358 -29.578 1.00 52.88 354 TRP A CA 1
ATOM 2798 C C . TRP A 1 354 ? 24.823 22.428 -28.581 1.00 52.88 354 TRP A C 1
ATOM 2800 O O . TRP A 1 354 ? 23.816 21.758 -28.785 1.00 52.88 354 TRP A O 1
ATOM 2810 N N . LEU A 1 355 ? 24.958 23.170 -27.482 1.00 52.31 355 LEU A N 1
ATOM 2811 C CA . LEU A 1 355 ? 23.960 23.261 -26.415 1.00 52.31 355 LEU A CA 1
ATOM 2812 C C . LEU A 1 355 ? 23.415 24.693 -26.303 1.00 52.31 355 LEU A C 1
ATOM 2814 O O . LEU A 1 355 ? 24.147 25.644 -26.597 1.00 52.31 355 LEU A O 1
ATOM 2818 N N . PRO A 1 356 ? 22.165 24.884 -25.840 1.00 44.62 356 PRO A N 1
ATOM 2819 C CA . PRO A 1 356 ? 21.625 26.216 -25.576 1.00 44.62 356 PRO A CA 1
ATOM 2820 C C . PRO A 1 356 ? 22.520 26.985 -24.585 1.00 44.62 356 PRO A C 1
ATOM 2822 O O . PRO A 1 356 ? 22.722 26.536 -23.459 1.00 44.62 356 PRO A O 1
ATOM 2825 N N . GLY A 1 357 ? 23.076 28.127 -25.012 1.00 46.44 357 GLY A N 1
ATOM 2826 C CA . GLY A 1 357 ? 23.981 28.963 -24.205 1.00 46.44 357 GLY A CA 1
ATOM 2827 C C . GLY A 1 357 ? 25.489 28.749 -24.428 1.00 46.44 357 GLY A C 1
ATOM 2828 O O . GLY A 1 357 ? 26.283 29.394 -23.749 1.00 46.44 357 GLY A O 1
ATOM 2829 N N . GLY A 1 358 ? 25.901 27.882 -25.363 1.00 46.38 358 GLY A N 1
ATOM 2830 C CA . GLY A 1 358 ? 27.293 27.763 -25.828 1.00 46.38 358 GLY A CA 1
ATOM 2831 C C . GLY A 1 358 ? 27.597 28.606 -27.076 1.00 46.38 358 GLY A C 1
ATOM 2832 O O . GLY A 1 358 ? 26.686 29.013 -27.795 1.00 46.38 358 GLY A O 1
ATOM 2833 N N . GLU A 1 359 ? 28.883 28.837 -27.373 1.00 36.88 359 GLU A N 1
ATOM 2834 C CA . GLU A 1 359 ? 29.362 29.686 -28.489 1.00 36.88 359 GLU A CA 1
ATOM 2835 C C . GLU A 1 359 ? 28.984 29.208 -29.915 1.00 36.88 359 GLU A C 1
ATOM 2837 O O . GLU A 1 359 ? 29.392 29.835 -30.889 1.00 36.88 359 GLU A O 1
ATOM 2842 N N . SER A 1 360 ? 28.181 28.149 -30.093 1.00 50.31 360 SER A N 1
ATOM 2843 C CA . SER A 1 360 ? 27.604 27.820 -31.407 1.00 50.31 360 SER A CA 1
ATOM 2844 C C . SER A 1 360 ? 26.152 27.326 -31.356 1.00 50.31 360 SER A C 1
ATOM 2846 O O . SER A 1 360 ? 25.799 26.294 -31.925 1.00 50.31 360 SER A O 1
ATOM 2848 N N . TYR A 1 361 ? 25.268 28.145 -30.773 1.00 46.25 361 TYR A N 1
ATOM 2849 C CA . TYR A 1 361 ? 23.801 28.054 -30.915 1.00 46.25 361 TYR A CA 1
ATOM 2850 C C . TYR A 1 361 ? 23.335 27.712 -32.351 1.00 46.25 361 TYR A C 1
ATOM 2852 O O . TYR A 1 361 ? 22.354 26.992 -32.545 1.00 46.25 361 TYR A O 1
ATOM 2860 N N . GLU A 1 362 ? 24.078 28.154 -33.367 1.00 46.88 362 GLU A N 1
ATOM 2861 C CA . GLU A 1 362 ? 23.828 27.840 -34.777 1.00 46.88 362 GLU A CA 1
ATOM 2862 C C . GLU A 1 362 ? 24.066 26.372 -35.157 1.00 46.88 362 GLU A C 1
ATOM 2864 O O . GLU A 1 362 ? 23.301 25.831 -35.951 1.00 46.88 362 GLU A O 1
ATOM 2869 N N . ALA A 1 363 ? 25.046 25.683 -34.563 1.00 49.12 363 ALA A N 1
ATOM 2870 C CA . ALA A 1 363 ? 25.266 24.250 -34.781 1.00 49.12 363 ALA A CA 1
ATOM 2871 C C . ALA A 1 363 ? 24.128 23.410 -34.176 1.00 49.12 363 ALA A C 1
ATOM 2873 O O . ALA A 1 363 ? 23.684 22.430 -34.778 1.00 49.12 363 ALA A O 1
ATOM 2874 N N . TRP A 1 364 ? 23.603 23.835 -33.020 1.00 49.31 364 TRP A N 1
ATOM 2875 C CA . TRP A 1 364 ? 22.407 23.247 -32.408 1.00 49.31 364 TRP A CA 1
ATOM 2876 C C . TRP A 1 364 ? 21.159 23.453 -33.283 1.00 49.31 364 TRP A C 1
ATOM 2878 O O . TRP A 1 364 ? 20.418 22.500 -33.532 1.00 49.31 364 TRP A O 1
ATOM 2888 N N . ILE A 1 365 ? 20.952 24.661 -33.828 1.00 52.28 365 ILE A N 1
ATOM 2889 C CA . ILE A 1 365 ? 19.862 24.933 -34.782 1.00 52.28 365 ILE A CA 1
ATOM 2890 C C . ILE A 1 365 ? 20.036 24.150 -36.091 1.00 52.28 365 ILE A C 1
ATOM 2892 O O . ILE A 1 365 ? 19.049 23.615 -36.600 1.00 52.28 365 ILE A O 1
ATOM 2896 N N . ALA A 1 366 ? 21.254 24.049 -36.629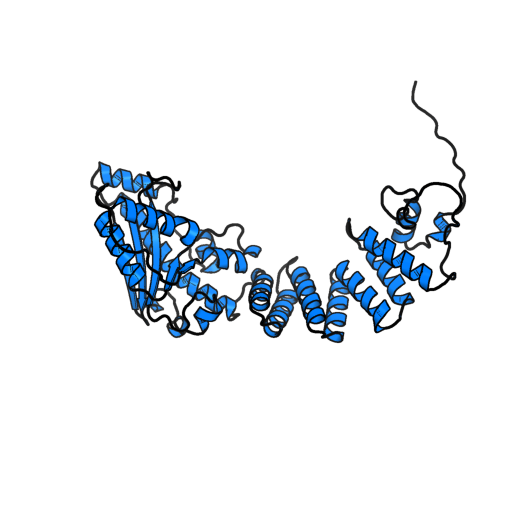 1.00 52.50 366 ALA A N 1
ATOM 2897 C CA . ALA A 1 366 ? 21.543 23.304 -37.853 1.00 52.50 366 ALA A CA 1
ATOM 2898 C C . ALA A 1 366 ? 21.195 21.817 -37.693 1.00 52.50 366 ALA A C 1
ATOM 2900 O O . ALA A 1 366 ? 20.453 21.278 -38.513 1.00 52.50 366 ALA A O 1
ATOM 2901 N N . LEU A 1 367 ? 21.606 21.191 -36.584 1.00 50.31 367 LEU A N 1
ATOM 2902 C CA . LEU A 1 367 ? 21.232 19.813 -36.240 1.00 50.31 367 LEU A CA 1
ATOM 2903 C C . LEU A 1 367 ? 19.712 19.647 -36.076 1.00 50.31 367 LEU A C 1
ATOM 2905 O O . LEU A 1 367 ? 19.136 18.683 -36.585 1.00 50.31 367 LEU A O 1
ATOM 2909 N N . ARG A 1 368 ? 19.031 20.604 -35.430 1.00 51.62 368 ARG A N 1
ATOM 2910 C CA . ARG A 1 368 ? 17.567 20.571 -35.251 1.00 51.62 368 ARG A CA 1
ATOM 2911 C C . ARG A 1 368 ? 16.798 20.725 -36.569 1.00 51.62 368 ARG A C 1
ATOM 2913 O O . ARG A 1 368 ? 15.706 20.182 -36.699 1.00 51.62 368 ARG A O 1
ATOM 2920 N N . ARG A 1 369 ? 17.379 21.418 -37.554 1.00 50.25 369 ARG A N 1
ATOM 2921 C CA . ARG A 1 369 ? 16.835 21.615 -38.911 1.00 50.25 369 ARG A CA 1
ATOM 2922 C C . ARG A 1 369 ? 17.276 20.544 -39.922 1.00 50.25 369 ARG A C 1
ATOM 2924 O O . ARG A 1 369 ? 16.942 20.664 -41.094 1.00 50.25 369 ARG A O 1
ATOM 2931 N N . GLY A 1 370 ? 18.005 19.507 -39.493 1.00 45.84 370 GLY A N 1
ATOM 2932 C CA . GLY A 1 370 ? 18.493 18.434 -40.374 1.00 45.84 370 GLY A CA 1
ATOM 2933 C C . GLY A 1 370 ? 19.667 18.829 -41.279 1.00 45.84 370 GLY A C 1
ATOM 2934 O O . GLY A 1 370 ? 19.972 18.111 -42.225 1.00 45.84 370 GLY A O 1
ATOM 2935 N N . GLY A 1 371 ? 20.312 19.964 -41.005 1.00 47.00 371 GLY A N 1
ATOM 2936 C CA . GLY A 1 371 ? 21.478 20.453 -41.727 1.00 47.00 371 GLY A CA 1
ATOM 2937 C C . GLY A 1 371 ? 22.791 19.894 -41.184 1.00 47.00 371 GLY A C 1
ATOM 2938 O O . GLY A 1 371 ? 22.900 19.468 -40.033 1.00 47.00 371 GLY A O 1
ATOM 2939 N N . ASP A 1 372 ? 23.808 19.933 -42.035 1.00 45.31 372 ASP A N 1
ATOM 2940 C CA . ASP A 1 372 ? 25.158 19.525 -41.691 1.00 45.31 372 ASP A CA 1
ATOM 2941 C C . ASP A 1 372 ? 25.878 20.612 -40.854 1.00 45.31 372 ASP A C 1
ATOM 2943 O O . ASP A 1 372 ? 26.082 21.722 -41.362 1.00 45.31 372 ASP A O 1
ATOM 2947 N N . PRO A 1 373 ? 26.286 20.340 -39.595 1.00 44.91 373 PRO A N 1
ATOM 2948 C CA . PRO A 1 373 ? 26.877 21.347 -38.708 1.00 44.91 373 PRO A CA 1
ATOM 2949 C C . PRO A 1 373 ? 28.196 21.953 -39.213 1.00 44.91 373 PRO A C 1
ATOM 2951 O O . PRO A 1 373 ? 28.558 23.044 -38.778 1.00 44.91 373 PRO A O 1
ATOM 2954 N N . SER A 1 374 ? 28.893 21.321 -40.161 1.00 43.53 374 SER A N 1
ATOM 2955 C CA . SER A 1 374 ? 30.083 21.921 -40.789 1.00 43.53 374 SER A CA 1
ATOM 2956 C C . SER A 1 374 ? 29.807 23.163 -41.629 1.00 43.53 374 SER A C 1
ATOM 2958 O O . SER A 1 374 ? 30.687 24.011 -41.764 1.00 43.53 374 SER A O 1
ATOM 2960 N N . ARG A 1 375 ? 28.598 23.286 -42.194 1.00 40.47 375 ARG A N 1
ATOM 2961 C CA . ARG A 1 375 ? 28.207 24.433 -43.024 1.00 40.47 375 ARG A CA 1
ATOM 2962 C C . ARG A 1 375 ? 27.847 25.660 -42.191 1.00 40.47 375 ARG A C 1
ATOM 2964 O O . ARG A 1 375 ? 27.897 26.764 -42.712 1.00 40.47 375 ARG A O 1
ATOM 2971 N N . ALA A 1 376 ? 27.526 25.478 -40.909 1.00 42.28 376 ALA A N 1
ATOM 2972 C CA . ALA A 1 376 ? 27.192 26.564 -39.987 1.00 42.28 376 ALA A CA 1
ATOM 2973 C C . ALA A 1 376 ? 28.430 27.262 -39.386 1.00 42.28 376 ALA A C 1
ATOM 2975 O O . ALA A 1 376 ? 28.294 28.231 -38.653 1.00 42.28 376 ALA A O 1
ATOM 2976 N N . LEU A 1 377 ? 29.646 26.779 -39.673 1.00 40.62 377 LEU A N 1
ATOM 2977 C CA . LEU A 1 377 ? 30.897 27.333 -39.134 1.00 40.62 377 LEU A CA 1
ATOM 2978 C C . LEU A 1 377 ? 31.702 28.154 -40.161 1.00 40.62 377 LEU A C 1
ATOM 2980 O O . LEU A 1 377 ? 32.857 28.497 -39.906 1.00 40.62 377 LEU A O 1
ATOM 2984 N N . GLY A 1 378 ? 31.105 28.489 -41.308 1.00 38.81 378 GLY A N 1
ATOM 2985 C CA . GLY A 1 378 ? 31.721 29.300 -42.357 1.00 38.81 378 GLY A CA 1
ATOM 2986 C C . GLY A 1 378 ? 31.235 30.750 -42.347 1.00 38.81 378 GLY A C 1
ATOM 2987 O O . GLY A 1 378 ? 30.040 30.995 -42.410 1.00 38.81 378 GLY A O 1
ATOM 2988 N N . GLU A 1 379 ? 32.194 31.680 -42.340 1.00 34.78 379 GLU A N 1
ATOM 2989 C CA . GLU A 1 379 ? 32.059 33.131 -42.573 1.00 34.78 379 GLU A CA 1
ATOM 2990 C C . GLU A 1 379 ? 31.593 34.005 -41.394 1.00 34.78 379 GLU A C 1
ATOM 2992 O O . GLU A 1 379 ? 30.478 34.512 -41.309 1.00 34.78 379 GLU A O 1
ATOM 2997 N N . ARG A 1 380 ? 32.555 34.333 -40.520 1.00 32.88 380 ARG A N 1
ATOM 2998 C CA . ARG A 1 380 ? 32.468 35.523 -39.667 1.00 32.88 380 ARG A CA 1
ATOM 2999 C C . ARG A 1 380 ? 32.553 36.797 -40.525 1.00 32.88 380 ARG A C 1
ATOM 3001 O O . ARG A 1 380 ? 33.640 37.185 -40.944 1.00 32.88 380 ARG A O 1
ATOM 3008 N N . ARG A 1 381 ? 31.448 37.536 -40.645 1.00 29.22 381 ARG A N 1
ATOM 3009 C CA . ARG A 1 381 ? 31.464 39.012 -40.670 1.00 29.22 381 ARG A CA 1
ATOM 3010 C C . ARG A 1 381 ? 30.627 39.530 -39.506 1.00 29.22 381 ARG A C 1
ATOM 3012 O O . ARG A 1 381 ? 29.417 39.680 -39.600 1.00 29.22 381 ARG A O 1
ATOM 3019 N N . LEU A 1 382 ? 31.300 39.803 -38.390 1.00 29.64 382 LEU A N 1
ATOM 3020 C CA . LEU A 1 382 ? 30.732 40.565 -37.281 1.00 29.64 382 LEU A CA 1
ATOM 3021 C C . LEU A 1 382 ? 30.593 42.029 -37.719 1.00 29.64 382 LEU A C 1
ATOM 3023 O O . LEU A 1 382 ? 31.577 42.767 -37.730 1.00 29.64 382 LEU A O 1
ATOM 3027 N N . VAL A 1 383 ? 29.379 42.455 -38.066 1.00 27.38 383 VAL A N 1
ATOM 3028 C CA . VAL A 1 383 ? 29.015 43.878 -38.075 1.00 27.38 383 VAL A CA 1
ATOM 3029 C C . VAL A 1 383 ? 28.491 44.215 -36.679 1.00 27.38 383 VAL A C 1
ATOM 3031 O O . VAL A 1 383 ? 27.523 43.623 -36.207 1.00 27.38 383 VAL A O 1
ATOM 3034 N N . ARG A 1 384 ? 29.182 45.128 -35.988 1.00 29.09 384 ARG A N 1
ATOM 3035 C CA . ARG A 1 384 ? 28.787 45.652 -34.672 1.00 29.09 384 ARG A CA 1
ATOM 3036 C C . ARG A 1 384 ? 27.489 46.464 -34.791 1.00 29.09 384 ARG A C 1
ATOM 3038 O O . ARG A 1 384 ? 27.322 47.232 -35.732 1.00 29.09 384 ARG A O 1
ATOM 3045 N N . 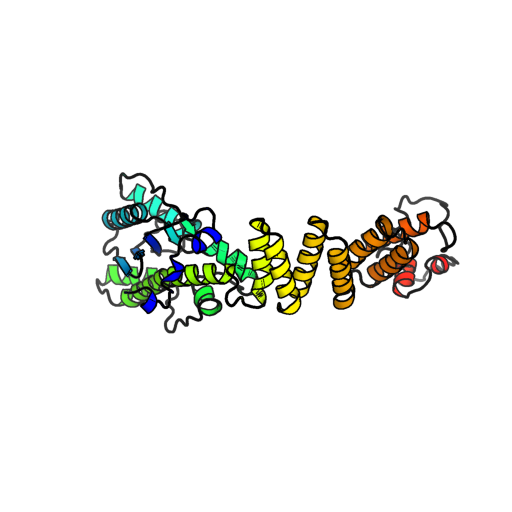ALA A 1 385 ? 26.615 46.313 -33.800 1.00 29.86 385 ALA A N 1
ATOM 3046 C CA . ALA A 1 385 ? 25.334 47.006 -33.673 1.00 29.86 385 ALA A CA 1
ATOM 3047 C C . ALA A 1 385 ? 25.471 48.513 -33.355 1.00 29.86 385 ALA A C 1
ATOM 3049 O O . ALA A 1 385 ? 26.355 48.878 -32.575 1.00 29.86 385 ALA A O 1
ATOM 3050 N N . PRO A 1 386 ? 24.548 49.374 -33.828 1.00 28.66 386 PRO A N 1
ATOM 3051 C CA . PRO A 1 386 ? 24.107 50.568 -33.106 1.00 28.66 386 PRO A CA 1
ATOM 3052 C C . PRO A 1 386 ? 22.778 50.257 -32.373 1.00 28.66 386 PRO A C 1
ATOM 3054 O O . PRO A 1 386 ? 21.997 49.437 -32.841 1.00 28.66 386 PRO A O 1
ATOM 3057 N N . ALA A 1 387 ? 22.402 50.834 -31.235 1.00 30.34 387 ALA A N 1
ATOM 3058 C CA . ALA A 1 387 ? 22.967 51.880 -30.395 1.00 30.34 387 ALA A CA 1
ATOM 3059 C C . ALA A 1 387 ? 22.378 51.731 -28.974 1.00 30.34 387 ALA A C 1
ATOM 3061 O O . ALA A 1 387 ? 21.273 51.213 -28.804 1.00 30.34 387 ALA A O 1
ATOM 3062 N N . VAL A 1 388 ? 23.088 52.240 -27.965 1.00 40.19 388 VAL A N 1
ATOM 3063 C CA . VAL A 1 388 ? 22.478 52.643 -26.690 1.00 40.19 388 VAL A CA 1
ATOM 3064 C C . VAL A 1 388 ? 21.929 54.050 -26.905 1.00 40.19 388 VAL A C 1
ATOM 3066 O O . VAL A 1 388 ? 22.664 54.933 -27.341 1.00 40.19 388 VAL A O 1
ATOM 3069 N N . GLY A 1 389 ? 20.637 54.248 -26.654 1.00 45.97 389 GLY A N 1
ATOM 3070 C CA . GLY A 1 389 ? 20.007 55.559 -26.769 1.00 45.97 389 GLY A CA 1
ATOM 3071 C C . GLY A 1 389 ? 20.418 56.493 -25.632 1.00 45.97 389 GLY A C 1
ATOM 3072 O O . GLY A 1 389 ? 20.086 56.230 -24.479 1.00 45.97 389 GLY A O 1
ATOM 3073 N N . ARG A 1 390 ? 21.109 57.582 -25.965 1.00 33.19 390 ARG A N 1
ATOM 3074 C CA . ARG A 1 390 ? 20.660 58.983 -25.873 1.00 33.19 390 ARG A CA 1
ATOM 3075 C C . ARG A 1 390 ? 21.759 59.901 -26.386 1.00 33.19 390 ARG A C 1
ATOM 3077 O O . ARG A 1 390 ? 22.934 59.624 -26.068 1.00 33.19 390 ARG A O 1
#

Foldseek 3Di:
DFCVVLVFDLCLQQQCLLCLLDVLQHSHWQKEKFWDFQWLDPDLDLPIDGQKIWMWIDGRGDIDIDIDGNLDPPPCLVVLVVVQVVQQVGQEYEYACCVPHVVSSSVSVCVVNVVPDDRHPHRYDHCQVVCCLQCVQPDPDRDLVSCCVRPVVDDDPDDDDSNCQSVLSVVCNVPVDCVSCPVVVVVRNCNRSSRSVSSSSSSCVLVVNDDDLRRLLSSLVSCVVVVNLVVSLVSLVVNLPRHDPPRNLVSLVVNLVSCVVVVVVVVSLVSLVVSCVPPVDLVSLVVNLCCCVPPVVNLPVSLVSLLSSCLSPDPPSVVVSLVSNVVSCVVVPPPQDDDDPPDDDDPDDSSQLLDVPHPNPVLVVCSNVVHRSRVSPDDDDDDDDDDDDD

pLDDT: mean 83.34, std 19.11, range [27.38, 98.38]

Mean predicted aligned error: 10.63 Å

Solvent-accessible surface area (backbone atoms only — not comparable to full-atom values): 21785 Å² total; per-residue (Å²): 91,45,34,62,80,69,74,37,65,76,72,62,65,46,22,69,52,51,27,72,75,38,88,67,43,55,61,68,50,65,29,39,32,25,47,46,68,44,44,62,48,95,58,93,52,93,86,44,45,74,39,33,44,30,35,33,40,38,45,83,54,40,36,49,75,51,75,48,72,57,83,50,90,92,63,53,44,66,58,48,50,51,50,54,50,52,50,58,74,28,54,30,40,34,28,71,49,21,80,77,47,50,52,54,50,51,53,52,50,30,61,75,51,64,55,91,65,80,82,66,89,48,34,68,47,52,46,44,68,53,49,50,57,40,38,54,73,74,43,96,55,88,48,70,68,50,41,33,43,74,72,68,67,45,81,76,92,77,75,74,56,83,77,46,49,31,54,29,50,55,46,25,69,74,70,72,47,62,73,64,40,52,63,48,55,54,48,47,52,49,54,26,54,46,49,58,48,47,53,50,52,51,41,40,39,76,73,61,51,84,64,55,45,55,27,29,48,32,47,17,52,53,38,40,74,72,65,41,57,67,62,16,43,56,33,13,58,50,11,43,73,56,19,54,85,70,46,12,60,55,14,42,54,52,33,27,55,48,31,46,74,70,65,40,54,69,64,17,50,53,42,28,52,54,42,27,76,74,67,52,35,51,68,26,36,52,53,48,27,51,45,26,49,75,73,68,66,33,54,65,62,22,36,54,45,28,50,51,28,40,62,59,33,56,95,82,45,42,68,57,26,43,49,48,37,54,53,40,51,66,71,72,43,95,83,65,69,67,81,82,75,95,74,81,92,72,102,65,63,91,55,45,28,53,34,95,92,30,97,27,49,56,36,34,50,27,50,64,70,75,41,65,49,42,69,66,74,67,80,90,76,87,76,82,83,86,79,84,92,127

Nearest PDB structures (foldseek):
  2ho1-assembly1_A  TM=5.905E-01  e=1.005E-01  Pseudomonas aeruginosa PAO1
  8tau-assembly1_K  TM=4.877E-01  e=1.567E-01  Homo sapiens
  6u3w-assembly1_B  TM=3.725E-01  e=7.039E-02  Saccharomyces cerevisiae S288C
  2vq2-assembly1_A-2  TM=5.035E-01  e=3.337E-01  Neisseria meningitidis
  3mv2-assembly1_B  TM=4.215E-01  e=2.793E-01  Saccharomyces cerevisiae

Secondary structure (DSSP, 8-state):
-BTGGGT--GGGG-HHHHHTT-TTS-SS-SEEEEEEEEES-SS-STT--EEEEEEEEEETTEEEEEEEE--STT--HHHHHHHHHHHHH-SEEEESSTTTTHHHHHHHHHHHTT---PPP---EEEHHHHHHHHHTTT-S---HHHHIIIII----SS---TTHHHHHHHHHHHH---GGGHHHHHHHHHHHHHHHHHHHHHHHHHTTSS--TTTHHHHHHHHHHTT-HHHHHHHHHHHHHHSPTTHHHHHHHHHHHHHHHTT-HHHHHHHHHHHHHHH--HHHHHHHHHHIIIII--HHHHHHHHHHHHHHPPTTTHHHHHHHHHHHHHHS-SSSS-PPP--S-----TTGGGSTTSTTHHHHHHHHTT--GGGGG-----PPPP----